Protein 5JFQ (pdb70)

CATH classification: 1.10.600.10

Radius of gyration: 26.09 Å; Cα contacts (8 Å, |Δi|>4): 1031; chains: 2; bounding box: 53×78×60 Å

Secondary structure (DSSP, 8-state):
--S-HHHHHHHHHHHHHHHHHHHS---SSHHHHHHHHHHHHT----HHHHHHHHHHHHTTS-GGGGHHHHHHHHHHHHHHHHHHHHHH------HHHHH-HHHHHHHHHHHHHHHHHHHTT-SS-HHHHHHHHHHHHHHHHHHHHHHHHHHHHHH-S---HHHHHHHHIIIIIHHHHHHHHHHHHHTT--HHHHHHHHHHHHHHHHHHHHHHHHHTT----TTHHHHTT---HHHHHHHHTT---S-S---HHHHHHHHHTTHHHHHHHHHHHHHHHHHHHHTTSPP-HHHHHHHHHHHHHHH-/--HHHHHHHHHHHHHHHS---SSHHHHHHHTHHHHH----HHHHHHHHHHHHTTS-GGGGHHHHHHHHHHHHHHHHHHHHHHT-SEETTEE-HHHHH-HHHHHHHHHHHHHHHHHHHTT-SS-HHHHHHHHHHHHHHHHHHHHHHHHHHHHHHSS---HHHHHHHHIIIIIHHHHHHHHHHHHHTT--HHHHHHHHHHHHHHHHHHHHHHHHHHH---HHHHTT---HHHHHHHHTT---TTTTTSS--HHHHHHHHHHHHHTT-HHHHHHHHHHHHHHHHHHHTTSPP-HHHHHHHHHHHH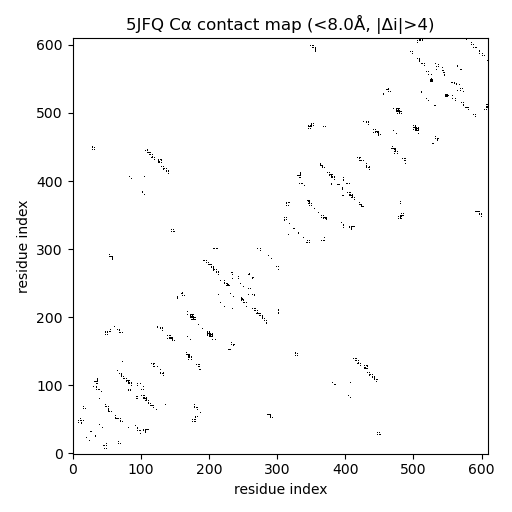TT--

InterPro domains:
  IPR000092 Polyprenyl synthetase-like [PF00348] (28-264)
  IPR000092 Polyprenyl synthetase-like [cd00685] (24-317)
  IPR008949 Isoprenoid synthase domain superfamily [G3DSA:1.10.600.10] (1-319)
  IPR008949 Isoprenoid synthase domain superfamily [SSF48576] (6-318)
  IPR033749 Polyprenyl synthetase, conserved site [PS00723] (78-92)

B-factor: mean 59.23, std 16.81, range [28.72, 108.36]

Solvent-accessible surface area: 23798 Å² total; per-residue (Å²): 208,57,94,77,13,50,84,24,22,126,75,20,12,130,57,0,48,82,63,10,120,94,38,9,86,76,74,138,19,101,26,0,0,105,1,2,5,31,29,9,108,72,33,52,154,7,18,28,0,0,0,0,0,0,0,0,50,8,18,72,52,58,44,165,74,0,6,29,0,0,0,0,0,4,0,0,32,3,4,14,67,1,3,19,36,8,22,107,141,114,130,70,44,22,0,22,93,96,61,29,72,48,16,0,0,6,0,0,0,0,1,0,0,8,0,0,22,3,0,10,84,9,87,19,60,40,90,14,6,16,82,0,1,30,63,0,0,76,3,1,0,17,6,5,1,0,7,35,32,54,44,37,7,76,151,79,144,94,14,32,33,86,63,2,25,68,11,2,61,30,40,11,0,0,5,0,0,1,0,0,3,0,0,0,0,0,29,50,60,92,144,70,24,28,116,3,0,52,32,1,0,9,58,0,0,7,0,35,38,0,24,61,3,7,68,24,19,65,133,110,112,154,0,34,28,3,44,126,9,79,36,3,1,3,0,9,12,0,75,108,122,64,48,80,26,137,22,63,67,107,66,107,64,6,24,49,32,0,78,120,46,28,4,2,80,78,0,105,57,29,3,81,88,30,0,78,95,0,46,66,33,1,126,68,9,118,73,30,95,4,52,76,56,0,39,54,0,0,13,60,2,17,104,88,128,38,42,75,93,16,18,45,48,0,56,116,36,9,133,91,40,6,122,79,82,111,17,97,16,0,0,120,1,2,8,37,12,10,121,54,46,45,160,7,26,16,0,0,0,0,0,8,0,0,66,9,25,64,54,53,65,158,89,0,10,28,0,0,0,0,0,4,0,0,42,3,5,10,27,1,2,15,0,8,21,78,127,55,127,102,72,106,66,42,32,0,0,16,55,96,52,26,67,48,14,0,0,5,0,0,2,0,1,0,0,9,0,0,32,4,0,10,82,10,84,18,56,40,101,12,6,18,90,0,0,31,68,0,0,84,6,1,0,29,7,4,10,0,7,30,28,56,49,44,6,138,140,90,139,81,8,34,47,90,70,6,21,62,11,1,65,25,28,25,0,0,2,0,0,2,0,0,5,0,0,0,1,0,24,49,58,86,77,64,23,26,52,4,0,66,48,0,0,10,46,0,0,7,0,55,41,1,20,77,15,8,72,28,10,104,127,11,70,33,4,38,73,15,40,27,7,1,3,1,12,21,5,72,92,64,64,45,100,30,79,4,31,68,74,38,88,46,51,89,61,83,18,80,134,3,32,46,30,1,85,127,32,40,1,0,79,86,1,121,61,50,0,42,61,27,5,92,80,0,41,75,35,2,132,90,11,117,86,27,99,4,47,60,75,0,32,83,4,0,41,100,6,36,105,99

Foldseek 3Di:
DQPCLLVLLVVVLVVLLVVCCVQLPQDPVNLLSCLLCVVVVVDDSLLLLSLLLLLLVLQVHDSVLSSLLSNLLVLLVVLCQLVLCVVVVDVPDHSCVVRNDVSSNSSSVVSNVSSLVSLVVGPFDVVLSVVLSVLVVVLSVLLVVLSVLQVVVLVDDAQAPVSPLSSQLSNFQQSQLCSNLSSCSRHVNDDLLSVLSSLLRSLLRSLLQLLVVLVCQVVDDRCPCQQCQRDHQLVNVCVVVPNDDPHNNNHVVRSVSSVVVCSSVVSVVSSVVSLVSSLVSLVPTDDDVSSSSSNVVSVVSNPD/DCQVVVLVVLLVVCCVLLPQDPVNLLSCLLCVVVVVRDPLLLLSLQLLLLVLLVHNSVLSSLVSNLLVLLVSLCQLVVCLVVVAQDDPPGGHSCNVRNDVSSNSSSVVSNVSSLVSLCVGPFDNQLSVVLSVLVVVLSVLLVVLSVLQVVCQPDPADAPVSNLSSQLSNFQQSQLCSSLSSCSRHVPDPLSNVLSNLLRRLLRSLLVLLVVLVVLCPQQCQLCLRDGQLNNLLVVVVPDAQRRDHNDDDPVSSVVNSVCSVVSCRSVCSLVSSVVSLVSSLVSLPVGDDDPSSVVSNVSSVVSNPD

Structure (mmCIF, N/CA/C/O backbone):
data_5JFQ
#
_entry.id   5JFQ
#
_cell.length_a   85.860
_cell.length_b   85.860
_cell.length_c   188.160
_cell.angle_alpha   90.00
_cell.angle_beta   90.00
_cell.angle_gamma   90.00
#
_symmetry.space_group_name_H-M   'P 41 21 2'
#
loop_
_entity.id
_entity.type
_entity.pdbx_description
1 polymer 'Geranylgeranyl Pyrophosphate Synthetase'
2 water water
#
loop_
_atom_site.group_PDB
_atom_site.id
_atom_site.type_symbol
_atom_site.label_atom_id
_atom_site.label_alt_id
_atom_site.label_comp_id
_atom_site.label_asym_id
_atom_site.label_entity_id
_atom_site.label_seq_id
_atom_site.pdbx_PDB_ins_code
_atom_site.Cartn_x
_atom_site.Cartn_y
_atom_site.Cartn_z
_atom_site.occupancy
_atom_site.B_iso_or_equiv
_atom_site.auth_seq_id
_atom_site.auth_comp_id
_atom_site.auth_asym_id
_atom_site.auth_atom_id
_atom_site.pdbx_PDB_model_num
ATOM 1 N N . HIS A 1 1 ? 21.189 26.636 -9.486 1.00 63.04 -2 HIS A N 1
ATOM 2 C CA . HIS A 1 1 ? 21.178 27.633 -10.550 1.00 64.14 -2 HIS A CA 1
ATOM 3 C C . HIS A 1 1 ? 19.825 28.332 -10.636 1.00 69.71 -2 HIS A C 1
ATOM 4 O O . HIS A 1 1 ? 19.537 29.246 -9.863 1.00 85.07 -2 HIS A O 1
ATOM 11 N N . GLY A 1 2 ? 18.999 27.896 -11.582 1.00 63.66 -1 GLY A N 1
ATOM 12 C CA . GLY A 1 2 ? 17.682 28.476 -11.771 1.00 62.71 -1 GLY A CA 1
ATOM 13 C C . GLY A 1 2 ? 17.434 28.905 -13.203 1.00 67.93 -1 GLY A C 1
ATOM 14 O O . GLY A 1 2 ? 16.549 29.717 -13.473 1.00 64.72 -1 GLY A O 1
ATOM 15 N N . SER A 1 3 ? 18.219 28.357 -14.125 1.00 58.85 0 SER A N 1
ATOM 16 C CA . SER A 1 3 ? 18.085 28.685 -15.540 1.00 54.50 0 SER A CA 1
ATOM 17 C C . SER A 1 3 ? 18.386 27.473 -16.415 1.00 56.03 0 SER A C 1
ATOM 18 O O . SER A 1 3 ? 18.544 27.596 -17.629 1.00 49.62 0 SER A O 1
ATOM 21 N N . MET A 1 4 ? 18.464 26.303 -15.789 1.00 54.61 1 MET A N 1
ATOM 22 C CA . MET A 1 4 ? 18.745 25.073 -16.503 1.00 46.29 1 MET A CA 1
ATOM 23 C C . MET A 1 4 ? 17.483 24.293 -16.867 1.00 47.11 1 MET A C 1
ATOM 24 O O . MET A 1 4 ? 17.578 23.110 -17.212 1.00 51.20 1 MET A O 1
ATOM 29 N N . ILE A 1 5 ? 16.303 24.908 -16.797 1.00 45.52 2 ILE A N 1
ATOM 30 C CA . ILE A 1 5 ? 15.083 24.109 -16.928 1.00 47.16 2 ILE A CA 1
ATOM 31 C C . ILE A 1 5 ? 14.999 23.469 -18.314 1.00 46.07 2 ILE A C 1
ATOM 32 O O . ILE A 1 5 ? 14.676 22.281 -18.437 1.00 47.18 2 ILE A O 1
ATOM 37 N N . SER A 1 6 ? 15.351 24.204 -19.367 1.00 44.70 3 SER A N 1
ATOM 38 C CA . SER A 1 6 ? 15.338 23.573 -20.683 1.00 47.60 3 SER A CA 1
ATOM 39 C C . SER A 1 6 ? 16.294 22.384 -20.744 1.00 47.74 3 SER A C 1
ATOM 40 O O . SER A 1 6 ? 16.032 21.410 -21.469 1.00 46.64 3 SER A O 1
ATOM 43 N N . GLU A 1 7 ? 17.387 22.422 -19.967 1.00 46.16 4 GLU A N 1
ATOM 44 C CA . GLU A 1 7 ? 18.324 21.302 -19.971 1.00 45.22 4 GLU A CA 1
ATOM 45 C C . GLU A 1 7 ? 17.812 20.118 -19.147 1.00 45.09 4 GLU A C 1
ATOM 46 O O . GLU A 1 7 ? 18.066 18.959 -19.507 1.00 44.85 4 GLU A O 1
ATOM 52 N N . ILE A 1 8 ? 17.069 20.372 -18.069 1.00 41.50 5 ILE A N 1
ATOM 53 C CA . ILE A 1 8 ? 16.510 19.261 -17.298 1.00 48.41 5 ILE A CA 1
ATOM 54 C C . ILE A 1 8 ? 15.426 18.547 -18.102 1.00 43.70 5 ILE A C 1
ATOM 55 O O . ILE A 1 8 ? 15.386 17.311 -18.141 1.00 41.40 5 ILE A O 1
ATOM 60 N N . ILE A 1 9 ? 14.511 19.316 -18.718 1.00 43.04 6 ILE A N 1
ATOM 61 C CA . ILE A 1 9 ? 13.511 18.743 -19.626 1.00 40.88 6 ILE A CA 1
ATOM 62 C C . ILE A 1 9 ? 14.189 17.833 -20.630 1.00 43.19 6 ILE A C 1
ATOM 63 O O . ILE A 1 9 ? 13.803 16.674 -20.826 1.00 39.89 6 ILE A O 1
ATOM 68 N N . LYS A 1 10 ? 15.216 18.369 -21.288 1.00 47.61 7 LYS A N 1
ATOM 69 C CA . LYS A 1 10 ? 16.005 17.607 -22.243 1.00 44.68 7 LYS A CA 1
ATOM 70 C C . LYS A 1 10 ? 16.523 16.321 -21.608 1.00 44.42 7 LYS A C 1
ATOM 71 O O . LYS A 1 10 ? 16.303 15.226 -22.134 1.00 48.03 7 LYS A O 1
ATOM 77 N N . ASP A 1 11 ? 17.188 16.438 -20.452 1.00 43.63 8 ASP A N 1
ATOM 78 C CA . ASP A 1 11 ? 17.815 15.275 -19.823 1.00 43.57 8 ASP A CA 1
ATOM 79 C C . ASP A 1 11 ? 16.793 14.181 -19.539 1.00 44.54 8 ASP A C 1
ATOM 80 O O . ASP A 1 11 ? 17.021 13.007 -19.856 1.00 40.05 8 ASP A O 1
ATOM 85 N N . ARG A 1 12 ? 15.656 14.555 -18.938 1.00 43.56 9 ARG A N 1
ATOM 86 C CA . ARG A 1 12 ? 14.634 13.572 -18.592 1.00 42.72 9 ARG A CA 1
ATOM 87 C C . ARG A 1 12 ? 13.900 13.065 -19.831 1.00 45.09 9 ARG A C 1
ATOM 88 O O . ARG A 1 12 ? 13.552 11.879 -19.908 1.00 45.17 9 ARG A O 1
ATOM 96 N N . ALA A 1 13 ? 13.639 13.949 -20.806 1.00 43.05 10 ALA A N 1
ATOM 97 C CA . ALA A 1 13 ? 13.067 13.495 -22.070 1.00 41.50 10 ALA A CA 1
ATOM 98 C C . ALA A 1 13 ? 13.950 12.444 -22.715 1.00 42.19 10 ALA A C 1
ATOM 99 O O . ALA A 1 13 ? 13.447 11.454 -23.265 1.00 43.23 10 ALA A O 1
ATOM 101 N N . LYS A 1 14 ? 15.270 12.645 -22.660 1.00 38.40 11 LYS A N 1
ATOM 102 C CA . LYS A 1 14 ? 16.178 11.670 -23.241 1.00 35.82 11 LYS A CA 1
ATOM 103 C C . LYS A 1 14 ? 15.995 10.320 -22.578 1.00 43.80 11 LYS A C 1
ATOM 104 O O . LYS A 1 14 ? 15.948 9.288 -23.255 1.00 46.01 11 LYS A O 1
ATOM 110 N N . LEU A 1 15 ? 15.817 10.319 -21.256 1.00 45.81 12 LEU A N 1
ATOM 111 C CA . LEU A 1 15 ? 15.474 9.093 -20.546 1.00 44.43 12 LEU A CA 1
ATOM 112 C C . LEU A 1 15 ? 14.152 8.532 -21.039 1.00 43.06 12 LEU A C 1
ATOM 113 O O . LEU A 1 15 ? 14.036 7.331 -21.320 1.00 45.73 12 LEU A O 1
ATOM 118 N N . VAL A 1 16 ? 13.135 9.385 -21.124 1.00 38.10 13 VAL A N 1
ATOM 119 C CA . VAL A 1 16 ? 11.824 8.923 -21.558 1.00 41.06 13 VAL A CA 1
ATOM 120 C C . VAL A 1 16 ? 11.933 8.211 -22.897 1.00 44.07 13 VAL A C 1
ATOM 121 O O . VAL A 1 16 ? 11.464 7.078 -23.060 1.00 43.30 13 VAL A O 1
ATOM 125 N N . ASN A 1 17 ? 12.594 8.857 -23.861 1.00 45.81 14 ASN A N 1
ATOM 126 C CA . ASN A 1 17 ? 12.715 8.284 -25.189 1.00 38.91 14 ASN A CA 1
ATOM 127 C C . ASN A 1 17 ? 13.468 6.963 -25.168 1.00 46.78 14 ASN A C 1
ATOM 128 O O . ASN A 1 17 ? 13.085 6.014 -25.865 1.00 50.64 14 ASN A O 1
ATOM 133 N N . GLU A 1 18 ? 14.556 6.883 -24.397 1.00 43.18 15 GLU A N 1
ATOM 134 C CA . GLU A 1 18 ? 15.296 5.627 -24.330 1.00 43.01 15 GLU A CA 1
ATOM 135 C C . GLU A 1 18 ? 14.402 4.493 -23.854 1.00 45.90 15 GLU A C 1
ATOM 136 O O . GLU A 1 18 ? 14.497 3.366 -24.348 1.00 49.53 15 GLU A O 1
ATOM 142 N N . LYS A 1 19 ? 13.512 4.770 -22.905 1.00 45.83 16 LYS A N 1
ATOM 143 C CA . LYS A 1 19 ? 12.648 3.694 -22.447 1.00 49.90 16 LYS A CA 1
ATOM 144 C C . LYS A 1 19 ? 11.453 3.481 -23.370 1.00 49.00 16 LYS A C 1
ATOM 145 O O . LYS A 1 19 ? 10.991 2.344 -23.511 1.00 48.17 16 LYS A O 1
ATOM 151 N N . ILE A 1 20 ? 10.936 4.545 -23.993 1.00 47.40 17 ILE A N 1
ATOM 152 C CA . ILE A 1 20 ? 9.983 4.378 -25.091 1.00 46.74 17 ILE A CA 1
ATOM 153 C C . ILE A 1 20 ? 10.501 3.340 -26.083 1.00 50.62 17 ILE A C 1
ATOM 154 O O . ILE A 1 20 ? 9.816 2.362 -26.408 1.00 53.40 17 ILE A O 1
ATOM 159 N N . GLU A 1 21 ? 11.733 3.525 -26.560 1.00 49.09 18 GLU A N 1
ATOM 160 C CA . GLU A 1 21 ? 12.290 2.576 -27.515 1.00 56.19 18 GLU A CA 1
ATOM 161 C C . GLU A 1 21 ? 12.365 1.170 -26.936 1.00 52.11 18 GLU A C 1
ATOM 162 O O . GLU A 1 21 ? 12.201 0.183 -27.660 1.00 55.22 18 GLU A O 1
ATOM 168 N N . GLU A 1 22 ? 12.579 1.051 -25.638 1.00 50.32 19 GLU A N 1
ATOM 169 C CA . GLU A 1 22 ? 12.641 -0.275 -25.048 1.00 48.95 19 GLU A CA 1
ATOM 170 C C . GLU A 1 22 ? 11.255 -0.917 -24.951 1.00 49.55 19 GLU A C 1
ATOM 171 O O . GLU A 1 22 ? 11.107 -2.121 -25.179 1.00 50.10 19 GLU A O 1
ATOM 177 N N . LEU A 1 23 ? 10.226 -0.129 -24.638 1.00 52.26 20 LEU A N 1
ATOM 178 C CA . LEU A 1 23 ? 8.923 -0.657 -24.242 1.00 48.91 20 LEU A CA 1
ATOM 179 C C . LEU A 1 23 ? 7.865 -0.581 -25.328 1.00 51.25 20 LEU A C 1
ATOM 180 O O . LEU A 1 23 ? 6.843 -1.272 -25.232 1.00 52.03 20 LEU A O 1
ATOM 185 N N . LEU A 1 24 ? 8.051 0.275 -26.315 1.00 46.15 21 LEU A N 1
ATOM 186 C CA . LEU A 1 24 ? 7.131 0.379 -27.429 1.00 50.27 21 LEU A CA 1
ATOM 187 C C . LEU A 1 24 ? 7.910 0.053 -28.699 1.00 50.03 21 LEU A C 1
ATOM 188 O O . LEU A 1 24 ? 8.184 0.920 -29.526 1.00 48.23 21 LEU A O 1
ATOM 193 N N . LYS A 1 25 ? 8.295 -1.216 -28.819 1.00 52.36 22 LYS A N 1
ATOM 194 C CA . LYS A 1 25 ? 9.031 -1.696 -29.977 1.00 51.91 22 LYS A CA 1
ATOM 195 C C . LYS A 1 25 ? 8.072 -1.955 -31.130 1.00 53.73 22 LYS A C 1
ATOM 196 O O . LYS A 1 25 ? 6.919 -2.348 -30.927 1.00 53.55 22 LYS A O 1
ATOM 200 N N . GLU A 1 26 ? 8.546 -1.714 -32.347 1.00 59.66 23 GLU A N 1
ATOM 201 C CA . GLU A 1 26 ? 7.769 -2.078 -33.527 1.00 58.78 23 GLU A CA 1
ATOM 202 C C . GLU A 1 26 ? 7.621 -3.591 -33.607 1.00 54.97 23 GLU A C 1
ATOM 203 O O . GLU A 1 26 ? 8.589 -4.323 -33.407 1.00 58.89 23 GLU A O 1
ATOM 209 N N . GLN A 1 27 ? 6.408 -4.067 -33.885 1.00 56.50 24 GLN A N 1
ATOM 210 C CA . GLN A 1 27 ? 6.131 -5.499 -33.875 1.00 56.68 24 GLN A CA 1
ATOM 211 C C . GLN A 1 27 ? 5.279 -5.864 -35.082 1.00 55.31 24 GLN A C 1
ATOM 212 O O . GLN A 1 27 ? 4.872 -5.006 -35.869 1.00 51.99 24 GLN A O 1
ATOM 218 N N . GLU A 1 28 ? 4.996 -7.165 -35.217 1.00 58.39 25 GLU A N 1
ATOM 219 C CA . GLU A 1 28 ? 3.965 -7.623 -36.135 1.00 54.45 25 GLU A CA 1
ATOM 220 C C . GLU A 1 28 ? 2.603 -7.529 -35.450 1.00 52.59 25 GLU A C 1
ATOM 221 O O . GLU A 1 28 ? 2.506 -7.702 -34.236 1.00 56.40 25 GLU A O 1
ATOM 227 N N . PRO A 1 29 ? 1.535 -7.218 -36.190 1.00 51.88 26 PRO A N 1
ATOM 228 C CA . PRO A 1 29 ? 1.479 -6.840 -37.602 1.00 53.23 26 PRO A CA 1
ATOM 229 C C . PRO A 1 29 ? 2.181 -5.515 -37.828 1.00 53.99 26 PRO A C 1
ATOM 230 O O . PRO A 1 29 ? 1.905 -4.551 -37.117 1.00 54.31 26 PRO A O 1
ATOM 234 N N . GLU A 1 30 ? 3.084 -5.498 -38.813 1.00 54.80 27 GLU A N 1
ATOM 235 C CA . GLU A 1 30 ? 3.980 -4.363 -39.018 1.00 55.35 27 GLU A CA 1
ATOM 236 C C . GLU A 1 30 ? 3.231 -3.099 -39.418 1.00 53.78 27 GLU A C 1
ATOM 237 O O . GLU A 1 30 ? 3.679 -1.987 -39.117 1.00 55.32 27 GLU A O 1
ATOM 243 N N . GLY A 1 31 ? 2.103 -3.241 -40.108 1.00 51.90 28 GLY A N 1
ATOM 244 C CA . GLY A 1 31 ? 1.384 -2.066 -40.551 1.00 47.87 28 GLY A CA 1
ATOM 245 C C . GLY A 1 31 ? 0.701 -1.368 -39.409 1.00 50.77 28 GLY A C 1
ATOM 246 O O . GLY A 1 31 ? 0.646 -0.140 -39.372 1.00 53.57 28 GLY A O 1
ATOM 247 N N . LEU A 1 32 ? 0.192 -2.139 -38.452 1.00 53.06 29 LEU A N 1
ATOM 248 C CA . LEU A 1 32 ? -0.376 -1.555 -37.248 1.00 49.02 29 LEU A CA 1
ATOM 249 C C . LEU A 1 32 ? 0.693 -0.838 -36.438 1.00 49.52 29 LEU A C 1
ATOM 250 O O . LEU A 1 32 ? 0.514 0.319 -36.041 1.00 46.30 29 LEU A O 1
ATOM 255 N N . TYR A 1 33 ? 1.841 -1.486 -36.238 1.00 45.76 30 TYR A N 1
ATOM 256 C CA . TYR A 1 33 ? 2.835 -0.916 -35.342 1.00 49.64 30 TYR A CA 1
ATOM 257 C C . TYR A 1 33 ? 3.583 0.255 -35.960 1.00 50.56 30 TYR A C 1
ATOM 258 O O . TYR A 1 33 ? 3.980 1.177 -35.237 1.00 51.50 30 TYR A O 1
ATOM 267 N N . ARG A 1 34 ? 3.755 0.278 -37.280 1.00 55.58 31 ARG A N 1
ATOM 268 C CA . ARG A 1 34 ? 4.362 1.459 -37.884 1.00 55.35 31 ARG A CA 1
ATOM 269 C C . ARG A 1 34 ? 3.458 2.675 -37.718 1.00 51.18 31 ARG A C 1
ATOM 270 O O . ARG A 1 34 ? 3.941 3.779 -37.427 1.00 50.96 31 ARG A O 1
ATOM 278 N N . ALA A 1 35 ? 2.144 2.486 -37.877 1.00 45.65 32 ALA A N 1
ATOM 279 C CA . ALA A 1 35 ? 1.198 3.531 -37.506 1.00 47.91 32 ALA A CA 1
ATOM 280 C C . ALA A 1 35 ? 1.243 3.795 -36.008 1.00 47.27 32 ALA A C 1
ATOM 281 O O . ALA A 1 35 ? 1.130 4.938 -35.555 1.00 46.59 32 ALA A O 1
ATOM 283 N N . ALA A 1 36 ? 1.389 2.740 -35.223 1.00 48.57 33 ALA A N 1
ATOM 284 C CA . ALA A 1 36 ? 1.344 2.899 -33.785 1.00 44.36 33 ALA A CA 1
ATOM 285 C C . ALA A 1 36 ? 2.566 3.636 -33.277 1.00 44.85 33 ALA A C 1
ATOM 286 O O . ALA A 1 36 ? 2.488 4.328 -32.259 1.00 43.80 33 ALA A O 1
ATOM 288 N N . ARG A 1 37 ? 3.693 3.529 -33.969 1.00 43.15 34 ARG A N 1
ATOM 289 C CA . ARG A 1 37 ? 4.911 4.163 -33.490 1.00 41.04 34 ARG A CA 1
ATOM 290 C C . ARG A 1 37 ? 5.230 5.463 -34.216 1.00 43.44 34 ARG A C 1
ATOM 291 O O . ARG A 1 37 ? 6.208 6.134 -33.860 1.00 43.83 34 ARG A O 1
ATOM 299 N N . HIS A 1 38 ? 4.412 5.849 -35.198 1.00 42.38 35 HIS A N 1
ATOM 300 C CA . HIS A 1 38 ? 4.708 6.986 -36.060 1.00 43.82 35 HIS A CA 1
ATOM 301 C C . HIS A 1 38 ? 4.953 8.253 -35.245 1.00 44.45 35 HIS A C 1
ATOM 302 O O . HIS A 1 38 ? 6.076 8.769 -35.207 1.00 45.46 35 HIS A O 1
ATOM 309 N N . TYR A 1 39 ? 3.916 8.750 -34.571 1.00 44.48 36 TYR A N 1
ATOM 310 C CA . TYR A 1 39 ? 4.067 9.956 -33.760 1.00 41.52 36 TYR A CA 1
ATOM 311 C C . TYR A 1 39 ? 5.194 9.817 -32.744 1.00 42.37 36 TYR A C 1
ATOM 312 O O . TYR A 1 39 ? 6.008 10.730 -32.578 1.00 44.88 36 TYR A O 1
ATOM 321 N N . LEU A 1 40 ? 5.262 8.675 -32.064 1.00 39.60 37 LEU A N 1
ATOM 322 C CA . LEU A 1 40 ? 6.312 8.463 -31.074 1.00 45.63 37 LEU A CA 1
ATOM 323 C C . LEU A 1 40 ? 7.703 8.638 -31.673 1.00 52.53 37 LEU A C 1
ATOM 324 O O . LEU A 1 40 ? 8.603 9.178 -31.012 1.00 50.59 37 LEU A O 1
ATOM 329 N N . LYS A 1 41 ? 7.904 8.176 -32.921 1.00 48.54 38 LYS A N 1
ATOM 330 C CA . LYS A 1 41 ? 9.222 8.265 -33.543 1.00 46.12 38 LYS A CA 1
ATOM 331 C C . LYS A 1 41 ? 9.508 9.656 -34.086 1.00 45.55 38 LYS A C 1
ATOM 332 O O . LYS A 1 41 ? 10.668 10.077 -34.097 1.00 48.34 38 LYS A O 1
ATOM 338 N N . ALA A 1 42 ? 8.485 10.382 -34.539 1.00 46.75 39 ALA A N 1
ATOM 339 C CA . ALA A 1 42 ? 8.680 11.781 -34.916 1.00 48.44 39 ALA A CA 1
ATOM 340 C C . ALA A 1 42 ? 9.003 12.674 -33.734 1.00 55.50 39 ALA A C 1
ATOM 341 O O . ALA A 1 42 ? 9.157 13.887 -33.924 1.00 57.04 39 ALA A O 1
ATOM 343 N N . GLY A 1 43 ? 9.072 12.129 -32.523 1.00 57.00 40 GLY A N 1
ATOM 344 C CA . GLY A 1 43 ? 9.456 12.918 -31.376 1.00 51.50 40 GLY A CA 1
ATOM 345 C C . GLY A 1 43 ? 8.278 13.418 -30.569 1.00 57.94 40 GLY A C 1
ATOM 346 O O . GLY A 1 43 ? 7.215 12.780 -30.520 1.00 57.83 40 GLY A O 1
ATOM 347 N N . GLY A 1 44 ? 8.463 14.586 -29.951 1.00 53.77 41 GLY A N 1
ATOM 348 C CA . GLY A 1 44 ? 7.579 15.074 -28.911 1.00 46.61 41 GLY A CA 1
ATOM 349 C C . GLY A 1 44 ? 8.396 15.708 -27.808 1.00 43.45 41 GLY A C 1
ATOM 350 O O . GLY A 1 44 ? 9.489 15.234 -27.486 1.00 43.10 41 GLY A O 1
ATOM 351 N N . LYS A 1 45 ? 7.912 16.813 -27.257 1.00 39.06 42 LYS A N 1
ATOM 352 C CA . LYS A 1 45 ? 8.646 17.436 -26.169 1.00 39.94 42 LYS A CA 1
ATOM 353 C C . LYS A 1 45 ? 8.751 16.507 -24.967 1.00 42.36 42 LYS A C 1
ATOM 354 O O . LYS A 1 45 ? 9.709 16.620 -24.198 1.00 41.90 42 LYS A O 1
ATOM 360 N N . ARG A 1 46 ? 7.808 15.561 -24.810 1.00 38.22 43 ARG A N 1
ATOM 361 C CA . ARG A 1 46 ? 7.822 14.586 -23.715 1.00 39.57 43 ARG A CA 1
ATOM 362 C C . ARG A 1 46 ? 7.516 15.246 -22.378 1.00 43.38 43 ARG A C 1
ATOM 363 O O . ARG A 1 46 ? 7.911 14.764 -21.315 1.00 43.87 43 ARG A O 1
ATOM 371 N N . LEU A 1 47 ? 6.794 16.351 -22.450 1.00 42.13 44 LEU A N 1
ATOM 372 C CA . LEU A 1 47 ? 6.599 17.211 -21.304 1.00 37.93 44 LEU A CA 1
ATOM 373 C C . LEU A 1 47 ? 5.860 16.487 -20.180 1.00 46.12 44 LEU A C 1
ATOM 374 O O . LEU A 1 47 ? 6.162 16.682 -18.993 1.00 40.05 44 LEU A O 1
ATOM 379 N N . ARG A 1 48 ? 4.902 15.632 -20.533 1.00 44.32 45 ARG A N 1
ATOM 380 C CA . ARG A 1 48 ? 4.128 14.955 -19.496 1.00 42.05 45 ARG A CA 1
ATOM 381 C C . ARG A 1 48 ? 4.953 13.907 -18.769 1.00 44.52 45 ARG A C 1
ATOM 382 O O . ARG A 1 48 ? 4.980 13.933 -17.524 1.00 42.13 45 ARG A O 1
ATOM 390 N N . PRO A 1 49 ? 5.644 12.977 -19.446 1.00 44.68 46 PRO A N 1
ATOM 391 C CA . PRO A 1 49 ? 6.479 12.026 -18.693 1.00 39.86 46 PRO A CA 1
ATOM 392 C C . PRO A 1 49 ? 7.615 12.699 -17.949 1.00 40.74 46 PRO A C 1
ATOM 393 O O . PRO A 1 49 ? 7.975 12.255 -16.853 1.00 43.85 46 PRO A O 1
ATOM 397 N N . VAL A 1 50 ? 8.206 13.747 -18.528 1.00 40.31 47 VAL A N 1
ATOM 398 C CA . VAL A 1 50 ? 9.217 14.530 -17.820 1.00 38.95 47 VAL A CA 1
ATOM 399 C C . VAL A 1 50 ? 8.650 15.062 -16.506 1.00 37.38 47 VAL A C 1
ATOM 400 O O . VAL A 1 50 ? 9.285 14.977 -15.451 1.00 39.71 47 VAL A O 1
ATOM 404 N N . ILE A 1 51 ? 7.449 15.625 -16.556 1.00 36.78 48 ILE A N 1
ATOM 405 C CA . ILE A 1 51 ? 6.787 16.060 -15.337 1.00 38.34 48 ILE A CA 1
ATOM 406 C C . ILE A 1 51 ? 6.662 14.895 -14.355 1.00 42.60 48 ILE A C 1
ATOM 407 O O . ILE A 1 51 ? 7.021 15.008 -13.173 1.00 37.35 48 ILE A O 1
ATOM 412 N N . THR A 1 52 ? 6.209 13.742 -14.844 1.00 40.27 49 THR A N 1
ATOM 413 C CA . THR A 1 52 ? 6.122 12.571 -13.984 1.00 40.80 49 THR A CA 1
ATOM 414 C C . THR A 1 52 ? 7.446 12.290 -13.287 1.00 41.25 49 THR A C 1
ATOM 415 O O . THR A 1 52 ? 7.467 11.991 -12.090 1.00 40.94 49 THR A O 1
ATOM 419 N N . LEU A 1 53 ? 8.560 12.390 -14.011 1.00 38.82 50 LEU A N 1
ATOM 420 C CA . LEU A 1 53 ? 9.834 12.033 -13.406 1.00 39.59 50 LEU A CA 1
ATOM 421 C C . LEU A 1 53 ? 10.320 13.127 -12.478 1.00 40.64 50 LEU A C 1
ATOM 422 O O . LEU A 1 53 ? 10.978 12.839 -11.466 1.00 40.72 50 LEU A O 1
ATOM 427 N N . LEU A 1 54 ? 9.989 14.374 -12.786 1.00 37.17 51 LEU A N 1
ATOM 428 C CA . LEU A 1 54 ? 10.363 15.433 -11.870 1.00 41.72 51 LEU A CA 1
ATOM 429 C C . LEU A 1 54 ? 9.521 15.362 -10.602 1.00 42.93 51 LEU A C 1
ATOM 430 O O . LEU A 1 54 ? 10.055 15.441 -9.490 1.00 40.40 51 LEU A O 1
ATOM 435 N N . SER A 1 55 ? 8.210 15.161 -10.757 1.00 44.32 52 SER A N 1
ATOM 436 C CA . SER A 1 55 ? 7.329 14.965 -9.612 1.00 42.49 52 SER A CA 1
ATOM 437 C C . SER A 1 55 ? 7.819 13.828 -8.730 1.00 46.11 52 SER A C 1
ATOM 438 O O . SER A 1 55 ? 7.931 13.975 -7.504 1.00 38.37 52 SER A O 1
ATOM 441 N N . ALA A 1 56 ? 8.103 12.677 -9.346 1.00 42.69 53 ALA A N 1
ATOM 442 C CA . ALA A 1 56 ? 8.608 11.530 -8.604 1.00 43.26 53 ALA A CA 1
ATOM 443 C C . ALA A 1 56 ? 9.847 11.908 -7.795 1.00 47.22 53 ALA A C 1
ATOM 444 O O . ALA A 1 56 ? 9.943 11.618 -6.597 1.00 46.53 53 ALA A O 1
ATOM 446 N N . GLU A 1 57 ? 10.793 12.588 -8.434 1.00 44.51 54 GLU A N 1
ATOM 447 C CA . GLU A 1 57 ? 11.995 12.994 -7.733 1.00 42.34 54 GLU A CA 1
ATOM 448 C C . GLU A 1 57 ? 11.675 13.973 -6.608 1.00 45.18 54 GLU A C 1
ATOM 449 O O . GLU A 1 57 ? 12.243 13.879 -5.514 1.00 47.64 54 GLU A O 1
ATOM 455 N N . ALA A 1 58 ? 10.783 14.929 -6.865 1.00 42.76 55 ALA A N 1
ATOM 456 C CA . ALA A 1 58 ? 10.435 15.917 -5.860 1.00 40.28 55 ALA A CA 1
ATOM 457 C C . ALA A 1 58 ? 9.753 15.278 -4.651 1.00 45.28 55 ALA A C 1
ATOM 458 O O . ALA A 1 58 ? 9.713 15.894 -3.581 1.00 42.52 55 ALA A O 1
ATOM 460 N N . LEU A 1 59 ? 9.236 14.058 -4.802 1.00 43.17 56 LEU A N 1
ATOM 461 C CA . LEU A 1 59 ? 8.633 13.299 -3.723 1.00 42.14 56 LEU A CA 1
ATOM 462 C C . LEU A 1 59 ? 9.643 12.417 -3.006 1.00 47.05 56 LEU A C 1
ATOM 463 O O . LEU A 1 59 ? 9.249 11.580 -2.181 1.00 45.13 56 LEU A O 1
ATOM 468 N N . GLY A 1 60 ? 10.930 12.593 -3.301 1.00 41.41 57 GLY A N 1
ATOM 469 C CA . GLY A 1 60 ? 11.973 11.852 -2.627 1.00 39.46 57 GLY A CA 1
ATOM 470 C C . GLY A 1 60 ? 12.096 10.406 -3.035 1.00 47.87 57 GLY A C 1
ATOM 471 O O . GLY A 1 60 ? 12.622 9.602 -2.257 1.00 45.57 57 GLY A O 1
ATOM 472 N N . GLU A 1 61 ? 11.621 10.047 -4.230 1.00 45.90 58 GLU A N 1
ATOM 473 C CA . GLU A 1 61 ? 11.608 8.670 -4.699 1.00 41.96 58 GLU A CA 1
ATOM 474 C C . GLU A 1 61 ? 12.602 8.498 -5.832 1.00 44.53 58 GLU A C 1
ATOM 475 O O . GLU A 1 61 ? 13.076 9.463 -6.435 1.00 47.09 58 GLU A O 1
ATOM 481 N N . ASP A 1 62 ? 12.916 7.240 -6.114 1.00 46.12 59 ASP A N 1
ATOM 482 C CA . ASP A 1 62 ? 13.761 6.902 -7.250 1.00 45.36 59 ASP A CA 1
ATOM 483 C C . ASP A 1 62 ? 12.938 7.092 -8.516 1.00 47.36 59 ASP A C 1
ATOM 484 O O . ASP A 1 62 ? 12.045 6.289 -8.805 1.00 45.86 59 ASP A O 1
ATOM 489 N N . TYR A 1 63 ? 13.222 8.146 -9.281 1.00 45.11 60 TYR A N 1
ATOM 490 C CA . TYR A 1 63 ? 12.279 8.432 -10.353 1.00 46.23 60 TYR A CA 1
ATOM 491 C C . TYR A 1 63 ? 12.357 7.423 -11.486 1.00 43.07 60 TYR A C 1
ATOM 492 O O . TYR A 1 63 ? 11.422 7.350 -12.287 1.00 40.43 60 TYR A O 1
ATOM 501 N N . ARG A 1 64 ? 13.398 6.600 -11.524 1.00 43.93 61 ARG A N 1
ATOM 502 C CA . ARG A 1 64 ? 13.391 5.480 -12.449 1.00 41.98 61 ARG A CA 1
ATOM 503 C C . ARG A 1 64 ? 12.215 4.552 -12.177 1.00 41.74 61 ARG A C 1
ATOM 504 O O . ARG A 1 64 ? 11.657 3.972 -13.111 1.00 48.37 61 ARG A O 1
ATOM 512 N N . LYS A 1 65 ? 11.784 4.440 -10.923 1.00 43.71 62 LYS A N 1
ATOM 513 C CA . LYS A 1 65 ? 10.581 3.665 -10.615 1.00 43.37 62 LYS A CA 1
ATOM 514 C C . LYS A 1 65 ? 9.337 4.247 -11.283 1.00 42.93 62 LYS A C 1
ATOM 515 O O . LYS A 1 65 ? 8.379 3.516 -11.547 1.00 45.11 62 LYS A O 1
ATOM 521 N N . ALA A 1 66 ? 9.313 5.554 -11.543 1.00 38.51 63 ALA A N 1
ATOM 522 C CA . ALA A 1 66 ? 8.158 6.190 -12.162 1.00 41.11 63 ALA A CA 1
ATOM 523 C C . ALA A 1 66 ? 8.156 6.110 -13.693 1.00 42.87 63 ALA A C 1
ATOM 524 O O . ALA A 1 66 ? 7.229 6.634 -14.322 1.00 39.68 63 ALA A O 1
ATOM 526 N N . ILE A 1 67 ? 9.169 5.485 -14.296 1.00 37.52 64 ILE A N 1
ATOM 527 C CA . ILE A 1 67 ? 9.304 5.511 -15.743 1.00 41.51 64 ILE A CA 1
ATOM 528 C C . ILE A 1 67 ? 8.059 4.928 -16.401 1.00 42.10 64 ILE A C 1
ATOM 529 O O . ILE A 1 67 ? 7.477 5.531 -17.308 1.00 41.29 64 ILE A O 1
ATOM 534 N N . HIS A 1 68 ? 7.587 3.787 -15.901 1.00 40.45 65 HIS A N 1
ATOM 535 C CA . HIS A 1 68 ? 6.461 3.110 -16.536 1.00 41.39 65 HIS A CA 1
ATOM 536 C C . HIS A 1 68 ? 5.228 3.993 -16.539 1.00 39.47 65 HIS A C 1
ATOM 537 O O . HIS A 1 68 ? 4.642 4.249 -17.595 1.00 43.92 65 HIS A O 1
ATOM 544 N N . ALA A 1 69 ? 4.820 4.467 -15.365 1.00 41.06 66 ALA A N 1
ATOM 545 C CA . ALA A 1 69 ? 3.769 5.468 -15.313 1.00 40.63 66 ALA A CA 1
ATOM 546 C C . ALA A 1 69 ? 4.065 6.604 -16.286 1.00 36.59 66 ALA A C 1
ATOM 547 O O . ALA A 1 69 ? 3.179 7.037 -17.032 1.00 38.43 66 ALA A O 1
ATOM 549 N N . ALA A 1 70 ? 5.312 7.080 -16.309 1.00 36.15 67 ALA A N 1
ATOM 550 C CA . ALA A 1 70 ? 5.671 8.185 -17.197 1.00 36.35 67 ALA A CA 1
ATOM 551 C C . ALA A 1 70 ? 5.383 7.828 -18.648 1.00 37.07 67 ALA A C 1
ATOM 552 O O . ALA A 1 70 ? 4.778 8.603 -19.394 1.00 39.25 67 ALA A O 1
ATOM 554 N N . ILE A 1 71 ? 5.779 6.637 -19.052 1.00 35.52 68 ILE A N 1
ATOM 555 C CA . ILE A 1 71 ? 5.609 6.269 -20.435 1.00 38.52 68 ILE A CA 1
ATOM 556 C C . ILE A 1 71 ? 4.172 5.893 -20.732 1.00 38.61 68 ILE A C 1
ATOM 557 O O . ILE A 1 71 ? 3.685 6.139 -21.837 1.00 42.76 68 ILE A O 1
ATOM 562 N N . ALA A 1 72 ? 3.453 5.330 -19.768 1.00 37.40 69 ALA A N 1
ATOM 563 C CA . ALA A 1 72 ? 2.034 5.096 -19.996 1.00 38.06 69 ALA A CA 1
ATOM 564 C C . ALA A 1 72 ? 1.317 6.398 -20.304 1.00 36.47 69 ALA A C 1
ATOM 565 O O . ALA A 1 72 ? 0.512 6.472 -21.235 1.00 40.75 69 ALA A O 1
ATOM 567 N N . ILE A 1 73 ? 1.616 7.448 -19.552 1.00 35.42 70 ILE A N 1
ATOM 568 C CA . ILE A 1 73 ? 0.953 8.723 -19.788 1.00 34.89 70 ILE A CA 1
ATOM 569 C C . ILE A 1 73 ? 1.361 9.291 -21.140 1.00 37.43 70 ILE A C 1
ATOM 570 O O . ILE A 1 73 ? 0.533 9.840 -21.877 1.00 33.94 70 ILE A O 1
ATOM 575 N N . GLU A 1 74 ? 2.642 9.181 -21.487 1.00 35.70 71 GLU A N 1
ATOM 576 C CA . GLU A 1 74 ? 3.031 9.607 -22.816 1.00 36.06 71 GLU A CA 1
ATOM 577 C C . GLU A 1 74 ? 2.382 8.721 -23.867 1.00 43.17 71 GLU A C 1
ATOM 578 O O . GLU A 1 74 ? 2.052 9.193 -24.969 1.00 40.83 71 GLU A O 1
ATOM 584 N N . THR A 1 75 ? 2.131 7.453 -23.522 1.00 37.24 72 THR A N 1
ATOM 585 C CA . THR A 1 75 ? 1.421 6.590 -24.447 1.00 36.70 72 THR A CA 1
ATOM 586 C C . THR A 1 75 ? -0.027 7.032 -24.598 1.00 38.76 72 THR A C 1
ATOM 587 O O . THR A 1 75 ? -0.534 7.109 -25.728 1.00 43.19 72 THR A O 1
ATOM 591 N N . VAL A 1 76 ? -0.700 7.354 -23.486 1.00 35.22 73 VAL A N 1
ATOM 592 C CA . VAL A 1 76 ? -2.055 7.896 -23.588 1.00 35.95 73 VAL A CA 1
ATOM 593 C C . VAL A 1 76 ? -2.062 9.134 -24.470 1.00 35.49 73 VAL A C 1
ATOM 594 O O . VAL A 1 76 ? -2.937 9.306 -25.321 1.00 38.07 73 VAL A O 1
ATOM 598 N N . HIS A 1 77 ? -1.088 10.014 -24.275 1.00 36.11 74 HIS A N 1
ATOM 599 C CA . HIS A 1 77 ? -1.017 11.257 -25.033 1.00 34.57 74 HIS A CA 1
ATOM 600 C C . HIS A 1 77 ? -0.919 10.995 -26.526 1.00 39.26 74 HIS A C 1
ATOM 601 O O . HIS A 1 77 ? -1.627 11.617 -27.335 1.00 37.23 74 HIS A O 1
ATOM 608 N N . ASN A 1 78 ? -0.050 10.100 -26.899 1.00 38.04 75 ASN A N 1
ATOM 609 C CA . ASN A 1 78 ? 0.128 9.769 -28.271 1.00 43.94 75 ASN A CA 1
ATOM 610 C C . ASN A 1 78 ? -1.117 9.168 -28.859 1.00 43.55 75 ASN A C 1
ATOM 611 O O . ASN A 1 78 ? -1.476 9.457 -29.957 1.00 38.94 75 ASN A O 1
ATOM 616 N N . PHE A 1 79 ? -1.823 8.396 -28.073 1.00 39.96 76 PHE A N 1
ATOM 617 C CA . PHE A 1 79 ? -3.052 7.820 -28.510 1.00 40.14 76 PHE A CA 1
ATOM 618 C C . PHE A 1 79 ? -4.076 8.893 -28.790 1.00 42.07 76 PHE A C 1
ATOM 619 O O . PHE A 1 79 ? -4.791 8.785 -29.740 1.00 44.19 76 PHE A O 1
ATOM 627 N N . THR A 1 80 ? -4.130 9.937 -27.983 1.00 37.00 77 THR A N 1
ATOM 628 C CA . THR A 1 80 ? -5.099 10.957 -28.186 1.00 40.50 77 THR A CA 1
ATOM 629 C C . THR A 1 80 ? -4.742 11.709 -29.410 1.00 41.27 77 THR A C 1
ATOM 630 O O . THR A 1 80 ? -5.583 12.163 -30.089 1.00 41.66 77 THR A O 1
ATOM 634 N N . LEU A 1 81 ? -3.469 11.795 -29.697 1.00 39.16 78 LEU A N 1
ATOM 635 C CA . LEU A 1 81 ? -3.039 12.533 -30.871 1.00 38.80 78 LEU A CA 1
ATOM 636 C C . LEU A 1 81 ? -3.509 11.847 -32.150 1.00 41.19 78 LEU A C 1
ATOM 637 O O . LEU A 1 81 ? -4.034 12.506 -33.051 1.00 37.33 78 LEU A O 1
ATOM 642 N N . VAL A 1 82 ? -3.352 10.525 -32.227 1.00 36.00 79 VAL A N 1
ATOM 643 C CA . VAL A 1 82 ? -3.776 9.779 -33.406 1.00 43.11 79 VAL A CA 1
ATOM 644 C C . VAL A 1 82 ? -5.274 9.948 -33.641 1.00 44.27 79 VAL A C 1
ATOM 645 O O . VAL A 1 82 ? -5.716 10.342 -34.733 1.00 46.01 79 VAL A O 1
ATOM 649 N N . HIS A 1 83 ? -6.074 9.666 -32.615 1.00 41.70 80 HIS A N 1
ATOM 650 C CA . HIS A 1 83 ? -7.520 9.775 -32.749 1.00 41.45 80 HIS A CA 1
ATOM 651 C C . HIS A 1 83 ? -7.971 11.215 -32.979 1.00 44.74 80 HIS A C 1
ATOM 652 O O . HIS A 1 83 ? -8.909 11.457 -33.751 1.00 48.70 80 HIS A O 1
ATOM 659 N N . ASP A 1 84 ? -7.341 12.184 -32.309 1.00 40.61 81 ASP A N 1
ATOM 660 C CA . ASP A 1 84 ? -7.720 13.571 -32.537 1.00 39.53 81 ASP A CA 1
ATOM 661 C C . ASP A 1 84 ? -7.511 13.949 -33.985 1.00 44.35 81 ASP A C 1
ATOM 662 O O . ASP A 1 84 ? -8.323 14.668 -34.571 1.00 46.22 81 ASP A O 1
ATOM 667 N N . ASP A 1 85 ? -6.403 13.495 -34.565 1.00 46.55 82 ASP A N 1
ATOM 668 C CA . ASP A 1 85 ? -6.076 13.841 -35.933 1.00 43.22 82 ASP A CA 1
ATOM 669 C C . ASP A 1 85 ? -7.117 13.290 -36.899 1.00 52.67 82 ASP A C 1
ATOM 670 O O . ASP A 1 85 ? -7.403 13.915 -37.929 1.00 54.12 82 ASP A O 1
ATOM 675 N N . ILE A 1 86 ? -7.722 12.150 -36.561 1.00 46.00 83 ILE A N 1
ATOM 676 C CA . ILE A 1 86 ? -8.799 11.628 -37.381 1.00 46.43 83 ILE A CA 1
ATOM 677 C C . ILE A 1 86 ? -9.954 12.612 -37.432 1.00 52.16 83 ILE A C 1
ATOM 678 O O . ILE A 1 86 ? -10.691 12.653 -38.419 1.00 64.14 83 ILE A O 1
ATOM 683 N N . MET A 1 87 ? -10.129 13.435 -36.398 1.00 53.64 84 MET A N 1
ATOM 684 C CA . MET A 1 87 ? -11.319 14.274 -36.319 1.00 53.54 84 MET A CA 1
ATOM 685 C C . MET A 1 87 ? -11.097 15.736 -36.661 1.00 54.28 84 MET A C 1
ATOM 686 O O . MET A 1 87 ? -12.078 16.432 -36.932 1.00 63.93 84 MET A O 1
ATOM 691 N N . ASP A 1 88 ? -9.861 16.237 -36.613 1.00 57.17 85 ASP A N 1
ATOM 692 C CA . ASP A 1 88 ? -9.569 17.525 -37.237 1.00 67.80 85 ASP A CA 1
ATOM 693 C C . ASP A 1 88 ? -9.390 17.383 -38.747 1.00 76.61 85 ASP A C 1
ATOM 694 O O . ASP A 1 88 ? -9.502 18.382 -39.472 1.00 88.19 85 ASP A O 1
ATOM 699 N N . GLU A 1 89 ? -9.098 16.161 -39.218 1.00 70.49 86 GLU A N 1
ATOM 700 C CA . GLU A 1 89 ? -8.989 15.779 -40.623 1.00 72.65 86 GLU A CA 1
ATOM 701 C C . GLU A 1 89 ? -7.843 16.497 -41.349 1.00 85.86 86 GLU A C 1
ATOM 702 O O . GLU A 1 89 ? -7.369 16.020 -42.390 1.00 85.12 86 GLU A O 1
ATOM 708 N N . ASP A 1 90 ? -7.377 17.624 -40.803 1.00 84.89 87 ASP A N 1
ATOM 709 C CA . ASP A 1 90 ? -6.239 18.361 -41.352 1.00 84.36 87 ASP A CA 1
ATOM 710 C C . ASP A 1 90 ? -4.967 17.508 -41.308 1.00 79.43 87 ASP A C 1
ATOM 711 O O . ASP A 1 90 ? -3.857 18.007 -41.504 1.00 84.45 87 ASP A O 1
ATOM 713 N N . GLY A 1 95 ? 4.749 18.598 -41.068 1.00 87.40 92 GLY A N 1
ATOM 714 C CA . GLY A 1 95 ? 3.669 18.117 -40.225 1.00 82.48 92 GLY A CA 1
ATOM 715 C C . GLY A 1 95 ? 4.106 17.461 -38.924 1.00 83.20 92 GLY A C 1
ATOM 716 O O . GLY A 1 95 ? 4.026 18.094 -37.871 1.00 88.28 92 GLY A O 1
ATOM 717 N N . VAL A 1 96 ? 4.546 16.199 -38.967 1.00 81.42 93 VAL A N 1
ATOM 718 C CA . VAL A 1 96 ? 4.602 15.380 -40.176 1.00 68.82 93 VAL A CA 1
ATOM 719 C C . VAL A 1 96 ? 3.201 14.938 -40.579 1.00 68.15 93 VAL A C 1
ATOM 720 O O . VAL A 1 96 ? 2.212 15.359 -39.975 1.00 63.50 93 VAL A O 1
ATOM 722 N N . LYS A 1 97 ? 3.113 14.113 -41.619 1.00 66.15 94 LYS A N 1
ATOM 723 C CA . LYS A 1 97 ? 1.811 13.637 -42.054 1.00 61.16 94 LYS A CA 1
ATOM 724 C C . LYS A 1 97 ? 1.124 12.906 -40.903 1.00 51.12 94 LYS A C 1
ATOM 725 O O . LYS A 1 97 ? 1.768 12.191 -40.127 1.00 49.54 94 LYS A O 1
ATOM 727 N N . THR A 1 98 ? -0.187 13.115 -40.777 1.00 47.06 95 THR A N 1
ATOM 728 C CA . THR A 1 98 ? -0.945 12.436 -39.742 1.00 47.18 95 THR A CA 1
ATOM 729 C C . THR A 1 98 ? -0.997 10.941 -40.016 1.00 50.28 95 THR A C 1
ATOM 730 O O . THR A 1 98 ? -0.743 10.481 -41.128 1.00 49.58 95 THR A O 1
ATOM 734 N N . VAL A 1 99 ? -1.347 10.177 -38.977 1.00 46.88 96 VAL A N 1
ATOM 735 C CA . VAL A 1 99 ? -1.366 8.727 -39.117 1.00 44.48 96 VAL A CA 1
ATOM 736 C C . VAL A 1 99 ? -2.474 8.301 -40.063 1.00 47.12 96 VAL A C 1
ATOM 737 O O . VAL A 1 99 ? -2.280 7.414 -40.905 1.00 52.84 96 VAL A O 1
ATOM 741 N N . HIS A 1 100 ? -3.648 8.925 -39.956 1.00 46.93 97 HIS A N 1
ATOM 742 C CA . HIS A 1 100 ? -4.748 8.528 -40.824 1.00 49.06 97 HIS A CA 1
ATOM 743 C C . HIS A 1 100 ? -4.443 8.882 -42.269 1.00 51.85 97 HIS A C 1
ATOM 744 O O . HIS A 1 100 ? -4.907 8.206 -43.187 1.00 53.44 97 HIS A O 1
ATOM 751 N N . THR A 1 101 ? -3.627 9.906 -42.483 1.00 50.31 98 THR A N 1
ATOM 752 C CA . THR A 1 101 ? -3.201 10.235 -43.830 1.00 52.49 98 THR A CA 1
ATOM 753 C C . THR A 1 101 ? -2.232 9.193 -44.371 1.00 59.32 98 THR A C 1
ATOM 754 O O . THR A 1 101 ? -2.297 8.829 -45.555 1.00 51.52 98 THR A O 1
ATOM 758 N N . LEU A 1 102 ? -1.318 8.701 -43.528 1.00 54.16 99 LEU A N 1
ATOM 759 C CA . LEU A 1 102 ? -0.315 7.787 -44.054 1.00 50.82 99 LEU A CA 1
ATOM 760 C C . LEU A 1 102 ? -0.823 6.359 -44.131 1.00 51.49 99 LEU A C 1
ATOM 761 O O . LEU A 1 102 ? -0.379 5.604 -44.998 1.00 57.44 99 LEU A O 1
ATOM 766 N N . PHE A 1 103 ? -1.742 5.963 -43.257 1.00 47.84 100 PHE A N 1
ATOM 767 C CA . PHE A 1 103 ? -2.103 4.560 -43.151 1.00 42.44 100 PHE A CA 1
ATOM 768 C C . PHE A 1 103 ? -3.584 4.319 -43.338 1.00 44.41 100 PHE A C 1
ATOM 769 O O . PHE A 1 103 ? -4.016 3.161 -43.342 1.00 48.75 100 PHE A O 1
ATOM 777 N N . GLY A 1 104 ? -4.376 5.363 -43.477 1.00 43.25 101 GLY A N 1
ATOM 778 C CA . GLY A 1 104 ? -5.806 5.180 -43.536 1.00 44.43 101 GLY A CA 1
ATOM 779 C C . GLY A 1 104 ? -6.449 5.282 -42.164 1.00 49.13 101 GLY A C 1
ATOM 780 O O . GLY A 1 104 ? -5.812 5.115 -41.123 1.00 50.64 101 GLY A O 1
ATOM 781 N N . ILE A 1 105 ? -7.742 5.571 -42.177 1.00 40.70 102 ILE A N 1
ATOM 782 C CA . ILE A 1 105 ? -8.470 5.828 -40.949 1.00 46.41 102 ILE A CA 1
ATOM 783 C C . ILE A 1 105 ? -8.594 4.560 -40.108 1.00 51.29 102 ILE A C 1
ATOM 784 O O . ILE A 1 105 ? -8.410 4.639 -38.884 1.00 48.24 102 ILE A O 1
ATOM 789 N N . PRO A 1 106 ? -8.867 3.377 -40.685 1.00 55.13 103 PRO A N 1
ATOM 790 C CA . PRO A 1 106 ? -8.984 2.183 -39.817 1.00 48.49 103 PRO A CA 1
ATOM 791 C C . PRO A 1 106 ? -7.684 1.855 -39.100 1.00 50.44 103 PRO A C 1
ATOM 792 O O . PRO A 1 106 ? -7.673 1.654 -37.873 1.00 51.85 103 PRO A O 1
ATOM 796 N N . THR A 1 107 ? -6.577 1.814 -39.842 1.00 45.77 104 THR A N 1
ATOM 797 C CA . THR A 1 107 ? -5.278 1.636 -39.220 1.00 44.95 104 THR A CA 1
ATOM 798 C C . THR A 1 107 ? -5.034 2.706 -38.170 1.00 45.42 104 THR A C 1
ATOM 799 O O . THR A 1 107 ? -4.500 2.420 -37.096 1.00 42.14 104 THR A O 1
ATOM 803 N N . ALA A 1 108 ? -5.435 3.943 -38.457 1.00 44.63 105 ALA A N 1
ATOM 804 C CA . ALA A 1 108 ? -5.283 5.001 -37.469 1.00 46.98 105 ALA A CA 1
ATOM 805 C C . ALA A 1 108 ? -6.112 4.717 -36.215 1.00 46.44 105 ALA A C 1
ATOM 806 O O . ALA A 1 108 ? -5.617 4.868 -35.096 1.00 48.19 105 ALA A O 1
ATOM 808 N N . ILE A 1 109 ? -7.366 4.299 -36.372 1.00 41.28 106 ILE A N 1
ATOM 809 C CA . ILE A 1 109 ? -8.173 4.016 -35.197 1.00 46.57 106 ILE A CA 1
ATOM 810 C C . ILE A 1 109 ? -7.549 2.881 -34.398 1.00 46.44 106 ILE A C 1
ATOM 811 O O . ILE A 1 109 ? -7.331 2.995 -33.188 1.00 46.18 106 ILE A O 1
ATOM 816 N N . LEU A 1 110 ? -7.228 1.776 -35.070 1.00 49.48 107 LEU A N 1
ATOM 817 C CA . LEU A 1 110 ? -6.591 0.662 -34.377 1.00 47.48 107 LEU A CA 1
ATOM 818 C C . LEU A 1 110 ? -5.225 1.026 -33.828 1.00 46.38 107 LEU A C 1
ATOM 819 O O . LEU A 1 110 ? -4.778 0.407 -32.858 1.00 45.48 107 LEU A O 1
ATOM 824 N N . ALA A 1 111 ? -4.535 1.990 -34.447 1.00 43.90 108 ALA A N 1
ATOM 825 C CA . ALA A 1 111 ? -3.238 2.399 -33.922 1.00 42.80 108 ALA A CA 1
ATOM 826 C C . ALA A 1 111 ? -3.401 3.105 -32.586 1.00 46.72 108 ALA A C 1
ATOM 827 O O . ALA A 1 111 ? -2.624 2.874 -31.652 1.00 49.97 108 ALA A O 1
ATOM 829 N N . GLY A 1 112 ? -4.403 3.977 -32.482 1.00 44.53 109 GLY A N 1
ATOM 830 C CA . GLY A 1 112 ? -4.681 4.611 -31.209 1.00 43.52 109 GLY A CA 1
ATOM 831 C C . GLY A 1 112 ? -5.111 3.598 -30.173 1.00 45.08 109 GLY A C 1
ATOM 832 O O . GLY A 1 112 ? -4.582 3.579 -29.059 1.00 46.89 109 GLY A O 1
ATOM 833 N N . ASP A 1 113 ? -6.046 2.714 -30.552 1.00 43.18 110 ASP A N 1
ATOM 834 C CA . ASP A 1 113 ? -6.538 1.671 -29.660 1.00 42.04 110 ASP A CA 1
ATOM 835 C C . ASP A 1 113 ? -5.420 0.754 -29.193 1.00 43.81 110 ASP A C 1
ATOM 836 O O . ASP A 1 113 ? -5.496 0.209 -28.091 1.00 44.61 110 ASP A O 1
ATOM 841 N N . THR A 1 114 ? -4.398 0.540 -30.022 1.00 43.57 111 THR A N 1
ATOM 842 C CA . THR A 1 114 ? -3.272 -0.274 -29.591 1.00 41.98 111 THR A CA 1
ATOM 843 C C . THR A 1 114 ? -2.473 0.458 -28.523 1.00 46.24 111 THR A C 1
ATOM 844 O O . THR A 1 114 ? -2.234 -0.073 -27.426 1.00 47.09 111 THR A O 1
ATOM 848 N N . LEU A 1 115 ? -2.050 1.688 -28.835 1.00 42.56 112 LEU A N 1
ATOM 849 C CA . LEU A 1 115 ? -1.334 2.486 -27.857 1.00 42.54 112 LEU A CA 1
ATOM 850 C C . LEU A 1 115 ? -2.127 2.574 -26.553 1.00 44.72 112 LEU A C 1
ATOM 851 O O . LEU A 1 115 ? -1.552 2.529 -25.463 1.00 39.45 112 LEU A O 1
ATOM 856 N N . TYR A 1 116 ? -3.458 2.643 -26.662 1.00 42.41 113 TYR A N 1
ATOM 857 C CA . TYR A 1 116 ? -4.326 2.802 -25.506 1.00 40.08 113 TYR A CA 1
ATOM 858 C C . TYR A 1 116 ? -4.159 1.643 -24.540 1.00 46.24 113 TYR A C 1
ATOM 859 O O . TYR A 1 116 ? -3.957 1.846 -23.336 1.00 46.24 113 TYR A O 1
ATOM 868 N N . ALA A 1 117 ? -4.235 0.416 -25.050 1.00 40.90 114 ALA A N 1
ATOM 869 C CA . ALA A 1 117 ? -4.105 -0.735 -24.170 1.00 43.41 114 ALA A CA 1
ATOM 870 C C . ALA A 1 117 ? -2.690 -0.844 -23.631 1.00 42.48 114 ALA A C 1
ATOM 871 O O . ALA A 1 117 ? -2.497 -1.158 -22.451 1.00 45.17 114 ALA A O 1
ATOM 873 N N . GLU A 1 118 ? -1.692 -0.558 -24.476 1.00 43.53 115 GLU A N 1
ATOM 874 C CA . GLU A 1 118 ? -0.302 -0.659 -24.048 1.00 40.82 115 GLU A CA 1
ATOM 875 C C . GLU A 1 118 ? -0.031 0.274 -22.882 1.00 44.66 115 GLU A C 1
ATOM 876 O O . GLU A 1 118 ? 0.632 -0.115 -21.912 1.00 47.15 115 GLU A O 1
ATOM 882 N N . ALA A 1 119 ? -0.543 1.505 -22.956 1.00 43.77 116 ALA A N 1
ATOM 883 C CA . ALA A 1 119 ? -0.443 2.432 -21.841 1.00 41.33 116 ALA A CA 1
ATOM 884 C C . ALA A 1 119 ? -0.744 1.709 -20.540 1.00 43.48 116 ALA A C 1
ATOM 885 O O . ALA A 1 119 ? 0.084 1.677 -19.629 1.00 42.36 116 ALA A O 1
ATOM 887 N N . PHE A 1 120 ? -1.901 1.055 -20.474 1.00 39.69 117 PHE A N 1
ATOM 888 C CA . PHE A 1 120 ? -2.265 0.385 -19.241 1.00 43.76 117 PHE A CA 1
ATOM 889 C C . PHE A 1 120 ? -1.356 -0.798 -18.974 1.00 44.81 117 PHE A C 1
ATOM 890 O O . PHE A 1 120 ? -0.966 -1.035 -17.825 1.00 44.74 117 PHE A O 1
ATOM 898 N N . GLU A 1 121 ? -0.965 -1.522 -20.018 1.00 44.40 118 GLU A N 1
ATOM 899 C CA . GLU A 1 121 ? -0.038 -2.622 -19.791 1.00 43.65 118 GLU A CA 1
ATOM 900 C C . GLU A 1 121 ? 1.266 -2.116 -19.192 1.00 42.82 118 GLU A C 1
ATOM 901 O O . GLU A 1 121 ? 1.815 -2.725 -18.263 1.00 42.60 118 GLU A O 1
ATOM 907 N N . ILE A 1 122 ? 1.763 -0.989 -19.699 1.00 42.85 119 ILE A N 1
ATOM 908 C CA . ILE A 1 122 ? 3.021 -0.444 -19.209 1.00 40.58 119 ILE A CA 1
ATOM 909 C C . ILE A 1 122 ? 2.859 0.042 -17.775 1.00 41.22 119 ILE A C 1
ATOM 910 O O . ILE A 1 122 ? 3.666 -0.282 -16.897 1.00 40.19 119 ILE A O 1
ATOM 915 N N . LEU A 1 123 ? 1.804 0.812 -17.514 1.00 39.41 120 LEU A N 1
ATOM 916 C CA . LEU A 1 123 ? 1.598 1.343 -16.179 1.00 40.05 120 LEU A CA 1
ATOM 917 C C . LEU A 1 123 ? 1.584 0.217 -15.149 1.00 46.64 120 LEU A C 1
ATOM 918 O O . LEU A 1 123 ? 2.185 0.332 -14.073 1.00 36.70 120 LEU A O 1
ATOM 923 N N . SER A 1 124 ? 0.960 -0.906 -15.507 1.00 41.93 121 SER A N 1
ATOM 924 C CA . SER A 1 124 ? 0.883 -2.085 -14.670 1.00 38.29 121 SER A CA 1
ATOM 925 C C . SER A 1 124 ? 2.236 -2.768 -14.445 1.00 41.45 121 SER A C 1
ATOM 926 O O . SER A 1 124 ? 2.336 -3.630 -13.562 1.00 42.42 121 SER A O 1
ATOM 929 N N . MET A 1 125 ? 3.275 -2.421 -15.192 1.00 39.91 122 MET A N 1
ATOM 930 C CA . MET A 1 125 ? 4.587 -2.970 -14.869 1.00 39.12 122 MET A CA 1
ATOM 931 C C . MET A 1 125 ? 5.307 -2.163 -13.795 1.00 39.05 122 MET A C 1
ATOM 932 O O . MET A 1 125 ? 6.483 -2.429 -13.529 1.00 34.83 122 MET A O 1
ATOM 937 N N . SER A 1 126 ? 4.652 -1.161 -13.214 1.00 39.25 123 SER A N 1
ATOM 938 C CA . SER A 1 126 ? 5.333 -0.251 -12.306 1.00 39.75 123 SER A CA 1
ATOM 939 C C . SER A 1 126 ? 5.901 -0.966 -11.087 1.00 44.65 123 SER A C 1
ATOM 940 O O . SER A 1 126 ? 5.320 -1.920 -10.551 1.00 39.95 123 SER A O 1
ATOM 943 N N . ASP A 1 127 ? 7.063 -0.483 -10.668 1.00 43.90 124 ASP A N 1
ATOM 944 C CA . ASP A 1 127 ? 7.765 -0.991 -9.505 1.00 43.51 124 ASP A CA 1
ATOM 945 C C . ASP A 1 127 ? 7.245 -0.224 -8.298 1.00 42.11 124 ASP A C 1
ATOM 946 O O . ASP A 1 127 ? 7.843 0.736 -7.815 1.00 45.52 124 ASP A O 1
ATOM 951 N N . ALA A 1 128 ? 6.095 -0.663 -7.817 1.00 36.75 125 ALA A N 1
ATOM 952 C CA . ALA A 1 128 ? 5.331 0.059 -6.818 1.00 36.95 125 ALA A CA 1
ATOM 953 C C . ALA A 1 128 ? 4.302 -0.910 -6.240 1.00 41.52 125 ALA A C 1
ATOM 954 O O . ALA A 1 128 ? 3.987 -1.923 -6.876 1.00 44.73 125 ALA A O 1
ATOM 956 N N . PRO A 1 129 ? 3.811 -0.649 -5.031 1.00 40.66 126 PRO A N 1
ATOM 957 C CA . PRO A 1 129 ? 2.847 -1.564 -4.398 1.00 41.63 126 PRO A CA 1
ATOM 958 C C . PRO A 1 129 ? 1.586 -1.720 -5.230 1.00 41.79 126 PRO A C 1
ATOM 959 O O . PRO A 1 129 ? 1.011 -0.721 -5.688 1.00 42.68 126 PRO A O 1
ATOM 963 N N . PRO A 1 130 ? 1.078 -2.954 -5.363 1.00 44.91 127 PRO A N 1
ATOM 964 C CA . PRO A 1 130 ? -0.110 -3.195 -6.203 1.00 41.93 127 PRO A CA 1
ATOM 965 C C . PRO A 1 130 ? -1.300 -2.313 -5.881 1.00 45.80 127 PRO A C 1
ATOM 966 O O . PRO A 1 130 ? -2.033 -1.903 -6.794 1.00 48.45 127 PRO A O 1
ATOM 970 N N . GLU A 1 131 ? -1.533 -2.028 -4.601 1.00 44.97 128 GLU A N 1
ATOM 971 C CA . GLU A 1 131 ? -2.677 -1.202 -4.240 1.00 45.32 128 GLU A CA 1
ATOM 972 C C . GLU A 1 131 ? -2.556 0.177 -4.861 1.00 40.00 128 GLU A C 1
ATOM 973 O O . GLU A 1 131 ? -3.565 0.835 -5.135 1.00 38.78 128 GLU A O 1
ATOM 979 N N . ASN A 1 132 ? -1.329 0.629 -5.076 1.00 38.48 129 ASN A N 1
ATOM 980 C CA . ASN A 1 132 ? -1.124 1.929 -5.680 1.00 42.38 129 ASN A CA 1
ATOM 981 C C . ASN A 1 132 ? -1.210 1.839 -7.191 1.00 44.67 129 ASN A C 1
ATOM 982 O O . ASN A 1 132 ? -1.736 2.747 -7.844 1.00 41.69 129 ASN A O 1
ATOM 987 N N . ILE A 1 133 ? -0.692 0.750 -7.751 1.00 44.92 130 ILE A N 1
ATOM 988 C CA . ILE A 1 133 ? -0.863 0.497 -9.172 1.00 45.19 130 ILE A CA 1
ATOM 989 C C . ILE A 1 133 ? -2.343 0.477 -9.512 1.00 44.11 130 ILE A C 1
ATOM 990 O O . ILE A 1 133 ? -2.786 1.142 -10.459 1.00 41.89 130 ILE A O 1
ATOM 995 N N . VAL A 1 134 ? -3.138 -0.232 -8.699 1.00 39.70 131 VAL A N 1
ATOM 996 C CA . VAL A 1 134 ? -4.574 -0.318 -8.965 1.00 42.59 131 VAL A CA 1
ATOM 997 C C . VAL A 1 134 ? -5.198 1.068 -8.933 1.00 43.38 131 VAL A C 1
ATOM 998 O O . VAL A 1 134 ? -6.054 1.400 -9.768 1.00 44.01 131 VAL A O 1
ATOM 1002 N N . ARG A 1 135 ? -4.764 1.905 -7.983 1.00 38.83 132 ARG A N 1
ATOM 1003 C CA . ARG A 1 135 ? -5.261 3.275 -7.920 1.00 39.58 132 ARG A CA 1
ATOM 1004 C C . ARG A 1 135 ? -4.745 4.114 -9.089 1.00 37.41 132 ARG A C 1
ATOM 1005 O O . ARG A 1 135 ? -5.462 4.972 -9.612 1.00 39.40 132 ARG A O 1
ATOM 1013 N N . ALA A 1 136 ? -3.498 3.911 -9.496 1.00 35.17 133 ALA A N 1
ATOM 1014 C CA . ALA A 1 136 ? -3.012 4.656 -10.645 1.00 39.71 133 ALA A CA 1
ATOM 1015 C C . ALA A 1 136 ? -3.766 4.244 -11.906 1.00 40.18 133 ALA A C 1
ATOM 1016 O O . ALA A 1 136 ? -4.124 5.090 -12.733 1.00 35.36 133 ALA A O 1
ATOM 1018 N N . VAL A 1 137 ? -4.068 2.953 -12.038 1.00 42.64 134 VAL A N 1
ATOM 1019 C CA . VAL A 1 137 ? -4.870 2.505 -13.172 1.00 40.04 134 VAL A CA 1
ATOM 1020 C C . VAL A 1 137 ? -6.233 3.169 -13.128 1.00 41.47 134 VAL A C 1
ATOM 1021 O O . VAL A 1 137 ? -6.657 3.816 -14.091 1.00 43.36 134 VAL A O 1
ATOM 1025 N N . SER A 1 138 ? -6.915 3.074 -11.989 1.00 40.98 135 SER A N 1
ATOM 1026 C CA . SER A 1 138 ? -8.215 3.728 -11.870 1.00 40.99 135 SER A CA 1
ATOM 1027 C C . SER A 1 138 ? -8.119 5.215 -12.187 1.00 39.82 135 SER A C 1
ATOM 1028 O O . SER A 1 138 ? -8.977 5.770 -12.880 1.00 39.27 135 SER A O 1
ATOM 1031 N N . LYS A 1 139 ? -7.081 5.878 -11.692 1.00 38.03 136 LYS A N 1
ATOM 1032 C CA . LYS A 1 139 ? -7.015 7.314 -11.873 1.00 35.25 136 LYS A CA 1
ATOM 1033 C C . LYS A 1 139 ? -6.687 7.673 -13.315 1.00 41.09 136 LYS A C 1
ATOM 1034 O O . LYS A 1 139 ? -7.276 8.604 -13.868 1.00 42.85 136 LYS A O 1
ATOM 1040 N N . LEU A 1 140 ? -5.769 6.946 -13.951 1.00 37.05 137 LEU A N 1
ATOM 1041 C CA . LEU A 1 140 ? -5.430 7.265 -15.338 1.00 41.90 137 LEU A CA 1
ATOM 1042 C C . LEU A 1 140 ? -6.624 7.035 -16.253 1.00 41.36 137 LEU A C 1
ATOM 1043 O O . LEU A 1 140 ? -6.916 7.854 -17.133 1.00 39.74 137 LEU A O 1
ATOM 1048 N N . ALA A 1 141 ? -7.343 5.940 -16.014 1.00 40.60 138 ALA A N 1
ATOM 1049 C CA . ALA A 1 141 ? -8.562 5.650 -16.748 1.00 41.55 138 ALA A CA 1
ATOM 1050 C C . ALA A 1 141 ? -9.591 6.760 -16.584 1.00 44.19 138 ALA A C 1
ATOM 1051 O O . ALA A 1 141 ? -10.185 7.209 -17.572 1.00 48.19 138 ALA A O 1
ATOM 1053 N N . ARG A 1 142 ? -9.826 7.221 -15.351 1.00 43.60 139 ARG A N 1
ATOM 1054 C CA . ARG A 1 142 ? -10.779 8.316 -15.195 1.00 45.72 139 ARG A CA 1
ATOM 1055 C C . ARG A 1 142 ? -10.325 9.544 -15.979 1.00 40.58 139 ARG A C 1
ATOM 1056 O O . ARG A 1 142 ? -11.152 10.246 -16.572 1.00 41.36 139 ARG A O 1
ATOM 1064 N N . VAL A 1 143 ? -9.018 9.781 -16.039 1.00 35.49 140 VAL A N 1
ATOM 1065 C CA . VAL A 1 143 ? -8.496 10.898 -16.810 1.00 38.92 140 VAL A CA 1
ATOM 1066 C C . VAL A 1 143 ? -8.744 10.680 -18.298 1.00 42.17 140 VAL A C 1
ATOM 1067 O O . VAL A 1 143 ? -9.198 11.580 -19.014 1.00 33.46 140 VAL A O 1
ATOM 1071 N N . CYS A 1 144 ? -8.476 9.467 -18.774 1.00 41.53 141 CYS A N 1
ATOM 1072 C CA . CYS A 1 144 ? -8.768 9.149 -20.161 1.00 39.19 141 CYS A CA 1
ATOM 1073 C C . CYS A 1 144 ? -10.221 9.461 -20.494 1.00 40.50 141 CYS A C 1
ATOM 1074 O O . CYS A 1 144 ? -10.504 10.130 -21.494 1.00 41.73 141 CYS A O 1
ATOM 1077 N N . VAL A 1 145 ? -11.154 9.027 -19.638 1.00 42.11 142 VAL A N 1
ATOM 1078 C CA . VAL A 1 145 ? -12.563 9.344 -19.864 1.00 40.41 142 VAL A CA 1
ATOM 1079 C C . VAL A 1 145 ? -12.747 10.837 -19.943 1.00 42.75 142 VAL A C 1
ATOM 1080 O O . VAL A 1 145 ? -13.494 11.342 -20.785 1.00 48.05 142 VAL A O 1
ATOM 1084 N N . GLU A 1 146 ? -12.043 11.575 -19.099 1.00 39.78 143 GLU A N 1
ATOM 1085 C CA . GLU A 1 146 ? -12.236 13.012 -19.119 1.00 41.15 143 GLU A CA 1
ATOM 1086 C C . GLU A 1 146 ? -11.679 13.637 -20.380 1.00 39.47 143 GLU A C 1
ATOM 1087 O O . GLU A 1 146 ? -12.232 14.624 -20.868 1.00 38.58 143 GLU A O 1
ATOM 1093 N N . ILE A 1 147 ? -10.573 13.107 -20.895 1.00 33.59 144 ILE A N 1
ATOM 1094 C CA . ILE A 1 147 ? -10.002 13.677 -22.098 1.00 39.09 144 ILE A CA 1
ATOM 1095 C C . ILE A 1 147 ? -10.986 13.539 -23.252 1.00 44.79 144 ILE A C 1
ATOM 1096 O O . ILE A 1 147 ? -11.179 14.475 -24.038 1.00 43.29 144 ILE A O 1
ATOM 1101 N N . CYS A 1 148 ? -11.628 12.369 -23.357 1.00 39.65 145 CYS A N 1
ATOM 1102 C CA . CYS A 1 148 ? -12.662 12.162 -24.357 1.00 38.11 145 CYS A CA 1
ATOM 1103 C C . CYS A 1 148 ? -13.805 13.146 -24.172 1.00 43.24 145 CYS A C 1
ATOM 1104 O O . CYS A 1 148 ? -14.327 13.699 -25.148 1.00 43.44 145 CYS A O 1
ATOM 1107 N N . GLU A 1 149 ? -14.205 13.389 -22.927 1.00 43.31 146 GLU A N 1
ATOM 1108 C CA . GLU A 1 149 ? -15.187 14.439 -22.690 1.00 42.82 146 GLU A CA 1
ATOM 1109 C C . GLU A 1 149 ? -14.641 15.795 -23.116 1.00 42.08 146 GLU A C 1
ATOM 1110 O O . GLU A 1 149 ? -15.369 16.620 -23.676 1.00 43.71 146 GLU A O 1
ATOM 1116 N N . GLY A 1 150 ? -13.361 16.049 -22.853 1.00 39.17 147 GLY A N 1
ATOM 1117 C CA . GLY A 1 150 ? -12.789 17.309 -23.276 1.00 40.93 147 GLY A CA 1
ATOM 1118 C C . GLY A 1 150 ? -12.739 17.412 -24.787 1.00 42.43 147 GLY A C 1
ATOM 1119 O O . GLY A 1 150 ? -13.145 18.424 -25.372 1.00 41.37 147 GLY A O 1
ATOM 1120 N N . GLN A 1 151 ? -12.244 16.360 -25.442 1.00 43.41 148 GLN A N 1
ATOM 1121 C CA . GLN A 1 151 ? -12.203 16.365 -26.895 1.00 42.95 148 GLN A CA 1
ATOM 1122 C C . GLN A 1 151 ? -13.603 16.579 -27.461 1.00 44.59 148 GLN A C 1
ATOM 1123 O O . GLN A 1 151 ? -13.799 17.419 -28.349 1.00 41.86 148 GLN A O 1
ATOM 1129 N N . PHE A 1 152 ? -14.602 15.884 -26.901 1.00 43.32 149 PHE A N 1
ATOM 1130 C CA . PHE A 1 152 ? -15.980 16.071 -27.346 1.00 42.15 149 PHE A CA 1
ATOM 1131 C C . PHE A 1 152 ? -16.413 17.530 -27.211 1.00 44.23 149 PHE A C 1
ATOM 1132 O O . PHE A 1 152 ? -16.967 18.115 -28.150 1.00 46.77 149 PHE A O 1
ATOM 1140 N N . MET A 1 153 ? -16.180 18.127 -26.043 1.00 40.75 150 MET A N 1
ATOM 1141 C CA . MET A 1 153 ? -16.550 19.522 -25.833 1.00 42.31 150 MET A CA 1
ATOM 1142 C C . MET A 1 153 ? -15.884 20.407 -26.872 1.00 40.85 150 MET A C 1
ATOM 1143 O O . MET A 1 153 ? -16.532 21.253 -27.500 1.00 43.29 150 MET A O 1
ATOM 1148 N N . ASP A 1 154 ? -14.577 20.227 -27.052 1.00 38.94 151 ASP A N 1
ATOM 1149 C CA . ASP A 1 154 ? -13.833 21.048 -27.994 1.00 42.46 151 ASP A CA 1
ATOM 1150 C C . ASP A 1 154 ? -14.464 21.010 -29.386 1.00 43.43 151 ASP A C 1
ATOM 1151 O O . ASP A 1 154 ? -14.601 22.047 -30.044 1.00 41.81 151 ASP A O 1
ATOM 1156 N N . MET A 1 155 ? -14.863 19.821 -29.842 1.00 41.10 152 MET A N 1
ATOM 1157 C CA . MET A 1 155 ? -15.527 19.713 -31.134 1.00 43.90 152 MET A CA 1
ATOM 1158 C C . MET A 1 155 ? -16.876 20.405 -31.118 1.00 45.29 152 MET A C 1
ATOM 1159 O O . MET A 1 155 ? -17.231 21.088 -32.082 1.00 43.82 152 MET A O 1
ATOM 1164 N N . SER A 1 156 ? -17.635 20.249 -30.030 1.00 43.29 153 SER A N 1
ATOM 1165 C CA . SER A 1 156 ? -18.892 20.973 -29.908 1.00 42.05 153 SER A CA 1
ATOM 1166 C C . SER A 1 156 ? -18.659 22.455 -30.109 1.00 43.09 153 SER A C 1
ATOM 1167 O O . SER A 1 156 ? -19.430 23.128 -30.802 1.00 44.67 153 SER A O 1
ATOM 1170 N N . PHE A 1 157 ? -17.569 22.969 -29.544 1.00 42.03 154 PHE A N 1
ATOM 1171 C CA . PHE A 1 157 ? -17.280 24.389 -29.671 1.00 44.53 154 PHE A CA 1
ATOM 1172 C C . PHE A 1 157 ? -17.131 24.805 -31.131 1.00 45.77 154 PHE A C 1
ATOM 1173 O O . PHE A 1 157 ? -17.447 25.949 -31.480 1.00 47.59 154 PHE A O 1
ATOM 1181 N N . GLU A 1 158 ? -16.655 23.901 -32.000 1.00 52.23 155 GLU A N 1
ATOM 1182 C CA . GLU A 1 158 ? -16.565 24.231 -33.425 1.00 47.98 155 GLU A CA 1
ATOM 1183 C C . GLU A 1 158 ? -17.930 24.571 -34.003 1.00 45.15 155 GLU A C 1
ATOM 1184 O O . GLU A 1 158 ? -18.030 25.452 -34.856 1.00 56.84 155 GLU A O 1
ATOM 1186 N N . GLU A 1 159 ? -18.992 23.924 -33.525 1.00 49.22 156 GLU A N 1
ATOM 1187 C CA . GLU A 1 159 ? -20.356 24.135 -34.010 1.00 50.95 156 GLU A CA 1
ATOM 1188 C C . GLU A 1 159 ? -21.103 25.251 -33.285 1.00 52.32 156 GLU A C 1
ATOM 1189 O O . GLU A 1 159 ? -22.238 25.556 -33.662 1.00 54.9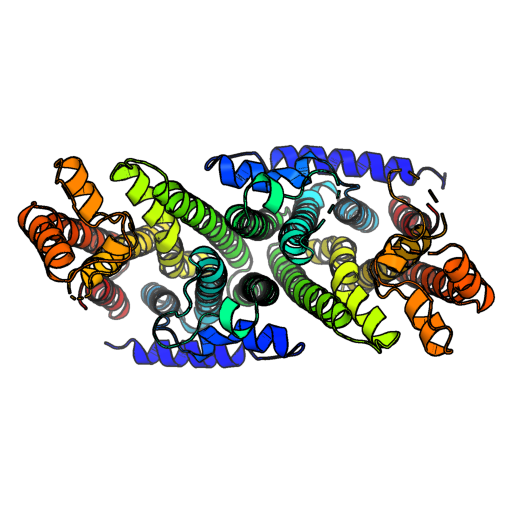7 156 GLU A O 1
ATOM 1195 N N . ARG A 1 160 ? -20.520 25.844 -32.251 1.00 49.75 157 ARG A N 1
ATOM 1196 C CA . ARG A 1 160 ? -21.187 26.837 -31.426 1.00 50.15 157 ARG A CA 1
ATOM 1197 C C . ARG A 1 160 ? -20.706 28.231 -31.783 1.00 48.12 157 ARG A C 1
ATOM 1198 O O . ARG A 1 160 ? -19.548 28.425 -32.140 1.00 50.16 157 ARG A O 1
ATOM 1206 N N . ASP A 1 161 ? -21.595 29.204 -31.648 1.00 44.91 158 ASP A N 1
ATOM 1207 C CA . ASP A 1 161 ? -21.246 30.592 -31.901 1.00 48.52 158 ASP A CA 1
ATOM 1208 C C . ASP A 1 161 ? -21.066 31.409 -30.629 1.00 52.41 158 ASP A C 1
ATOM 1209 O O . ASP A 1 161 ? -20.756 32.598 -30.719 1.00 54.75 158 ASP A O 1
ATOM 1214 N N . SER A 1 162 ? -21.248 30.822 -29.449 1.00 50.66 159 SER A N 1
ATOM 1215 C CA . SER A 1 162 ? -21.256 31.659 -28.255 1.00 56.23 159 SER A CA 1
ATOM 1216 C C . SER A 1 162 ? -20.732 30.866 -27.050 1.00 53.64 159 SER A C 1
ATOM 1217 O O . SER A 1 162 ? -21.456 30.536 -26.117 1.00 51.60 159 SER A O 1
ATOM 1220 N N . VAL A 1 163 ? -19.433 30.579 -27.045 1.00 48.94 160 VAL A N 1
ATOM 1221 C CA . VAL A 1 163 ? -18.831 29.725 -26.022 1.00 50.12 160 VAL A CA 1
ATOM 1222 C C . VAL A 1 163 ? -18.355 30.597 -24.868 1.00 47.40 160 VAL A C 1
ATOM 1223 O O . VAL A 1 163 ? -17.546 31.511 -25.062 1.00 49.45 160 VAL A O 1
ATOM 1227 N N . GLY A 1 164 ? -18.845 30.315 -23.666 1.00 47.93 161 GLY A N 1
ATOM 1228 C CA . GLY A 1 164 ? -18.430 31.087 -22.512 1.00 47.80 161 GLY A CA 1
ATOM 1229 C C . GLY A 1 164 ? -17.005 30.787 -22.076 1.00 44.04 161 GLY A C 1
ATOM 1230 O O . GLY A 1 164 ? -16.467 29.692 -22.276 1.00 40.78 161 GLY A O 1
ATOM 1231 N N . GLU A 1 165 ? -16.393 31.795 -21.450 1.00 45.51 162 GLU A N 1
ATOM 1232 C CA . GLU A 1 165 ? -15.069 31.644 -20.842 1.00 51.23 162 GLU A CA 1
ATOM 1233 C C . GLU A 1 165 ? -14.997 30.447 -19.890 1.00 47.36 162 GLU A C 1
ATOM 1234 O O . GLU A 1 165 ? -14.040 29.664 -19.931 1.00 46.46 162 GLU A O 1
ATOM 1240 N N . SER A 1 166 ? -15.992 30.281 -19.020 1.00 43.31 163 SER A N 1
ATOM 1241 C CA . SER A 1 166 ? -15.883 29.181 -18.061 1.00 44.46 163 SER A CA 1
ATOM 1242 C C . SER A 1 166 ? -16.047 27.828 -18.747 1.00 43.98 163 SER A C 1
ATOM 1243 O O . SER A 1 166 ? -15.310 26.882 -18.440 1.00 43.32 163 SER A O 1
ATOM 1246 N N . GLU A 1 167 ? -17.013 27.716 -19.669 1.00 45.28 164 GLU A N 1
ATOM 1247 C CA . GLU A 1 167 ? -17.137 26.521 -20.506 1.00 43.70 164 GLU A CA 1
ATOM 1248 C C . GLU A 1 167 ? -15.821 26.183 -21.177 1.00 42.16 164 GLU A C 1
ATOM 1249 O O . GLU A 1 167 ? -15.404 25.018 -21.222 1.00 44.50 164 GLU A O 1
ATOM 1255 N N . TYR A 1 168 ? -15.192 27.194 -21.771 1.00 39.78 165 TYR A N 1
ATOM 1256 C CA . TYR A 1 168 ? -13.937 26.978 -22.467 1.00 41.34 165 TYR A CA 1
ATOM 1257 C C . TYR A 1 168 ? -12.872 26.491 -21.508 1.00 38.99 165 TYR A C 1
ATOM 1258 O O . TYR A 1 168 ? -12.110 25.571 -21.827 1.00 36.80 165 TYR A O 1
ATOM 1267 N N . LEU A 1 169 ? -12.775 27.131 -20.336 1.00 41.70 166 LEU A N 1
ATOM 1268 C CA . LEU A 1 169 ? -11.755 26.719 -19.375 1.00 42.12 166 LEU A CA 1
ATOM 1269 C C . LEU A 1 169 ? -12.018 25.307 -18.896 1.00 38.41 166 LEU A C 1
ATOM 1270 O O . LEU A 1 169 ? -11.089 24.497 -18.798 1.00 40.87 166 LEU A O 1
ATOM 1275 N N . GLU A 1 170 ? -13.287 24.981 -18.641 1.00 36.89 167 GLU A N 1
ATOM 1276 C CA . GLU A 1 170 ? -13.647 23.608 -18.308 1.00 37.41 167 GLU A CA 1
ATOM 1277 C C . GLU A 1 170 ? -13.208 22.633 -19.392 1.00 43.11 167 GLU A C 1
ATOM 1278 O O . GLU A 1 170 ? -12.701 21.542 -19.089 1.00 41.79 167 GLU A O 1
ATOM 1284 N N . MET A 1 171 ? -13.418 23.003 -20.665 1.00 40.43 168 MET A N 1
ATOM 1285 C CA . MET A 1 171 ? -12.958 22.171 -21.766 1.00 41.06 168 MET A CA 1
ATOM 1286 C C . MET A 1 171 ? -11.454 21.932 -21.675 1.00 41.88 168 MET A C 1
ATOM 1287 O O . MET A 1 171 ? -10.996 20.783 -21.694 1.00 42.96 168 MET A O 1
ATOM 1292 N N . VAL A 1 172 ? -10.669 23.013 -21.587 1.00 41.05 169 VAL A N 1
ATOM 1293 C CA . VAL A 1 172 ? -9.211 22.891 -21.540 1.00 37.97 169 VAL A CA 1
ATOM 1294 C C . VAL A 1 172 ? -8.783 22.008 -20.382 1.00 41.46 169 VAL A C 1
ATOM 1295 O O . VAL A 1 172 ? -7.803 21.256 -20.476 1.00 39.93 169 VAL A O 1
ATOM 1299 N N . ARG A 1 173 ? -9.506 22.100 -19.268 1.00 40.57 170 ARG A N 1
ATOM 1300 C CA . ARG A 1 173 ? -9.161 21.321 -18.099 1.00 38.94 170 ARG A CA 1
ATOM 1301 C C . ARG A 1 173 ? -9.179 19.836 -18.416 1.00 37.97 170 ARG A C 1
ATOM 1302 O O . ARG A 1 173 ? -8.243 19.101 -18.072 1.00 39.34 170 ARG A O 1
ATOM 1310 N N . LYS A 1 174 ? -10.240 19.378 -19.079 1.00 36.02 171 LYS A N 1
ATOM 1311 C CA . LYS A 1 174 ? -10.329 17.969 -19.432 1.00 38.23 171 LYS A CA 1
ATOM 1312 C C . LYS A 1 174 ? -9.416 17.638 -20.601 1.00 40.84 171 LYS A C 1
ATOM 1313 O O . LYS A 1 174 ? -8.749 16.593 -20.608 1.00 41.11 171 LYS A O 1
ATOM 1319 N N . LYS A 1 175 ? -9.386 18.517 -21.606 1.00 40.83 172 LYS A N 1
ATOM 1320 C CA . LYS A 1 175 ? -8.681 18.218 -22.842 1.00 40.82 172 LYS A CA 1
ATOM 1321 C C . LYS A 1 175 ? -7.173 18.184 -22.618 1.00 41.54 172 LYS A C 1
ATOM 1322 O O . LYS A 1 175 ? -6.480 17.308 -23.148 1.00 44.04 172 LYS A O 1
ATOM 1328 N N . THR A 1 176 ? -6.655 19.111 -21.816 1.00 38.61 173 THR A N 1
ATOM 1329 C CA . THR A 1 176 ? -5.223 19.291 -21.603 1.00 39.87 173 THR A CA 1
ATOM 1330 C C . THR A 1 176 ? -4.818 19.200 -20.137 1.00 36.24 173 THR A C 1
ATOM 1331 O O . THR A 1 176 ? -3.766 18.644 -19.832 1.00 36.75 173 THR A O 1
ATOM 1335 N N . GLY A 1 177 ? -5.642 19.707 -19.220 1.00 37.21 174 GLY A N 1
ATOM 1336 C CA . GLY A 1 177 ? -5.225 19.799 -17.828 1.00 38.47 174 GLY A CA 1
ATOM 1337 C C . GLY A 1 177 ? -5.066 18.452 -17.148 1.00 37.07 174 GLY A C 1
ATOM 1338 O O . GLY A 1 177 ? -4.026 18.173 -16.555 1.00 38.83 174 GLY A O 1
ATOM 1339 N N . VAL A 1 178 ? -6.077 17.587 -17.251 1.00 36.20 175 VAL A N 1
ATOM 1340 C CA . VAL A 1 178 ? -6.124 16.415 -16.376 1.00 37.42 175 VAL A CA 1
ATOM 1341 C C . VAL A 1 178 ? -4.997 15.447 -16.688 1.00 39.31 175 VAL A C 1
ATOM 1342 O O . VAL A 1 178 ? -4.461 14.792 -15.782 1.00 37.72 175 VAL A O 1
ATOM 1346 N N . LEU A 1 179 ? -4.639 15.309 -17.969 1.00 37.88 176 LEU A N 1
ATOM 1347 C CA . LEU A 1 179 ? -3.537 14.424 -18.315 1.00 33.96 176 LEU A CA 1
ATOM 1348 C C . LEU A 1 179 ? -2.245 14.933 -17.711 1.00 36.58 176 LEU A C 1
ATOM 1349 O O . LEU A 1 179 ? -1.442 14.151 -17.190 1.00 38.81 176 LEU A O 1
ATOM 1354 N N . ILE A 1 180 ? -2.023 16.245 -17.790 1.00 34.29 177 ILE A N 1
ATOM 1355 C CA . ILE A 1 180 ? -0.866 16.839 -17.144 1.00 35.67 177 ILE A CA 1
ATOM 1356 C C . ILE A 1 180 ? -1.033 16.749 -15.634 1.00 39.72 177 ILE A C 1
ATOM 1357 O O . ILE A 1 180 ? -0.057 16.557 -14.891 1.00 35.03 177 ILE A O 1
ATOM 1362 N N . GLY A 1 181 ? -2.269 16.867 -15.162 1.00 36.18 178 GLY A N 1
ATOM 1363 C CA . GLY A 1 181 ? -2.508 16.722 -13.751 1.00 37.53 178 GLY A CA 1
ATOM 1364 C C . GLY A 1 181 ? -2.060 15.373 -13.247 1.00 37.42 178 GLY A C 1
ATOM 1365 O O . GLY A 1 181 ? -1.385 15.274 -12.222 1.00 37.76 178 GLY A O 1
ATOM 1366 N N . ILE A 1 182 ? -2.406 14.310 -13.971 1.00 37.16 179 ILE A N 1
ATOM 1367 C CA . ILE A 1 182 ? -2.028 13.002 -13.460 1.00 34.70 179 ILE A CA 1
ATOM 1368 C C . ILE A 1 182 ? -0.579 12.672 -13.753 1.00 35.67 179 ILE A C 1
ATOM 1369 O O . ILE A 1 182 ? -0.021 11.778 -13.114 1.00 37.65 179 ILE A O 1
ATOM 1374 N N . SER A 1 183 ? 0.082 13.389 -14.658 1.00 35.46 180 SER A N 1
ATOM 1375 C CA . SER A 1 183 ? 1.499 13.087 -14.791 1.00 37.84 180 SER A CA 1
ATOM 1376 C C . SER A 1 183 ? 2.293 13.649 -13.618 1.00 35.41 180 SER A C 1
ATOM 1377 O O . SER A 1 183 ? 3.343 13.102 -13.272 1.00 35.83 180 SER A O 1
ATOM 1380 N N . ALA A 1 184 ? 1.777 14.685 -12.963 1.00 35.31 181 ALA A N 1
ATOM 1381 C CA . ALA A 1 184 ? 2.374 15.180 -11.738 1.00 35.06 181 ALA A CA 1
ATOM 1382 C C . ALA A 1 184 ? 1.922 14.354 -10.525 1.00 40.65 181 ALA A C 1
ATOM 1383 O O . ALA A 1 184 ? 2.725 14.063 -9.632 1.00 35.53 181 ALA A O 1
ATOM 1385 N N . SER A 1 185 ? 0.661 13.915 -10.507 1.00 36.02 182 SER A N 1
ATOM 1386 C CA . SER A 1 185 ? 0.102 13.274 -9.324 1.00 37.20 182 SER A CA 1
ATOM 1387 C C . SER A 1 185 ? 0.329 11.767 -9.279 1.00 42.08 182 SER A C 1
ATOM 1388 O O . SER A 1 185 ? 0.179 11.158 -8.208 1.00 42.80 182 SER A O 1
ATOM 1391 N N . ILE A 1 186 ? 0.650 11.141 -10.402 1.00 36.69 183 ILE A N 1
ATOM 1392 C CA . ILE A 1 186 ? 0.687 9.685 -10.421 1.00 38.00 183 ILE A CA 1
ATOM 1393 C C . ILE A 1 186 ? 1.852 9.154 -9.582 1.00 37.36 183 ILE A C 1
ATOM 1394 O O . ILE A 1 186 ? 1.701 8.090 -8.970 1.00 39.68 183 ILE A O 1
ATOM 1399 N N . PRO A 1 187 ? 3.006 9.827 -9.467 1.00 38.85 184 PRO A N 1
ATOM 1400 C CA . PRO A 1 187 ? 4.006 9.303 -8.525 1.00 40.03 184 PRO A CA 1
ATOM 1401 C C . PRO A 1 187 ? 3.552 9.416 -7.076 1.00 41.60 184 PRO A C 1
ATOM 1402 O O . PRO A 1 187 ? 3.835 8.524 -6.267 1.00 42.51 184 PRO A O 1
ATOM 1406 N N . ALA A 1 188 ? 2.805 10.459 -6.730 1.00 38.71 185 ALA A N 1
ATOM 1407 C CA . ALA A 1 188 ? 2.133 10.470 -5.439 1.00 37.67 185 ALA A CA 1
ATOM 1408 C C . ALA A 1 188 ? 1.268 9.224 -5.258 1.00 41.28 185 ALA A C 1
ATOM 1409 O O . ALA A 1 188 ? 1.354 8.538 -4.234 1.00 50.17 185 ALA A O 1
ATOM 1411 N N . VAL A 1 189 ? 0.422 8.911 -6.235 1.00 40.95 186 VAL A N 1
ATOM 1412 C CA . VAL A 1 189 ? -0.409 7.718 -6.114 1.00 38.51 186 VAL A CA 1
ATOM 1413 C C . VAL A 1 189 ? 0.463 6.485 -5.939 1.00 42.16 186 VAL A C 1
ATOM 1414 O O . VAL A 1 189 ? 0.307 5.718 -4.977 1.00 43.78 186 VAL A O 1
ATOM 1418 N N . LEU A 1 190 ? 1.408 6.285 -6.865 1.00 40.88 187 LEU A N 1
ATOM 1419 C CA . LEU A 1 190 ? 2.185 5.050 -6.873 1.00 40.91 187 LEU A CA 1
ATOM 1420 C C . LEU A 1 190 ? 2.944 4.837 -5.571 1.00 43.41 187 LEU A C 1
ATOM 1421 O O . LEU A 1 190 ? 3.124 3.693 -5.143 1.00 39.05 187 LEU A O 1
ATOM 1426 N N . PHE A 1 191 ? 3.411 5.909 -4.934 1.00 40.69 188 PHE A N 1
ATOM 1427 C CA . PHE A 1 191 ? 4.365 5.755 -3.850 1.00 41.21 188 PHE A CA 1
ATOM 1428 C C . PHE A 1 191 ? 3.737 6.049 -2.494 1.00 41.96 188 PHE A C 1
ATOM 1429 O O . PHE A 1 191 ? 4.449 6.258 -1.513 1.00 45.01 188 PHE A O 1
ATOM 1437 N N . GLY A 1 192 ? 2.409 5.988 -2.421 1.00 42.57 189 GLY A N 1
ATOM 1438 C CA . GLY A 1 192 ? 1.701 6.016 -1.161 1.00 39.84 189 GLY A CA 1
ATOM 1439 C C . GLY A 1 192 ? 1.660 7.361 -0.491 1.00 44.56 189 GLY A C 1
ATOM 1440 O O . GLY A 1 192 ? 1.362 7.436 0.712 1.00 51.34 189 GLY A O 1
ATOM 1441 N N . LYS A 1 193 ? 1.958 8.432 -1.223 1.00 41.04 190 LYS A N 1
ATOM 1442 C CA . LYS A 1 193 ? 1.874 9.755 -0.635 1.00 41.11 190 LYS A CA 1
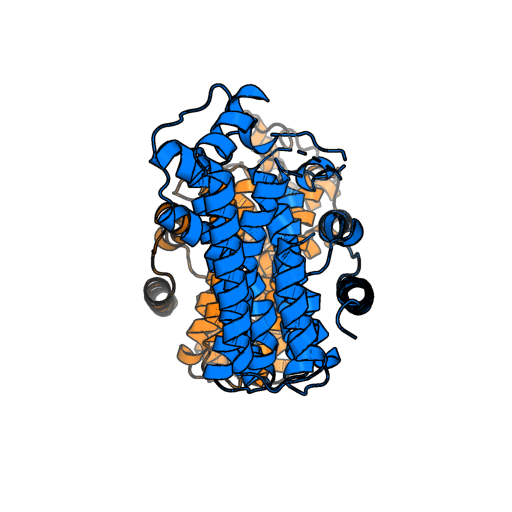ATOM 1443 C C . LYS A 1 193 ? 0.417 10.083 -0.363 1.00 44.21 190 LYS A C 1
ATOM 1444 O O . LYS A 1 193 ? -0.485 9.519 -0.977 1.00 55.55 190 LYS A O 1
ATOM 1450 N N . ASP A 1 194 ? 0.177 10.981 0.583 1.00 47.19 191 ASP A N 1
ATOM 1451 C CA . ASP A 1 194 ? -1.196 11.152 1.026 1.00 46.87 191 ASP A CA 1
ATOM 1452 C C . ASP A 1 194 ? -1.969 12.124 0.122 1.00 47.56 191 ASP A C 1
ATOM 1453 O O . ASP A 1 194 ? -1.445 12.702 -0.838 1.00 45.72 191 ASP A O 1
ATOM 1458 N N . GLU A 1 195 ? -3.241 12.321 0.478 1.00 48.18 192 GLU A N 1
ATOM 1459 C CA . GLU A 1 195 ? -4.196 12.955 -0.418 1.00 49.60 192 GLU A CA 1
ATOM 1460 C C . GLU A 1 195 ? -3.865 14.417 -0.651 1.00 49.54 192 GLU A C 1
ATOM 1461 O O . GLU A 1 195 ? -3.942 14.902 -1.782 1.00 47.48 192 GLU A O 1
ATOM 1467 N N . SER A 1 196 ? -3.488 15.137 0.394 1.00 46.65 193 SER A N 1
ATOM 1468 C CA . SER A 1 196 ? -3.122 16.527 0.182 1.00 46.67 193 SER A CA 1
ATOM 1469 C C . SER A 1 196 ? -1.922 16.669 -0.746 1.00 39.46 193 SER A C 1
ATOM 1470 O O . SER A 1 196 ? -1.757 17.727 -1.356 1.00 46.11 193 SER A O 1
ATOM 1473 N N . VAL A 1 197 ? -1.069 15.651 -0.851 1.00 38.35 194 VAL A N 1
ATOM 1474 C CA . VAL A 1 197 ? 0.125 15.770 -1.689 1.00 44.90 194 VAL A CA 1
ATOM 1475 C C . VAL A 1 197 ? -0.207 15.475 -3.149 1.00 44.96 194 VAL A C 1
ATOM 1476 O O . VAL A 1 197 ? 0.162 16.236 -4.050 1.00 40.45 194 VAL A O 1
ATOM 1480 N N . GLU A 1 198 ? -0.904 14.358 -3.389 1.00 43.40 195 GLU A N 1
ATOM 1481 C CA . GLU A 1 198 ? -1.502 14.092 -4.691 1.00 45.80 195 GLU A CA 1
ATOM 1482 C C . GLU A 1 198 ? -2.306 15.291 -5.179 1.00 44.29 195 GLU A C 1
ATOM 1483 O O . GLU A 1 198 ? -2.195 15.689 -6.338 1.00 40.59 195 GLU A O 1
ATOM 1489 N N . LYS A 1 199 ? -3.124 15.880 -4.293 1.00 46.82 196 LYS A N 1
ATOM 1490 C CA . LYS A 1 199 ? -3.928 17.033 -4.674 1.00 44.02 196 LYS A CA 1
ATOM 1491 C C . LYS A 1 199 ? -3.041 18.177 -5.105 1.00 42.63 196 LYS A C 1
ATOM 1492 O O . LYS A 1 199 ? -3.363 18.890 -6.059 1.00 43.41 196 LYS A O 1
ATOM 1498 N N . ALA A 1 200 ? -1.919 18.371 -4.410 1.00 34.98 197 ALA A N 1
ATOM 1499 C CA . ALA A 1 200 ? -1.066 19.502 -4.745 1.00 40.65 197 ALA A CA 1
ATOM 1500 C C . ALA A 1 200 ? -0.442 19.324 -6.126 1.00 42.41 197 ALA A C 1
ATOM 1501 O O . ALA A 1 200 ? -0.351 20.282 -6.903 1.00 39.55 197 ALA A O 1
ATOM 1503 N N . LEU A 1 201 ? -0.007 18.100 -6.438 1.00 41.94 198 LEU A N 1
ATOM 1504 C CA . LEU A 1 201 ? 0.618 17.811 -7.724 1.00 41.26 198 LEU A CA 1
ATOM 1505 C C . LEU A 1 201 ? -0.409 17.803 -8.851 1.00 40.00 198 LEU A C 1
ATOM 1506 O O . LEU A 1 201 ? -0.146 18.314 -9.945 1.00 38.71 198 LEU A O 1
ATOM 1511 N N . TRP A 1 202 ? -1.585 17.233 -8.585 1.00 40.38 199 TRP A N 1
ATOM 1512 C CA . TRP A 1 202 ? -2.711 17.277 -9.511 1.00 41.53 199 TRP A CA 1
ATOM 1513 C C . TRP A 1 202 ? -3.052 18.711 -9.907 1.00 42.17 199 TRP A C 1
ATOM 1514 O O . TRP A 1 202 ? -3.074 19.041 -11.101 1.00 40.57 199 TRP A O 1
ATOM 1525 N N . ASN A 1 203 ? -3.315 19.580 -8.911 1.00 37.83 200 ASN A N 1
ATOM 1526 C CA . ASN A 1 203 ? -3.598 20.989 -9.179 1.00 36.36 200 ASN A CA 1
ATOM 1527 C C . ASN A 1 203 ? -2.458 21.642 -9.939 1.00 38.26 200 ASN A C 1
ATOM 1528 O O . ASN A 1 203 ? -2.687 22.401 -10.886 1.00 44.64 200 ASN A O 1
ATOM 1533 N N . TYR A 1 204 ? -1.220 21.361 -9.540 1.00 37.07 201 TYR A N 1
ATOM 1534 C CA . TYR A 1 204 ? -0.068 21.837 -10.300 1.00 41.41 201 TYR A CA 1
ATOM 1535 C C . TYR A 1 204 ? -0.153 21.440 -11.778 1.00 40.20 201 TYR A C 1
ATOM 1536 O O . TYR A 1 204 ? 0.091 22.259 -12.666 1.00 37.37 201 TYR A O 1
ATOM 1545 N N . GLY A 1 205 ? -0.470 20.177 -12.055 1.00 38.20 202 GLY A N 1
ATOM 1546 C CA . GLY A 1 205 ? -0.601 19.761 -13.434 1.00 39.22 202 GLY A CA 1
ATOM 1547 C C . GLY A 1 205 ? -1.730 20.483 -14.140 1.00 40.73 202 GLY A C 1
ATOM 1548 O O . GLY A 1 205 ? -1.522 21.114 -15.178 1.00 37.60 202 GLY A O 1
ATOM 1549 N N . ILE A 1 206 ? -2.934 20.430 -13.562 1.00 42.21 203 ILE A N 1
ATOM 1550 C CA . ILE A 1 206 ? -4.097 21.044 -14.199 1.00 42.27 203 ILE A CA 1
ATOM 1551 C C . ILE A 1 206 ? -3.842 22.518 -14.468 1.00 41.32 203 ILE A C 1
ATOM 1552 O O . ILE A 1 206 ? -4.119 23.025 -15.557 1.00 40.88 203 ILE A O 1
ATOM 1557 N N . TYR A 1 207 ? -3.332 23.233 -13.470 1.00 42.54 204 TYR A N 1
ATOM 1558 C CA . TYR A 1 207 ? -3.205 24.672 -13.626 1.00 41.39 204 TYR A CA 1
ATOM 1559 C C . TYR A 1 207 ? -2.090 25.006 -14.583 1.00 41.03 204 TYR A C 1
ATOM 1560 O O . TYR A 1 207 ? -2.196 25.982 -15.330 1.00 41.75 204 TYR A O 1
ATOM 1569 N N . SER A 1 208 ? -1.027 24.203 -14.581 1.00 37.97 205 SER A N 1
ATOM 1570 C CA . SER A 1 208 ? 0.003 24.343 -15.599 1.00 38.77 205 SER A CA 1
ATOM 1571 C C . SER A 1 208 ? -0.568 24.089 -16.991 1.00 41.06 205 SER A C 1
ATOM 1572 O O . SER A 1 208 ? -0.304 24.846 -17.931 1.00 41.53 205 SER A O 1
ATOM 1575 N N . GLY A 1 209 ? -1.354 23.017 -17.132 1.00 40.08 206 GLY A N 1
ATOM 1576 C CA . GLY A 1 209 ? -1.887 22.659 -18.429 1.00 34.23 206 GLY A CA 1
ATOM 1577 C C . GLY A 1 209 ? -2.803 23.727 -18.985 1.00 41.53 206 GLY A C 1
ATOM 1578 O O . GLY A 1 209 ? -2.712 24.079 -20.166 1.00 43.85 206 GLY A O 1
ATOM 1579 N N . ILE A 1 210 ? -3.681 24.279 -18.138 1.00 42.95 207 ILE A N 1
ATOM 1580 C CA . ILE A 1 210 ? -4.631 25.290 -18.605 1.00 42.49 207 ILE A CA 1
ATOM 1581 C C . ILE A 1 210 ? -3.894 26.543 -19.050 1.00 44.78 207 ILE A C 1
ATOM 1582 O O . ILE A 1 210 ? -4.156 27.090 -20.131 1.00 45.35 207 ILE A O 1
ATOM 1587 N N . GLY A 1 211 ? -2.953 27.010 -18.222 1.00 44.89 208 GLY A N 1
ATOM 1588 C CA . GLY A 1 211 ? -2.140 28.148 -18.602 1.00 42.17 208 GLY A CA 1
ATOM 1589 C C . GLY A 1 211 ? -1.298 27.859 -19.826 1.00 45.74 208 GLY A C 1
ATOM 1590 O O . GLY A 1 211 ? -1.240 28.664 -20.760 1.00 43.12 208 GLY A O 1
ATOM 1591 N N . PHE A 1 212 ? -0.652 26.692 -19.846 1.00 45.63 209 PHE A N 1
ATOM 1592 C CA . PHE A 1 212 ? 0.095 26.259 -21.025 1.00 42.27 209 PHE A CA 1
ATOM 1593 C C . PHE A 1 212 ? -0.750 26.333 -22.286 1.00 46.98 209 PHE A C 1
ATOM 1594 O O . PHE A 1 212 ? -0.240 26.654 -23.363 1.00 50.37 209 PHE A O 1
ATOM 1602 N N . GLN A 1 213 ? -2.046 26.059 -22.175 1.00 46.80 210 GLN A N 1
ATOM 1603 C CA . GLN A 1 213 ? -2.894 26.118 -23.355 1.00 46.06 210 GLN A CA 1
ATOM 1604 C C . GLN A 1 213 ? -3.157 27.558 -23.757 1.00 49.74 210 GLN A C 1
ATOM 1605 O O . GLN A 1 213 ? -3.114 27.891 -24.947 1.00 47.15 210 GLN A O 1
ATOM 1611 N N . ILE A 1 214 ? -3.423 28.427 -22.775 1.00 49.87 211 ILE A N 1
ATOM 1612 C CA . ILE A 1 214 ? -3.711 29.825 -23.078 1.00 46.12 211 ILE A CA 1
ATOM 1613 C C . ILE A 1 214 ? -2.518 30.477 -23.764 1.00 52.07 211 ILE A C 1
ATOM 1614 O O . ILE A 1 214 ? -2.667 31.175 -24.774 1.00 56.78 211 ILE A O 1
ATOM 1619 N N . HIS A 1 215 ? -1.312 30.235 -23.239 1.00 52.22 212 HIS A N 1
ATOM 1620 C CA . HIS A 1 215 ? -0.095 30.800 -23.814 1.00 46.94 212 HIS A CA 1
ATOM 1621 C C . HIS A 1 215 ? 0.179 30.228 -25.196 1.00 51.08 212 HIS A C 1
ATOM 1622 O O . HIS A 1 215 ? 0.611 30.950 -26.104 1.00 51.19 212 HIS A O 1
ATOM 1629 N N . ASP A 1 216 ? -0.053 28.927 -25.365 1.00 51.90 213 ASP A N 1
ATOM 1630 C CA . ASP A 1 216 ? 0.076 28.299 -26.676 1.00 53.47 213 ASP A CA 1
ATOM 1631 C C . ASP A 1 216 ? -0.753 29.039 -27.705 1.00 53.84 213 ASP A C 1
ATOM 1632 O O . ASP A 1 216 ? -0.269 29.382 -28.788 1.00 55.89 213 ASP A O 1
ATOM 1637 N N . ASP A 1 217 ? -2.014 29.307 -27.359 1.00 53.87 214 ASP A N 1
ATOM 1638 C CA . ASP A 1 217 ? -2.914 30.086 -28.192 1.00 51.28 214 ASP A CA 1
ATOM 1639 C C . ASP A 1 217 ? -2.470 31.537 -28.343 1.00 55.70 214 ASP A C 1
ATOM 1640 O O . ASP A 1 217 ? -2.802 32.165 -29.350 1.00 62.84 214 ASP A O 1
ATOM 1645 N N . LEU A 1 218 ? -1.727 32.090 -27.386 1.00 55.47 215 LEU A N 1
ATOM 1646 C CA . LEU A 1 218 ? -1.169 33.425 -27.596 1.00 55.44 215 LEU A CA 1
ATOM 1647 C C . LEU A 1 218 ? -0.020 33.396 -28.599 1.00 62.46 215 LEU A C 1
ATOM 1648 O O . LEU A 1 218 ? 0.166 34.354 -29.353 1.00 62.41 215 LEU A O 1
ATOM 1653 N N . LEU A 1 219 ? 0.758 32.308 -28.625 1.00 66.27 216 LEU A N 1
ATOM 1654 C CA . LEU A 1 219 ? 1.856 32.199 -29.576 1.00 56.84 216 LEU A CA 1
ATOM 1655 C C . LEU A 1 219 ? 1.363 32.195 -31.015 1.00 67.57 216 LEU A C 1
ATOM 1656 O O . LEU A 1 219 ? 2.141 32.481 -31.934 1.00 73.24 216 LEU A O 1
ATOM 1661 N N . ASP A 1 220 ? 0.087 31.884 -31.235 1.00 64.69 217 ASP A N 1
ATOM 1662 C CA . ASP A 1 220 ? -0.479 31.961 -32.574 1.00 67.18 217 ASP A CA 1
ATOM 1663 C C . ASP A 1 220 ? -0.508 33.393 -33.100 1.00 71.74 217 ASP A C 1
ATOM 1664 O O . ASP A 1 220 ? -0.846 33.604 -34.271 1.00 77.82 217 ASP A O 1
ATOM 1669 N N . ILE A 1 221 ? -0.133 34.376 -32.278 1.00 69.74 218 ILE A N 1
ATOM 1670 C CA . ILE A 1 221 ? -0.298 35.792 -32.600 1.00 70.45 218 ILE A CA 1
ATOM 1671 C C . ILE A 1 221 ? 0.911 36.571 -32.076 1.00 69.78 218 ILE A C 1
ATOM 1672 O O . ILE A 1 221 ? 1.021 37.784 -32.275 1.00 74.39 218 ILE A O 1
ATOM 1677 N N . SER A 1 222 ? 1.846 35.878 -31.432 1.00 69.98 219 SER A N 1
ATOM 1678 C CA . SER A 1 222 ? 2.945 36.543 -30.734 1.00 64.88 219 SER A CA 1
ATOM 1679 C C . SER A 1 222 ? 4.235 35.721 -30.784 1.00 71.00 219 SER A C 1
ATOM 1680 O O . SER A 1 222 ? 5.345 36.262 -30.766 1.00 72.09 219 SER A O 1
ATOM 1682 N N . GLY A 1 228 ? 8.077 28.454 -40.165 1.00 83.58 225 GLY A N 1
ATOM 1683 C CA . GLY A 1 228 ? 7.078 27.408 -40.295 1.00 89.39 225 GLY A CA 1
ATOM 1684 C C . GLY A 1 228 ? 5.642 27.889 -40.463 1.00 93.98 225 GLY A C 1
ATOM 1685 O O . GLY A 1 228 ? 5.272 28.390 -41.528 1.00 90.21 225 GLY A O 1
ATOM 1686 N N . LYS A 1 229 ? 4.832 27.734 -39.411 1.00 94.00 226 LYS A N 1
ATOM 1687 C CA . LYS A 1 229 ? 3.428 28.125 -39.457 1.00 93.10 226 LYS A CA 1
ATOM 1688 C C . LYS A 1 229 ? 3.297 29.651 -39.505 1.00 92.55 226 LYS A C 1
ATOM 1689 O O . LYS A 1 229 ? 4.272 30.396 -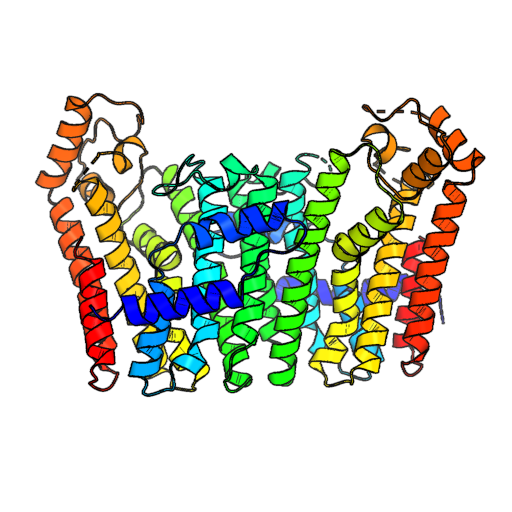39.353 1.00 92.73 226 LYS A O 1
ATOM 1691 N N . ASP A 1 230 ? 2.065 30.117 -39.703 1.00 90.49 227 ASP A N 1
ATOM 1692 C CA . ASP A 1 230 ? 1.809 31.497 -40.086 1.00 87.12 227 ASP A CA 1
ATOM 1693 C C . ASP A 1 230 ? 1.042 32.258 -39.011 1.00 82.48 227 ASP A C 1
ATOM 1694 O O . ASP A 1 230 ? 0.239 31.686 -38.268 1.00 82.17 227 ASP A O 1
ATOM 1699 N N . TRP A 1 231 ? 1.287 33.568 -38.967 1.00 83.33 228 TRP A N 1
ATOM 1700 C CA . TRP A 1 231 ? 0.616 34.444 -38.017 1.00 81.19 228 TRP A CA 1
ATOM 1701 C C . TRP A 1 231 ? -0.897 34.338 -38.171 1.00 79.10 228 TRP A C 1
ATOM 1702 O O . TRP A 1 231 ? -1.423 34.299 -39.284 1.00 79.73 228 TRP A O 1
ATOM 1713 N N . GLY A 1 232 ? -1.597 34.253 -37.044 1.00 75.58 229 GLY A N 1
ATOM 1714 C CA . GLY A 1 232 ? -3.045 34.306 -37.063 1.00 71.66 229 GLY A CA 1
ATOM 1715 C C . GLY A 1 232 ? -3.724 33.063 -37.576 1.00 69.15 229 GLY A C 1
ATOM 1716 O O . GLY A 1 232 ? -4.909 33.113 -37.919 1.00 65.00 229 GLY A O 1
ATOM 1717 N N . SER A 1 233 ? -3.005 31.943 -37.640 1.00 68.55 230 SER A N 1
ATOM 1718 C CA . SER A 1 233 ? -3.597 30.711 -38.145 1.00 68.82 230 SER A CA 1
ATOM 1719 C C . SER A 1 233 ? -4.928 30.407 -37.459 1.00 73.80 230 SER A C 1
ATOM 1720 O O . SER A 1 233 ? -5.973 30.319 -38.112 1.00 73.11 230 SER A O 1
ATOM 1723 N N . ASP A 1 234 ? -4.908 30.286 -36.125 1.00 70.62 231 ASP A N 1
ATOM 1724 C CA . ASP A 1 234 ? -6.114 29.980 -35.362 1.00 65.90 231 ASP A CA 1
ATOM 1725 C C . ASP A 1 234 ? -7.279 30.907 -35.700 1.00 64.92 231 ASP A C 1
ATOM 1726 O O . ASP A 1 234 ? -8.436 30.475 -35.658 1.00 65.60 231 ASP A O 1
ATOM 1731 N N . ILE A 1 235 ? -7.004 32.180 -36.016 1.00 66.52 23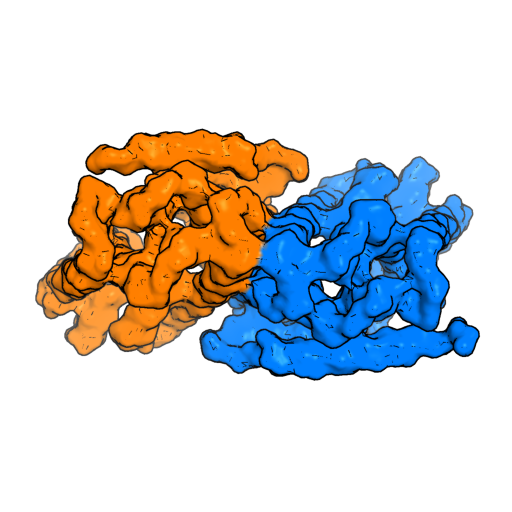2 ILE A N 1
ATOM 1732 C CA . ILE A 1 235 ? -8.070 33.137 -36.334 1.00 68.04 232 ILE A CA 1
ATOM 1733 C C . ILE A 1 235 ? -8.828 32.704 -37.579 1.00 72.41 232 ILE A C 1
ATOM 1734 O O . ILE A 1 235 ? -10.064 32.612 -37.582 1.00 74.37 232 ILE A O 1
ATOM 1739 N N . LEU A 1 236 ? -8.097 32.467 -38.671 1.00 74.13 233 LEU A N 1
ATOM 1740 C CA . LEU A 1 236 ? -8.746 32.101 -39.922 1.00 78.61 233 LEU A CA 1
ATOM 1741 C C . LEU A 1 236 ? -9.422 30.749 -39.827 1.00 77.77 233 LEU A C 1
ATOM 1742 O O . LEU A 1 236 ? -10.387 30.500 -40.550 1.00 83.38 233 LEU A O 1
ATOM 1747 N N . GLU A 1 237 ? -8.923 29.865 -38.973 1.00 71.72 234 GLU A N 1
ATOM 1748 C CA . GLU A 1 237 ? -9.567 28.580 -38.757 1.00 71.04 234 GLU A CA 1
ATOM 1749 C C . GLU A 1 237 ? -10.681 28.661 -37.741 1.00 71.79 234 GLU A C 1
ATOM 1750 O O . GLU A 1 237 ? -11.258 27.632 -37.381 1.00 73.10 234 GLU A O 1
ATOM 1756 N N . GLY A 1 238 ? -10.976 29.860 -37.258 1.00 71.89 235 GLY A N 1
ATOM 1757 C CA . GLY A 1 238 ? -12.107 30.091 -36.397 1.00 71.84 235 GLY A CA 1
ATOM 1758 C C . GLY A 1 238 ? -11.997 29.525 -35.001 1.00 70.33 235 GLY A C 1
ATOM 1759 O O . GLY A 1 238 ? -12.961 29.648 -34.237 1.00 69.11 235 GLY A O 1
ATOM 1760 N N . LYS A 1 239 ? -10.858 28.927 -34.642 1.00 65.45 236 LYS A N 1
ATOM 1761 C CA . LYS A 1 239 ? -10.668 28.323 -33.330 1.00 62.38 236 LYS A CA 1
ATOM 1762 C C . LYS A 1 239 ? -11.033 29.270 -32.194 1.00 61.19 236 LYS A C 1
ATOM 1763 O O . LYS A 1 239 ? -10.616 30.435 -32.154 1.00 57.62 236 LYS A O 1
ATOM 1769 N N . LYS A 1 240 ? -11.808 28.743 -31.256 1.00 56.44 237 LYS A N 1
ATOM 1770 C CA . LYS A 1 240 ? -12.154 29.474 -30.047 1.00 61.87 237 LYS A CA 1
ATOM 1771 C C . LYS A 1 240 ? -11.046 29.292 -29.013 1.00 55.32 237 LYS A C 1
ATOM 1772 O O . LYS A 1 240 ? -10.836 28.197 -28.473 1.00 53.89 237 LYS A O 1
ATOM 1778 N N . THR A 1 241 ? -10.324 30.364 -28.776 1.00 55.21 238 THR A N 1
ATOM 1779 C CA . THR A 1 241 ? -9.321 30.472 -27.744 1.00 55.23 238 THR A CA 1
ATOM 1780 C C . THR A 1 241 ? -9.830 31.458 -26.710 1.00 55.42 238 THR A C 1
ATOM 1781 O O . THR A 1 241 ? -10.819 32.151 -26.933 1.00 59.35 238 THR A O 1
ATOM 1785 N N . LEU A 1 242 ? -9.133 31.556 -25.580 1.00 53.98 239 LEU A N 1
ATOM 1786 C CA . LEU A 1 242 ? -9.546 32.556 -24.604 1.00 53.77 239 LEU A CA 1
ATOM 1787 C C . LEU A 1 242 ? -9.517 33.958 -25.207 1.00 55.33 239 LEU A C 1
ATOM 1788 O O . LEU A 1 242 ? -10.430 34.753 -24.976 1.00 59.42 239 LEU A O 1
ATOM 1793 N N . ILE A 1 243 ? -8.492 34.271 -26.000 1.00 53.84 240 ILE A N 1
ATOM 1794 C CA . ILE A 1 243 ? -8.406 35.587 -26.633 1.00 60.90 240 ILE A CA 1
ATOM 1795 C C . ILE A 1 243 ? -9.676 35.886 -27.421 1.00 60.99 240 ILE A C 1
ATOM 1796 O O . ILE A 1 243 ? -10.388 36.858 -27.148 1.00 58.77 240 ILE A O 1
ATOM 1801 N N . VAL A 1 244 ? -9.967 35.053 -28.421 1.00 60.39 241 VAL A N 1
ATOM 1802 C CA . VAL A 1 244 ? -11.182 35.220 -29.217 1.00 59.74 241 VAL A CA 1
ATOM 1803 C C . VAL A 1 244 ? -12.403 35.406 -28.320 1.00 62.93 241 VAL A C 1
ATOM 1804 O O . VAL A 1 244 ? -13.229 36.301 -28.538 1.00 67.28 241 VAL A O 1
ATOM 1808 N N . ILE A 1 245 ? -12.513 34.587 -27.273 1.00 60.23 242 ILE A N 1
ATOM 1809 C CA . ILE A 1 245 ? -13.723 34.555 -26.457 1.00 58.95 242 ILE A CA 1
ATOM 1810 C C . ILE A 1 245 ? -13.891 35.844 -25.664 1.00 62.01 242 ILE A C 1
ATOM 1811 O O . ILE A 1 245 ? -15.015 36.316 -25.455 1.00 66.05 242 ILE A O 1
ATOM 1816 N N . LYS A 1 246 ? -12.794 36.431 -25.199 1.00 61.21 243 LYS A N 1
ATOM 1817 C CA . LYS A 1 246 ? -12.931 37.686 -24.472 1.00 68.93 243 LYS A CA 1
ATOM 1818 C C . LYS A 1 246 ? -13.204 38.854 -25.415 1.00 68.17 243 LYS A C 1
ATOM 1819 O O . LYS A 1 246 ? -13.912 39.799 -25.040 1.00 72.65 243 LYS A O 1
ATOM 1822 N N . ALA A 1 247 ? -12.662 38.804 -26.634 1.00 69.20 244 ALA A N 1
ATOM 1823 C CA . ALA A 1 247 ? -12.984 39.817 -27.633 1.00 71.31 244 ALA A CA 1
ATOM 1824 C C . ALA A 1 247 ? -14.466 39.785 -27.973 1.00 72.94 244 ALA A C 1
ATOM 1825 O O . ALA A 1 247 ? -15.138 40.821 -27.983 1.00 74.37 244 ALA A O 1
ATOM 1827 N N . PHE A 1 248 ? -14.997 38.591 -28.238 1.00 72.88 245 PHE A N 1
ATOM 1828 C CA . PHE A 1 248 ? -16.431 38.459 -28.463 1.00 76.05 245 PHE A CA 1
ATOM 1829 C C . PHE A 1 248 ? -17.224 38.897 -27.237 1.00 77.10 245 PHE A C 1
ATOM 1830 O O . PHE A 1 248 ? -18.246 39.580 -27.361 1.00 82.36 245 PHE A O 1
ATOM 1838 N N . GLU A 1 249 ? -16.755 38.526 -26.045 1.00 72.96 246 GLU A N 1
ATOM 1839 C CA . GLU A 1 249 ? -17.444 38.860 -24.805 1.00 76.84 246 GLU A CA 1
ATOM 1840 C C . GLU A 1 249 ? -17.735 40.350 -24.703 1.00 82.10 246 GLU A C 1
ATOM 1841 O O . GLU A 1 249 ? -18.707 40.758 -24.055 1.00 84.62 246 GLU A O 1
ATOM 1847 N N . GLU A 1 250 ? -16.909 41.178 -25.331 1.00 82.69 247 GLU A N 1
ATOM 1848 C CA . GLU A 1 250 ? -17.146 42.611 -25.353 1.00 82.84 247 GLU A CA 1
ATOM 1849 C C . GLU A 1 250 ? -17.374 43.111 -26.775 1.00 89.74 247 GLU A C 1
ATOM 1850 O O . GLU A 1 250 ? -17.110 44.277 -27.083 1.00 93.57 247 GLU A O 1
ATOM 1856 N N . GLY A 1 251 ? -17.883 42.229 -27.640 1.00 85.15 248 GLY A N 1
ATOM 1857 C CA . GLY A 1 251 ? -18.405 42.593 -28.945 1.00 81.40 248 GLY A CA 1
ATOM 1858 C C . GLY A 1 251 ? -17.393 43.185 -29.897 1.00 84.49 248 GLY A C 1
ATOM 1859 O O . GLY A 1 251 ? -17.542 44.333 -30.317 1.00 90.80 248 GLY A O 1
ATOM 1860 N N . ILE A 1 252 ? -16.368 42.419 -30.262 1.00 86.04 249 ILE A N 1
ATOM 1861 C CA . ILE A 1 252 ? -15.351 42.931 -31.171 1.00 84.22 249 ILE A CA 1
ATOM 1862 C C . ILE A 1 252 ? -15.585 42.349 -32.561 1.00 85.88 249 ILE A C 1
ATOM 1863 O O . ILE A 1 252 ? -15.393 43.048 -33.561 1.00 89.54 249 ILE A O 1
ATOM 1868 N N . GLU A 1 253 ? -16.034 41.087 -32.628 1.00 83.75 250 GLU A N 1
ATOM 1869 C CA . GLU A 1 253 ? -16.447 40.413 -33.866 1.00 83.75 250 GLU A CA 1
ATOM 1870 C C . GLU A 1 253 ? -15.529 40.682 -35.064 1.00 83.54 250 GLU A C 1
ATOM 1871 O O . GLU A 1 253 ? -15.581 41.758 -35.668 1.00 83.93 250 GLU A O 1
ATOM 1873 N N . LEU A 1 254 ? -14.726 39.696 -35.454 1.00 85.23 251 LEU A N 1
ATOM 1874 C CA . LEU A 1 254 ? -13.603 39.909 -36.359 1.00 87.74 251 LEU A CA 1
ATOM 1875 C C . LEU A 1 254 ? -13.948 39.561 -37.804 1.00 87.61 251 LEU A C 1
ATOM 1876 O O . LEU A 1 254 ? -14.836 38.752 -38.085 1.00 89.30 251 LEU A O 1
ATOM 1881 N N . GLU A 1 255 ? -13.209 40.183 -38.723 1.00 88.90 252 GLU A N 1
ATOM 1882 C CA . GLU A 1 255 ? -13.472 40.089 -40.154 1.00 88.65 252 GLU A CA 1
ATOM 1883 C C . GLU A 1 255 ? -12.764 38.921 -40.826 1.00 86.75 252 GLU A C 1
ATOM 1884 O O . GLU A 1 255 ? -12.752 38.846 -42.056 1.00 98.44 252 GLU A O 1
ATOM 1890 N N . THR A 1 256 ? -12.153 38.023 -40.065 1.00 86.51 253 THR A N 1
ATOM 1891 C CA . THR A 1 256 ? -11.792 36.705 -40.574 1.00 85.38 253 THR A CA 1
ATOM 1892 C C . THR A 1 256 ? -12.306 35.672 -39.574 1.00 87.31 253 THR A C 1
ATOM 1893 O O . THR A 1 256 ? -12.782 36.032 -38.492 1.00 88.99 253 THR A O 1
ATOM 1897 N N . PHE A 1 257 ? -12.203 34.393 -39.961 1.00 85.64 254 PHE A N 1
ATOM 1898 C CA . PHE A 1 257 ? -12.743 33.202 -39.300 1.00 80.43 254 PHE A CA 1
ATOM 1899 C C . PHE A 1 257 ? -13.033 32.178 -40.397 1.00 85.64 254 PHE A C 1
ATOM 1900 O O . PHE A 1 257 ? -13.335 31.013 -40.123 1.00 79.37 254 PHE A O 1
ATOM 1908 N N . GLY A 1 258 ? -12.961 32.629 -41.650 1.00 89.82 255 GLY A N 1
ATOM 1909 C CA . GLY A 1 258 ? -12.956 31.770 -42.823 1.00 85.38 255 GLY A CA 1
ATOM 1910 C C . GLY A 1 258 ? -11.662 31.962 -43.587 1.00 85.11 255 GLY A C 1
ATOM 1911 O O . GLY A 1 258 ? -11.390 33.064 -44.068 1.00 88.52 255 GLY A O 1
ATOM 1912 N N . LYS A 1 259 ? -10.864 30.903 -43.723 1.00 87.21 256 LYS A N 1
ATOM 1913 C CA . LYS A 1 259 ? -9.423 31.040 -43.994 1.00 85.64 256 LYS A CA 1
ATOM 1914 C C . LYS A 1 259 ? -9.040 31.424 -45.410 1.00 93.30 256 LYS A C 1
ATOM 1915 O O . LYS A 1 259 ? -7.862 31.334 -45.764 1.00 103.47 256 LYS A O 1
ATOM 1917 N N . LEU A 1 267 ? -6.408 40.149 -42.118 1.00 92.74 264 LEU A N 1
ATOM 1918 C CA . LEU A 1 267 ? -6.101 39.370 -40.922 1.00 84.25 264 LEU A CA 1
ATOM 1919 C C . LEU A 1 267 ? -5.341 40.219 -39.942 1.00 85.74 264 LEU A C 1
ATOM 1920 O O . LEU A 1 267 ? -5.726 40.332 -38.780 1.00 87.81 264 LEU A O 1
ATOM 1925 N N . GLU A 1 268 ? -4.236 40.802 -40.413 1.00 86.83 265 GLU A N 1
ATOM 1926 C CA . GLU A 1 268 ? -3.452 41.679 -39.554 1.00 84.11 265 GLU A CA 1
ATOM 1927 C C . GLU A 1 268 ? -4.317 42.783 -38.973 1.00 81.68 265 GLU A C 1
ATOM 1928 O O . GLU A 1 268 ? -3.990 43.325 -37.914 1.00 87.95 265 GLU A O 1
ATOM 1931 N N . ARG A 1 269 ? -5.431 43.106 -39.632 1.00 87.19 266 ARG A N 1
ATOM 1932 C CA . ARG A 1 269 ? -6.380 44.063 -39.072 1.00 90.75 266 ARG A CA 1
ATOM 1933 C C . ARG A 1 269 ? -7.043 43.498 -37.819 1.00 86.64 266 ARG A C 1
ATOM 1934 O O . ARG A 1 269 ? -7.137 44.178 -36.786 1.00 83.53 266 ARG A O 1
ATOM 1936 N N . ASP A 1 270 ? -7.503 42.245 -37.900 1.00 87.60 267 ASP A N 1
ATOM 1937 C CA . ASP A 1 270 ? -8.148 41.587 -36.765 1.00 84.20 267 ASP A CA 1
ATOM 1938 C C . ASP A 1 270 ? -7.233 41.566 -35.548 1.00 85.87 267 ASP A C 1
ATOM 1939 O O . ASP A 1 270 ? -7.654 41.878 -34.426 1.00 81.21 267 ASP A O 1
ATOM 1944 N N . ILE A 1 271 ? -5.969 41.196 -35.762 1.00 83.37 268 ILE A N 1
ATOM 1945 C CA . ILE A 1 271 ? -5.032 41.010 -34.662 1.00 80.52 268 ILE A CA 1
ATOM 1946 C C . ILE A 1 271 ? -4.913 42.283 -33.833 1.00 81.33 268 ILE A C 1
ATOM 1947 O O . ILE A 1 271 ? -4.808 42.229 -32.600 1.00 76.92 268 ILE A O 1
ATOM 1952 N N . LYS A 1 272 ? -4.947 43.448 -34.486 1.00 81.75 269 LYS A N 1
ATOM 1953 C CA . LYS A 1 272 ? -4.881 44.696 -33.732 1.00 79.37 269 LYS A CA 1
ATOM 1954 C C . LYS A 1 272 ? -6.077 44.829 -32.802 1.00 81.10 269 LYS A C 1
ATOM 1955 O O . LYS A 1 272 ? -5.930 45.227 -31.643 1.00 77.43 269 LYS A O 1
ATOM 1957 N N . LYS A 1 273 ? -7.270 44.476 -33.284 1.00 84.97 270 LYS A N 1
ATOM 1958 C CA . LYS A 1 273 ? -8.461 44.602 -32.450 1.00 83.48 270 LYS A CA 1
ATOM 1959 C C . LYS A 1 273 ? -8.345 43.759 -31.185 1.00 82.51 270 LYS A C 1
ATOM 1960 O O . LYS A 1 273 ? -8.859 44.150 -30.128 1.00 81.40 270 LYS A O 1
ATOM 1962 N N . LEU A 1 274 ? -7.647 42.620 -31.268 1.00 80.23 271 LEU A N 1
ATOM 1963 C CA . LEU A 1 274 ? -7.519 41.720 -30.125 1.00 76.11 271 LEU A CA 1
ATOM 1964 C C . LEU A 1 274 ? -6.616 42.311 -29.049 1.00 76.96 271 LEU A C 1
ATOM 1965 O O . LEU A 1 274 ? -6.912 42.211 -27.850 1.00 75.37 271 LEU A O 1
ATOM 1970 N N . PHE A 1 275 ? -5.497 42.908 -29.455 1.00 76.66 272 PHE A N 1
ATOM 1971 C CA . PHE A 1 275 ? -4.699 43.670 -28.505 1.00 74.07 272 PHE A CA 1
ATOM 1972 C C . PHE A 1 275 ? -5.483 44.876 -27.996 1.00 76.71 272 PHE A C 1
ATOM 1973 O O . PHE A 1 275 ? -5.615 45.076 -26.783 1.00 76.85 272 PHE A O 1
ATOM 1981 N N . ASP A 1 276 ? -6.051 45.663 -28.921 1.00 79.07 273 ASP A N 1
ATOM 1982 C CA . ASP A 1 276 ? -6.638 46.956 -28.579 1.00 75.76 273 ASP A CA 1
ATOM 1983 C C . ASP A 1 276 ? -7.681 46.831 -27.482 1.00 81.37 273 ASP A C 1
ATOM 1984 O O . ASP A 1 276 ? -7.772 47.699 -26.609 1.00 84.00 273 ASP A O 1
ATOM 1989 N N . CYS A 1 277 ? -8.473 45.758 -27.495 1.00 80.87 274 CYS A N 1
ATOM 1990 C CA . CYS A 1 277 ? -9.470 45.582 -26.440 1.00 79.64 274 CYS A CA 1
ATOM 1991 C C . CYS A 1 277 ? -8.888 45.006 -25.158 1.00 78.14 274 CYS A C 1
ATOM 1992 O O . CYS A 1 277 ? -9.636 44.804 -24.193 1.00 79.23 274 CYS A O 1
ATOM 1995 N N . GLY A 1 278 ? -7.582 44.752 -25.115 1.00 75.31 275 GLY A N 1
ATOM 1996 C CA . GLY A 1 278 ? -6.980 44.099 -23.975 1.00 72.18 275 GLY A CA 1
ATOM 1997 C C . GLY A 1 278 ? -7.265 42.619 -23.874 1.00 71.69 275 GLY A C 1
ATOM 1998 O O . GLY A 1 278 ? -6.851 41.991 -22.890 1.00 67.19 275 GLY A O 1
ATOM 1999 N N . ALA A 1 279 ? -7.962 42.040 -24.857 1.00 70.41 276 ALA A N 1
ATOM 2000 C CA . ALA A 1 279 ? -8.245 40.613 -24.808 1.00 68.12 276 ALA A CA 1
ATOM 2001 C C . ALA A 1 279 ? -6.964 39.798 -24.857 1.00 66.83 276 ALA A C 1
ATOM 2002 O O . ALA A 1 279 ? -6.881 38.729 -24.239 1.00 65.87 276 ALA A O 1
ATOM 2004 N N . VAL A 1 280 ? -5.955 40.275 -25.582 1.00 64.88 277 VAL A N 1
ATOM 2005 C CA . VAL A 1 280 ? -4.671 39.589 -25.548 1.00 63.69 277 VAL A CA 1
ATOM 2006 C C . VAL A 1 280 ? -4.087 39.623 -24.140 1.00 67.01 277 VAL A C 1
ATOM 2007 O O . VAL A 1 280 ? -3.541 38.624 -23.653 1.00 66.44 277 VAL A O 1
ATOM 2011 N N . ASP A 1 281 ? -4.203 40.762 -23.452 1.00 61.70 278 ASP A N 1
ATOM 2012 C CA . ASP A 1 281 ? -3.572 40.841 -22.144 1.00 61.05 278 ASP A CA 1
ATOM 2013 C C . ASP A 1 281 ? -4.426 40.179 -21.076 1.00 62.55 278 ASP A C 1
ATOM 2014 O O . ASP A 1 281 ? -3.890 39.726 -20.056 1.00 60.93 278 ASP A O 1
ATOM 2019 N N . TYR A 1 282 ? -5.742 40.105 -21.292 1.00 60.21 279 TYR A N 1
ATOM 2020 C CA . TYR A 1 282 ? -6.581 39.312 -20.406 1.00 52.57 279 TYR A CA 1
ATOM 2021 C C . TYR A 1 282 ? -6.102 37.869 -20.385 1.00 56.74 279 TYR A C 1
ATOM 2022 O O . TYR A 1 282 ? -5.918 37.271 -19.316 1.00 58.48 279 TYR A O 1
ATOM 2031 N N . ALA A 1 283 ? -5.843 37.313 -21.566 1.00 53.55 280 ALA A N 1
ATOM 2032 C CA . ALA A 1 283 ? -5.416 35.927 -21.656 1.00 55.50 280 ALA A CA 1
ATOM 2033 C C . ALA A 1 283 ? -4.056 35.727 -20.998 1.00 54.28 280 ALA A C 1
ATOM 2034 O O . ALA A 1 283 ? -3.846 34.739 -20.285 1.00 54.40 280 ALA A O 1
ATOM 2036 N N . ARG A 1 284 ? -3.115 36.644 -21.236 1.00 56.17 281 ARG A N 1
ATOM 2037 C CA . ARG A 1 284 ? -1.820 36.562 -20.569 1.00 54.10 281 ARG A CA 1
ATOM 2038 C C . ARG A 1 284 ? -1.993 36.582 -19.060 1.00 54.56 281 ARG A C 1
ATOM 2039 O O . ARG A 1 284 ? -1.460 35.722 -18.344 1.00 56.71 281 ARG A O 1
ATOM 2047 N N . GLU A 1 285 ? -2.769 37.545 -18.561 1.00 54.15 282 GLU A N 1
ATOM 2048 C CA . GLU A 1 285 ? -3.010 37.626 -17.130 1.00 54.06 282 GLU A CA 1
ATOM 2049 C C . GLU A 1 285 ? -3.697 36.369 -16.630 1.00 56.71 282 GLU A C 1
ATOM 2050 O O . GLU A 1 285 ? -3.430 35.916 -15.510 1.00 56.57 282 GLU A O 1
ATOM 2052 N N . ARG A 1 286 ? -4.571 35.775 -17.444 1.00 55.72 283 ARG A N 1
ATOM 2053 C CA . ARG A 1 286 ? -5.185 34.522 -17.028 1.00 54.47 283 ARG A CA 1
ATOM 2054 C C . ARG A 1 286 ? -4.164 33.403 -16.972 1.00 52.84 283 ARG A C 1
ATOM 2055 O O . ARG A 1 286 ? -4.141 32.623 -16.012 1.00 52.87 283 ARG A O 1
ATOM 2060 N N . ALA A 1 287 ? -3.304 33.310 -17.984 1.00 49.01 284 ALA A N 1
ATOM 2061 C CA . ALA A 1 287 ? -2.344 32.216 -18.000 1.00 49.95 284 ALA A CA 1
ATOM 2062 C C . ALA A 1 287 ? -1.361 32.333 -16.838 1.00 49.86 284 ALA A C 1
ATOM 2063 O O . ALA A 1 287 ? -1.086 31.341 -16.151 1.00 47.21 284 ALA A O 1
ATOM 2065 N N . ARG A 1 288 ? -0.862 33.545 -16.567 1.00 52.43 285 ARG A N 1
ATOM 2066 C CA . ARG A 1 288 ? 0.016 33.742 -15.410 1.00 53.80 285 ARG A CA 1
ATOM 2067 C C . ARG A 1 288 ? -0.693 33.419 -14.093 1.00 48.14 285 ARG A C 1
ATOM 2068 O O . ARG A 1 288 ? -0.119 32.766 -13.216 1.00 48.08 285 ARG A O 1
ATOM 2076 N N . GLU A 1 289 ? -1.927 33.892 -13.923 1.00 46.22 286 GLU A N 1
ATOM 2077 C CA . GLU A 1 289 ? -2.716 33.473 -12.768 1.00 49.54 286 GLU A CA 1
ATOM 2078 C C . GLU A 1 289 ? -2.657 31.959 -12.587 1.00 49.70 286 GLU A C 1
ATOM 2079 O O . GLU A 1 289 ? -2.344 31.460 -11.500 1.00 52.68 286 GLU A O 1
ATOM 2085 N N . TYR A 1 290 ? -2.932 31.211 -13.659 1.00 47.59 287 TYR A N 1
ATOM 2086 C CA . TYR A 1 290 ? -2.937 29.758 -13.557 1.00 45.65 287 TYR A CA 1
ATOM 2087 C C . TYR A 1 290 ? -1.582 29.218 -13.123 1.00 46.77 287 TYR A C 1
ATOM 2088 O O . TYR A 1 290 ? -1.513 28.271 -12.330 1.00 47.57 287 TYR A O 1
ATOM 2097 N N . ILE A 1 291 ? -0.491 29.790 -13.632 1.00 43.27 288 ILE A N 1
ATOM 2098 C CA . ILE A 1 291 ? 0.807 29.226 -13.290 1.00 43.23 288 ILE A CA 1
ATOM 2099 C C . ILE A 1 291 ? 1.210 29.607 -11.864 1.00 49.30 288 ILE A C 1
ATOM 2100 O O . ILE A 1 291 ? 1.768 28.788 -11.126 1.00 45.61 288 ILE A O 1
ATOM 2105 N N . GLU A 1 292 ? 0.882 30.819 -11.420 1.00 47.57 289 GLU A N 1
ATOM 2106 C CA . GLU A 1 292 ? 1.073 31.127 -10.013 1.00 43.03 289 GLU A CA 1
ATOM 2107 C C . GLU A 1 292 ? 0.282 30.173 -9.139 1.00 46.33 289 GLU A C 1
ATOM 2108 O O . GLU A 1 292 ? 0.818 29.632 -8.163 1.00 49.78 289 GLU A O 1
ATOM 2114 N N . MET A 1 293 ? -0.982 29.927 -9.488 1.00 47.24 290 MET A N 1
ATOM 2115 C CA . MET A 1 293 ? -1.784 28.966 -8.736 1.00 45.60 290 MET A CA 1
ATOM 2116 C C . MET A 1 293 ? -1.126 27.596 -8.731 1.00 49.84 290 MET A C 1
ATOM 2117 O O . MET A 1 293 ? -1.111 26.906 -7.701 1.00 51.46 290 MET A O 1
ATOM 2122 N N . ALA A 1 294 ? -0.578 27.186 -9.878 1.00 46.66 291 ALA A N 1
ATOM 2123 C CA . ALA A 1 294 ? 0.108 25.903 -9.947 1.00 44.95 291 ALA A CA 1
ATOM 2124 C C . ALA A 1 294 ? 1.310 25.898 -9.020 1.00 47.14 291 ALA A C 1
ATOM 2125 O O . ALA A 1 294 ? 1.579 24.903 -8.335 1.00 47.97 291 ALA A O 1
ATOM 2127 N N . LYS A 1 295 ? 2.034 27.017 -8.970 1.00 45.43 292 LYS A N 1
ATOM 2128 C CA . LYS A 1 295 ? 3.220 27.085 -8.133 1.00 46.25 292 LYS A CA 1
ATOM 2129 C C . LYS A 1 295 ? 2.855 27.114 -6.653 1.00 46.15 292 LYS A C 1
ATOM 2130 O O . LYS A 1 295 ? 3.541 26.494 -5.834 1.00 48.15 292 LYS A O 1
ATOM 2136 N N . LYS A 1 296 ? 1.769 27.802 -6.283 1.00 47.29 293 LYS A N 1
ATOM 2137 C CA . LYS A 1 296 ? 1.411 27.830 -4.868 1.00 51.45 293 LYS A CA 1
ATOM 2138 C C . LYS A 1 296 ? 1.006 26.445 -4.378 1.00 49.96 293 LYS A C 1
ATOM 2139 O O . LYS A 1 296 ? 1.222 26.118 -3.208 1.00 54.90 293 LYS A O 1
ATOM 2141 N N . ASN A 1 297 ? 0.462 25.605 -5.261 1.00 50.84 294 ASN A N 1
ATOM 2142 C CA . ASN A 1 297 ? 0.137 24.242 -4.853 1.00 49.28 294 ASN A CA 1
ATOM 2143 C C . ASN A 1 297 ? 1.387 23.419 -4.566 1.00 49.47 294 ASN A C 1
ATOM 2144 O O . ASN A 1 297 ? 1.327 22.455 -3.792 1.00 44.45 294 ASN A O 1
ATOM 2149 N N . LEU A 1 298 ? 2.519 23.770 -5.184 1.00 51.02 295 LEU A N 1
ATOM 2150 C CA . LEU A 1 298 ? 3.762 23.056 -4.915 1.00 49.30 295 LEU A CA 1
ATOM 2151 C C . LEU A 1 298 ? 4.312 23.355 -3.536 1.00 56.04 295 LEU A C 1
ATOM 2152 O O . LEU A 1 298 ? 5.156 22.592 -3.046 1.00 52.43 295 LEU A O 1
ATOM 2157 N N . GLU A 1 299 ? 3.869 24.458 -2.921 1.00 54.55 296 GLU A N 1
ATOM 2158 C CA . GLU A 1 299 ? 4.338 24.826 -1.593 1.00 62.36 296 GLU A CA 1
ATOM 2159 C C . GLU A 1 299 ? 4.163 23.685 -0.597 1.00 58.37 296 GLU A C 1
ATOM 2160 O O . GLU A 1 299 ? 4.955 23.546 0.343 1.00 61.78 296 GLU A O 1
ATOM 2166 N N . VAL A 1 300 ? 3.166 22.831 -0.822 1.00 52.77 297 VAL A N 1
ATOM 2167 C CA . VAL A 1 300 ? 2.947 21.644 -0.008 1.00 51.11 297 VAL A CA 1
ATOM 2168 C C . VAL A 1 300 ? 4.130 20.680 -0.034 1.00 53.39 297 VAL A C 1
ATOM 2169 O O . VAL A 1 300 ? 4.282 19.852 0.869 1.00 58.22 297 VAL A O 1
ATOM 2173 N N . ILE A 1 301 ? 4.974 20.762 -1.041 1.00 53.22 298 ILE A N 1
ATOM 2174 C CA . ILE A 1 301 ? 6.046 19.799 -1.260 1.00 49.19 298 ILE A CA 1
ATOM 2175 C C . ILE A 1 301 ? 7.327 20.348 -0.652 1.00 48.23 298 ILE A C 1
ATOM 2176 O O . ILE A 1 301 ? 7.554 21.560 -0.620 1.00 54.72 298 ILE A O 1
ATOM 2181 N N . ASP A 1 302 ? 8.182 19.453 -0.174 1.00 45.77 299 ASP A N 1
ATOM 2182 C CA . ASP A 1 302 ? 9.477 19.871 0.336 1.00 50.18 299 ASP A CA 1
ATOM 2183 C C . ASP A 1 302 ? 10.311 20.523 -0.751 1.00 51.12 299 ASP A C 1
ATOM 2184 O O . ASP A 1 302 ? 10.379 20.030 -1.882 1.00 53.94 299 ASP A O 1
ATOM 2189 N N . GLU A 1 303 ? 10.942 21.639 -0.395 1.00 54.88 300 GLU A N 1
ATOM 2190 C CA . GLU A 1 303 ? 11.855 22.308 -1.303 1.00 53.61 300 GLU A CA 1
ATOM 2191 C C . GLU A 1 303 ? 12.969 21.355 -1.705 1.00 55.57 300 GLU A C 1
ATOM 2192 O O . GLU A 1 303 ? 13.493 20.596 -0.887 1.00 57.20 300 GLU A O 1
ATOM 2194 N N . SER A 1 304 ? 13.309 21.379 -2.966 1.00 51.46 301 SER A N 1
ATOM 2195 C CA . SER A 1 304 ? 14.374 20.516 -3.435 1.00 50.86 301 SER A CA 1
ATOM 2196 C C . SER A 1 304 ? 14.742 21.024 -4.811 1.00 53.91 301 SER A C 1
ATOM 2197 O O . SER A 1 304 ? 14.004 21.839 -5.383 1.00 53.24 301 SER A O 1
ATOM 2200 N N . PRO A 1 305 ? 15.886 20.617 -5.351 1.00 53.41 302 PRO A N 1
ATOM 2201 C CA . PRO A 1 305 ? 16.117 20.840 -6.785 1.00 44.77 302 PRO A CA 1
ATOM 2202 C C . PRO A 1 305 ? 14.925 20.438 -7.630 1.00 47.76 302 PRO A C 1
ATOM 2203 O O . PRO A 1 305 ? 14.488 21.220 -8.490 1.00 49.97 302 PRO A O 1
ATOM 2207 N N . SER A 1 306 ? 14.354 19.253 -7.390 1.00 47.09 303 SER A N 1
ATOM 2208 C CA . SER A 1 306 ? 13.270 18.805 -8.257 1.00 44.83 303 SER A CA 1
ATOM 2209 C C . SER A 1 306 ? 12.025 19.652 -8.060 1.00 47.13 303 SER A C 1
ATOM 2210 O O . SER A 1 306 ? 11.277 19.876 -9.013 1.00 48.35 303 SER A O 1
ATOM 2213 N N . ARG A 1 307 ? 11.765 20.126 -6.846 1.00 43.95 304 ARG A N 1
ATOM 2214 C CA . ARG A 1 307 ? 10.578 20.948 -6.701 1.00 45.08 304 ARG A CA 1
ATOM 2215 C C . ARG A 1 307 ? 10.753 22.259 -7.449 1.00 43.82 304 ARG A C 1
ATOM 2216 O O . ARG A 1 307 ? 9.802 22.772 -8.045 1.00 44.70 304 ARG A O 1
ATOM 2224 N N . ASN A 1 308 ? 11.964 22.816 -7.434 1.00 45.59 305 ASN A N 1
ATOM 2225 C CA . ASN A 1 308 ? 12.181 24.072 -8.145 1.00 48.99 305 ASN A CA 1
ATOM 2226 C C . ASN A 1 308 ? 12.148 23.861 -9.647 1.00 44.86 305 ASN A C 1
ATOM 2227 O O . ASN A 1 308 ? 11.753 24.765 -10.384 1.00 45.56 305 ASN A O 1
ATOM 2232 N N . TYR A 1 309 ? 12.562 22.685 -10.116 1.00 43.73 306 TYR A N 1
ATOM 2233 C CA . TYR A 1 309 ? 12.389 22.371 -11.527 1.00 47.89 306 TYR A CA 1
ATOM 2234 C C . TYR A 1 309 ? 10.913 22.448 -11.910 1.00 47.94 306 TYR A C 1
ATOM 2235 O O . TYR A 1 309 ? 10.549 23.123 -12.883 1.00 44.98 306 TYR A O 1
ATOM 2244 N N . LEU A 1 310 ? 10.041 21.820 -11.115 1.00 43.46 307 LEU A N 1
ATOM 2245 C CA . LEU A 1 310 ? 8.610 21.896 -11.395 1.00 41.37 307 LEU A CA 1
ATOM 2246 C C . LEU A 1 310 ? 8.126 23.338 -11.376 1.00 44.06 307 LEU A C 1
ATOM 2247 O O . LEU A 1 310 ? 7.250 23.724 -12.160 1.00 43.50 307 LEU A O 1
ATOM 2252 N N . VAL A 1 311 ? 8.689 24.150 -10.487 1.00 44.14 308 VAL A N 1
ATOM 2253 C CA . VAL A 1 311 ? 8.309 25.554 -10.413 1.00 43.83 308 VAL A CA 1
ATOM 2254 C C . VAL A 1 311 ? 8.739 26.276 -11.675 1.00 46.15 308 VAL A C 1
ATOM 2255 O O . VAL A 1 311 ? 7.919 26.882 -12.371 1.00 46.34 308 VAL A O 1
ATOM 2259 N N . GLU A 1 312 ? 10.040 26.216 -11.986 1.00 48.38 309 GLU A N 1
ATOM 2260 C CA . GLU A 1 312 ? 10.543 26.834 -13.210 1.00 52.69 309 GLU A CA 1
ATOM 2261 C C . GLU A 1 312 ? 9.849 26.277 -14.448 1.00 50.45 309 GLU A C 1
ATOM 2262 O O . GLU A 1 312 ? 9.641 27.012 -15.424 1.00 48.69 309 GLU A O 1
ATOM 2268 N N . LEU A 1 313 ? 9.482 24.991 -14.419 1.00 46.68 310 LEU A N 1
ATOM 2269 C CA . LEU A 1 313 ? 8.806 24.383 -15.557 1.00 44.86 310 LEU A CA 1
ATOM 2270 C C . LEU A 1 313 ? 7.475 25.062 -15.817 1.00 46.18 310 LEU A C 1
ATOM 2271 O O . LEU A 1 313 ? 7.170 25.430 -16.954 1.00 49.87 310 LEU A O 1
ATOM 2276 N N . ALA A 1 314 ? 6.668 25.243 -14.776 1.00 45.57 311 ALA A N 1
ATOM 2277 C CA . ALA A 1 314 ? 5.450 26.017 -14.956 1.00 46.40 311 ALA A CA 1
ATOM 2278 C C . ALA A 1 314 ? 5.765 27.379 -15.567 1.00 48.07 311 ALA A C 1
ATOM 2279 O O . ALA A 1 314 ? 5.080 27.822 -16.495 1.00 51.79 311 ALA A O 1
ATOM 2281 N N . ASP A 1 315 ? 6.818 28.044 -15.090 1.00 46.93 312 ASP A N 1
ATOM 2282 C CA . ASP A 1 315 ? 7.214 29.300 -15.718 1.00 50.15 312 ASP A CA 1
ATOM 2283 C C . ASP A 1 315 ? 7.543 29.096 -17.193 1.00 49.67 312 ASP A C 1
ATOM 2284 O O . ASP A 1 315 ? 7.008 29.800 -18.054 1.00 50.76 312 ASP A O 1
ATOM 2289 N N . TYR A 1 316 ? 8.401 28.115 -17.503 1.00 49.50 313 TYR A N 1
ATOM 2290 C CA . TYR A 1 316 ? 8.771 27.835 -18.888 1.00 52.29 313 TYR A CA 1
ATOM 2291 C C . TYR A 1 316 ? 7.530 27.688 -19.771 1.00 51.95 313 TYR A C 1
ATOM 2292 O O . TYR A 1 316 ? 7.418 28.333 -20.819 1.00 50.36 313 TYR A O 1
ATOM 2300 N N . LEU A 1 317 ? 6.564 26.885 -19.317 1.00 45.68 314 LEU A N 1
ATOM 2301 C CA . LEU A 1 317 ? 5.361 26.599 -20.085 1.00 51.78 314 LEU A CA 1
ATOM 2302 C C . LEU A 1 317 ? 4.692 27.857 -20.635 1.00 54.70 314 LEU A C 1
ATOM 2303 O O . LEU A 1 317 ? 4.003 27.795 -21.668 1.00 51.84 314 LEU A O 1
ATOM 2308 N N . ILE A 1 318 ? 4.873 29.001 -19.972 1.00 49.16 315 ILE A N 1
ATOM 2309 C CA . ILE A 1 318 ? 4.232 30.238 -20.399 1.00 46.52 315 ILE A CA 1
ATOM 2310 C C . ILE A 1 318 ? 5.222 31.339 -20.744 1.00 48.34 315 ILE A C 1
ATOM 2311 O O . ILE A 1 318 ? 4.794 32.445 -21.076 1.00 47.24 315 ILE A O 1
ATOM 2316 N N . GLU A 1 319 ? 6.532 31.083 -20.678 1.00 53.92 316 GLU A N 1
ATOM 2317 C CA . GLU A 1 319 ? 7.528 32.099 -21.005 1.00 51.44 316 GLU A CA 1
ATOM 2318 C C . GLU A 1 319 ? 8.288 31.817 -22.310 1.00 59.56 316 GLU A C 1
ATOM 2319 O O . GLU A 1 319 ? 9.019 32.692 -22.789 1.00 60.91 316 GLU A O 1
ATOM 2325 N N . ARG A 1 320 ? 8.109 30.649 -22.918 1.00 56.45 317 ARG A N 1
ATOM 2326 C CA . ARG A 1 320 ? 8.830 30.282 -24.136 1.00 58.94 317 ARG A CA 1
ATOM 2327 C C . ARG A 1 320 ? 8.375 31.088 -25.343 1.00 61.16 317 ARG A C 1
ATOM 2328 O O . ARG A 1 320 ? 7.175 31.260 -25.560 1.00 62.08 317 ARG A O 1
ATOM 2336 N N . GLU B 1 7 ? -30.111 -21.896 -21.008 1.00 82.95 4 GLU B N 1
ATOM 2337 C CA . GLU B 1 7 ? -30.137 -22.592 -19.724 1.00 92.03 4 GLU B CA 1
ATOM 2338 C C . GLU B 1 7 ? -30.297 -21.584 -18.574 1.00 92.81 4 GLU B C 1
ATOM 2339 O O . GLU B 1 7 ? -31.243 -20.797 -18.565 1.00 94.20 4 GLU B O 1
ATOM 2342 N N . ILE B 1 8 ? -29.371 -21.599 -17.614 1.00 93.70 5 ILE B N 1
ATOM 2343 C CA . ILE B 1 8 ? -29.476 -20.776 -16.409 1.00 92.59 5 ILE B CA 1
ATOM 2344 C C . ILE B 1 8 ? -28.784 -19.432 -16.612 1.00 91.04 5 ILE B C 1
ATOM 2345 O O . ILE B 1 8 ? -28.394 -18.761 -15.647 1.00 87.85 5 ILE B O 1
ATOM 2347 N N . ILE B 1 9 ? -28.643 -19.018 -17.868 1.00 87.38 6 ILE B N 1
ATOM 2348 C CA . ILE B 1 9 ? -27.824 -17.850 -18.161 1.00 81.55 6 ILE B CA 1
ATOM 2349 C C . ILE B 1 9 ? -28.594 -16.559 -17.949 1.00 85.51 6 ILE B C 1
ATOM 2350 O O . ILE B 1 9 ? -28.053 -15.586 -17.408 1.00 85.58 6 ILE B O 1
ATOM 2355 N N . LYS B 1 10 ? -29.859 -16.521 -18.380 1.00 90.31 7 LYS B N 1
ATOM 2356 C CA . LYS B 1 10 ? -30.693 -15.334 -18.189 1.00 85.84 7 LYS B CA 1
ATOM 2357 C C . LYS B 1 10 ? -30.663 -14.835 -16.758 1.00 79.44 7 LYS B C 1
ATOM 2358 O O . LYS B 1 10 ? -30.975 -13.673 -16.511 1.00 83.01 7 LYS B O 1
ATOM 2360 N N . ASP B 1 11 ? -30.301 -15.697 -15.816 1.00 80.64 8 ASP B N 1
ATOM 2361 C CA . ASP B 1 11 ? -30.105 -15.286 -14.433 1.00 86.98 8 ASP B CA 1
ATOM 2362 C C . ASP B 1 11 ? -28.918 -14.341 -14.316 1.00 82.20 8 ASP B C 1
ATOM 2363 O O . ASP B 1 11 ? -29.029 -13.229 -13.778 1.00 73.46 8 ASP B O 1
ATOM 2368 N N . ARG B 1 12 ? -27.767 -14.781 -14.821 1.00 83.06 9 ARG B N 1
ATOM 2369 C CA . ARG B 1 12 ? -26.552 -13.982 -14.738 1.00 80.06 9 ARG B CA 1
ATOM 2370 C C . ARG B 1 12 ? -26.582 -12.850 -15.756 1.00 76.40 9 ARG B C 1
ATOM 2371 O O . ARG B 1 12 ? -26.133 -11.737 -15.470 1.00 72.12 9 ARG B O 1
ATOM 2379 N N . ALA B 1 13 ? -27.102 -13.123 -16.958 1.00 77.40 10 ALA B N 1
ATOM 2380 C CA . ALA B 1 13 ? -27.395 -12.058 -17.910 1.00 70.41 10 ALA B CA 1
ATOM 2381 C C . ALA B 1 13 ? -28.193 -10.940 -17.249 1.00 71.11 10 ALA B C 1
ATOM 2382 O O . ALA B 1 13 ? -27.920 -9.755 -17.472 1.00 68.63 10 ALA B O 1
ATOM 2384 N N . LYS B 1 14 ? -29.175 -11.305 -16.414 1.00 75.68 11 LYS B N 1
ATOM 2385 C CA . LYS B 1 14 ? -29.952 -10.311 -15.673 1.00 78.14 11 LYS B CA 1
ATOM 2386 C C . LYS B 1 14 ? -29.073 -9.531 -14.708 1.00 72.06 11 LYS B C 1
ATOM 2387 O O . LYS B 1 14 ? -29.190 -8.306 -14.599 1.00 72.90 11 LYS B O 1
ATOM 2389 N N . LEU B 1 15 ? -28.201 -10.230 -13.986 1.00 69.99 12 LEU B N 1
ATOM 2390 C CA . LEU B 1 15 ? -27.308 -9.561 -13.049 1.00 69.11 12 LEU B CA 1
ATOM 2391 C C . LEU B 1 15 ? -26.387 -8.591 -13.770 1.00 70.28 12 LEU B C 1
ATOM 2392 O O . LEU B 1 15 ? -26.190 -7.451 -13.330 1.00 69.20 12 LEU B O 1
ATOM 2397 N N . VAL B 1 16 ? -25.821 -9.040 -14.891 1.00 72.01 13 VAL B N 1
ATOM 2398 C CA . VAL B 1 16 ? -24.846 -8.263 -15.643 1.00 63.29 13 VAL B CA 1
ATOM 2399 C C . VAL B 1 16 ? -25.451 -6.954 -16.135 1.00 65.94 13 VAL B C 1
ATOM 2400 O O . VAL B 1 16 ? -24.806 -5.901 -16.075 1.00 68.14 13 VAL B O 1
ATOM 2404 N N . ASN B 1 17 ? -26.699 -6.986 -16.611 1.00 67.60 14 ASN B N 1
ATOM 2405 C CA . ASN B 1 17 ? -27.325 -5.750 -17.081 1.00 68.78 14 ASN B CA 1
ATOM 2406 C C . ASN B 1 17 ? -27.672 -4.818 -15.937 1.00 64.13 14 ASN B C 1
ATOM 2407 O O . ASN B 1 17 ? -27.723 -3.597 -16.129 1.00 64.79 14 ASN B O 1
ATOM 2412 N N . GLU B 1 18 ? -27.961 -5.373 -14.761 1.00 64.55 15 GLU B N 1
ATOM 2413 C CA . GLU B 1 18 ? -28.198 -4.529 -13.600 1.00 66.38 15 GLU B CA 1
ATOM 2414 C C . GLU B 1 18 ? -26.920 -3.809 -13.196 1.00 63.14 15 GLU B C 1
ATOM 2415 O O . GLU B 1 18 ? -26.935 -2.599 -12.937 1.00 62.73 15 GLU B O 1
ATOM 2421 N N . LYS B 1 19 ? -25.796 -4.526 -13.184 1.00 61.64 16 LYS B N 1
ATOM 2422 C CA . LYS B 1 19 ? -24.517 -3.890 -12.894 1.00 63.92 16 LYS B CA 1
ATOM 2423 C C . LYS B 1 19 ? -24.114 -2.917 -13.997 1.00 60.74 16 LYS B C 1
ATOM 2424 O O . LYS B 1 19 ? -23.577 -1.841 -13.718 1.00 63.84 16 LYS B O 1
ATOM 2430 N N . ILE B 1 20 ? -24.361 -3.269 -15.255 1.00 61.71 17 ILE B N 1
ATOM 2431 C CA . ILE B 1 20 ? -24.086 -2.330 -16.338 1.00 62.95 17 ILE B CA 1
ATOM 2432 C C . ILE B 1 20 ? -24.820 -1.018 -16.100 1.00 64.87 17 ILE B C 1
ATOM 2433 O O . ILE B 1 20 ? -24.220 0.066 -16.141 1.00 64.60 17 ILE B O 1
ATOM 2438 N N . GLU B 1 21 ? -26.128 -1.094 -15.826 1.00 64.57 18 GLU B N 1
ATOM 2439 C CA . GLU B 1 21 ? -26.880 0.129 -15.586 1.00 65.74 18 GLU B CA 1
ATOM 2440 C C . GLU B 1 21 ? -26.487 0.810 -14.291 1.00 63.05 18 GLU B C 1
ATOM 2441 O O . GLU B 1 21 ? -26.843 1.975 -14.088 1.00 61.68 18 GLU B O 1
ATOM 2447 N N . GLU B 1 22 ? -25.735 0.135 -13.438 1.00 59.30 19 GLU B N 1
ATOM 2448 C CA . GLU B 1 22 ? -25.251 0.774 -12.225 1.00 66.09 19 GLU B CA 1
ATOM 2449 C C . GLU B 1 22 ? -23.868 1.388 -12.416 1.00 63.96 19 GLU B C 1
ATOM 2450 O O . GLU B 1 22 ? -23.586 2.462 -11.878 1.00 64.36 19 GLU B O 1
ATOM 2456 N N . LEU B 1 23 ? -23.009 0.734 -13.194 1.00 59.94 20 LEU B N 1
ATOM 2457 C CA . LEU B 1 23 ? -21.657 1.204 -13.441 1.00 56.75 20 LEU B CA 1
ATOM 2458 C C . LEU B 1 23 ? -21.502 1.992 -14.738 1.00 61.60 20 LEU B C 1
ATOM 2459 O O . LEU B 1 23 ? -20.531 2.742 -14.873 1.00 62.56 20 LEU B O 1
ATOM 2464 N N . LEU B 1 24 ? -22.407 1.845 -15.703 1.00 61.76 21 LEU B N 1
ATOM 2465 C CA . LEU B 1 24 ? -22.206 2.558 -16.959 1.00 54.25 21 LEU B CA 1
ATOM 2466 C C . LEU B 1 24 ? -23.328 3.557 -17.198 1.00 56.42 21 LEU B C 1
ATOM 2467 O O . LEU B 1 24 ? -24.038 3.502 -18.210 1.00 59.45 21 LEU B O 1
ATOM 2472 N N . LYS B 1 25 ? -23.476 4.491 -16.273 1.00 56.02 22 LYS B N 1
ATOM 2473 C CA . LYS B 1 25 ? -24.538 5.4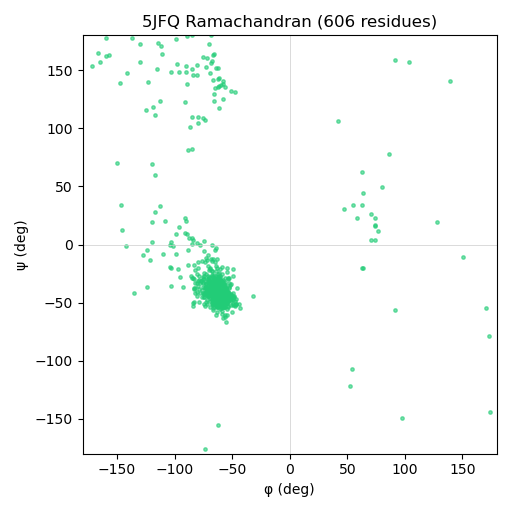68 -16.381 1.00 59.62 22 LYS B CA 1
ATOM 2474 C C . LYS B 1 25 ? -24.288 6.394 -17.569 1.00 60.48 22 LYS B C 1
ATOM 2475 O O . LYS B 1 25 ? -23.161 6.545 -18.045 1.00 59.21 22 LYS B O 1
ATOM 2481 N N . GLU B 1 26 ? -25.358 7.015 -18.054 1.00 58.50 23 GLU B N 1
ATOM 2482 C CA . GLU B 1 26 ? -25.186 8.154 -18.938 1.00 55.12 23 GLU B CA 1
ATOM 2483 C C . GLU B 1 26 ? -24.891 9.389 -18.104 1.00 57.10 23 GLU B C 1
ATOM 2484 O O . GLU B 1 26 ? -25.272 9.481 -16.935 1.00 64.38 23 GLU B O 1
ATOM 2490 N N . GLN B 1 27 ? -24.214 10.344 -18.721 1.00 56.54 24 GLN B N 1
ATOM 2491 C CA . GLN B 1 27 ? -23.552 11.422 -18.001 1.00 52.43 24 GLN B CA 1
ATOM 2492 C C . GLN B 1 27 ? -23.339 12.562 -19.002 1.00 56.35 24 GLN B C 1
ATOM 2493 O O . GLN B 1 27 ? -23.711 12.450 -20.174 1.00 53.01 24 GLN B O 1
ATOM 2499 N N . GLU B 1 28 ? -22.760 13.726 -18.511 1.00 56.02 25 GLU B N 1
ATOM 2500 C CA . GLU B 1 28 ? -22.469 14.730 -19.527 1.00 50.28 25 GLU B CA 1
ATOM 2501 C C . GLU B 1 28 ? -21.061 14.535 -20.083 1.00 50.30 25 GLU B C 1
ATOM 2502 O O . GLU B 1 28 ? -20.207 13.953 -19.419 1.00 53.85 25 GLU B O 1
ATOM 2508 N N . PRO B 1 29 ? -20.769 14.949 -21.331 1.00 55.91 26 PRO B N 1
ATOM 2509 C CA . PRO B 1 29 ? -21.665 15.465 -22.380 1.00 48.34 26 PRO B CA 1
ATOM 2510 C C . PRO B 1 29 ? -22.628 14.384 -22.856 1.00 51.76 26 PRO B C 1
ATOM 2511 O O . PRO B 1 29 ? -22.148 13.315 -23.276 1.00 52.10 26 PRO B O 1
ATOM 2515 N N . GLU B 1 30 ? -23.943 14.637 -22.786 1.00 50.41 27 GLU B N 1
ATOM 2516 C CA . GLU B 1 30 ? -24.898 13.592 -23.146 1.00 51.00 27 GLU B CA 1
ATOM 2517 C C . GLU B 1 30 ? -24.652 13.084 -24.558 1.00 52.50 27 GLU B C 1
ATOM 2518 O O . GLU B 1 30 ? -24.842 11.896 -24.833 1.00 52.90 27 GLU B O 1
ATOM 2524 N N . GLY B 1 31 ? -24.233 13.968 -25.468 1.00 50.27 28 GLY B N 1
ATOM 2525 C CA . GLY B 1 31 ? -23.872 13.510 -26.796 1.00 47.86 28 GLY B CA 1
ATOM 2526 C C . GLY B 1 31 ? -22.923 12.333 -26.750 1.00 49.50 28 GLY B C 1
ATOM 2527 O O . GLY B 1 31 ? -23.188 11.283 -27.337 1.00 49.50 28 GLY B O 1
ATOM 2528 N N . LEU B 1 32 ? -21.831 12.470 -25.990 1.00 50.50 29 LEU B N 1
ATOM 2529 C CA . LEU B 1 32 ? -20.819 11.420 -25.931 1.00 48.87 29 LEU B CA 1
ATOM 2530 C C . LEU B 1 32 ? -21.364 10.151 -25.284 1.00 48.21 29 LEU B C 1
ATOM 2531 O O . LEU B 1 32 ? -21.077 9.032 -25.738 1.00 46.22 29 LEU B O 1
ATOM 2536 N N . TYR B 1 33 ? -22.171 10.301 -24.241 1.00 45.13 30 TYR B N 1
ATOM 2537 C CA . TYR B 1 33 ? -22.625 9.127 -23.512 1.00 46.55 30 TYR B CA 1
ATOM 2538 C C . TYR B 1 33 ? -23.840 8.484 -24.165 1.00 50.96 30 TYR B C 1
ATOM 2539 O O . TYR B 1 33 ? -24.017 7.263 -24.061 1.00 51.55 30 TYR B O 1
ATOM 2548 N N . ARG B 1 34 ? -24.672 9.270 -24.854 1.00 49.61 31 ARG B N 1
ATOM 2549 C CA . ARG B 1 34 ? -25.740 8.677 -25.646 1.00 46.02 31 ARG B CA 1
ATOM 2550 C C . ARG B 1 34 ? -25.146 7.703 -26.648 1.00 53.45 31 ARG B C 1
ATOM 2551 O O . ARG B 1 34 ? -25.629 6.574 -26.799 1.00 54.85 31 ARG B O 1
ATOM 2559 N N . ALA B 1 35 ? -24.040 8.105 -27.279 1.00 49.35 32 ALA B N 1
ATOM 2560 C CA . ALA B 1 35 ? -23.315 7.228 -28.185 1.00 43.80 32 ALA B CA 1
ATOM 2561 C C . ALA B 1 35 ? -22.655 6.076 -27.438 1.00 49.45 32 ALA B C 1
ATOM 2562 O O . ALA B 1 35 ? -22.702 4.925 -27.889 1.00 52.74 32 ALA B O 1
ATOM 2564 N N . ALA B 1 36 ? -22.021 6.360 -26.295 1.00 45.78 33 ALA B N 1
ATOM 2565 C CA . ALA B 1 36 ? -21.286 5.302 -25.601 1.00 46.50 33 ALA B CA 1
ATOM 2566 C C . ALA B 1 36 ? -22.197 4.258 -24.974 1.00 46.49 33 ALA B C 1
ATOM 2567 O O . ALA B 1 36 ? -21.749 3.142 -24.703 1.00 53.37 33 ALA B O 1
ATOM 2569 N N . ARG B 1 37 ? -23.451 4.584 -24.718 1.00 46.10 34 ARG B N 1
ATOM 2570 C CA . ARG B 1 37 ? -24.365 3.619 -24.134 1.00 47.56 34 ARG B CA 1
ATOM 2571 C C . ARG B 1 37 ? -25.320 3.056 -25.155 1.00 50.39 34 ARG B C 1
ATOM 2572 O O . ARG B 1 37 ? -26.176 2.256 -24.788 1.00 53.34 34 ARG B O 1
ATOM 2580 N N . HIS B 1 38 ? -25.192 3.455 -26.423 1.00 52.92 35 HIS B N 1
ATOM 2581 C CA . HIS B 1 38 ? -26.138 3.028 -27.449 1.00 51.44 35 HIS B CA 1
ATOM 2582 C C . HIS B 1 38 ? -26.229 1.508 -27.539 1.00 54.84 35 HIS B C 1
ATOM 2583 O O . HIS B 1 38 ? -27.323 0.943 -27.448 1.00 58.55 35 HIS B O 1
ATOM 2590 N N . TYR B 1 39 ? -25.095 0.822 -27.705 1.00 52.39 36 TYR B N 1
ATOM 2591 C CA . TYR B 1 39 ? -25.158 -0.633 -27.844 1.00 53.76 36 TYR B CA 1
ATOM 2592 C C . TYR B 1 39 ? -25.524 -1.310 -26.532 1.00 58.28 36 TYR B C 1
ATOM 2593 O O . TYR B 1 39 ? -26.256 -2.307 -26.532 1.00 62.13 36 TYR B O 1
ATOM 2602 N N . LEU B 1 40 ? -24.998 -0.817 -25.407 1.00 53.28 37 LEU B N 1
ATOM 2603 C CA . LEU B 1 40 ? -25.329 -1.448 -24.134 1.00 56.45 37 LEU B CA 1
ATOM 2604 C C . LEU B 1 40 ? -26.830 -1.436 -23.909 1.00 59.40 37 LEU B C 1
ATOM 2605 O O . LEU B 1 40 ? -27.408 -2.442 -23.485 1.00 63.91 37 LEU B O 1
ATOM 2610 N N . LYS B 1 41 ? -27.482 -0.315 -24.223 1.00 57.01 38 LYS B N 1
ATOM 2611 C CA . LYS B 1 41 ? -28.936 -0.253 -24.126 1.00 57.80 38 LYS B CA 1
ATOM 2612 C C . LYS B 1 41 ? -29.606 -1.085 -25.212 1.00 60.49 38 LYS B C 1
ATOM 2613 O O . LYS B 1 41 ? -30.681 -1.648 -24.973 1.00 63.79 38 LYS B O 1
ATOM 2619 N N . ALA B 1 42 ? -28.989 -1.194 -26.398 1.00 64.31 39 ALA B N 1
ATOM 2620 C CA . ALA B 1 42 ? -29.518 -2.098 -27.419 1.00 65.42 39 ALA B CA 1
ATOM 2621 C C . ALA B 1 42 ? -29.587 -3.530 -26.904 1.00 72.25 39 ALA B C 1
ATOM 2622 O O . ALA B 1 42 ? -30.459 -4.300 -27.324 1.00 73.44 39 ALA B O 1
ATOM 2624 N N . GLY B 1 43 ? -28.683 -3.901 -25.999 1.00 70.01 40 GLY B N 1
ATOM 2625 C CA . GLY B 1 43 ? -28.821 -5.128 -25.246 1.00 66.31 40 GLY B CA 1
ATOM 2626 C C . GLY B 1 43 ? -28.266 -6.356 -25.926 1.00 64.73 40 GLY B C 1
ATOM 2627 O O . GLY B 1 43 ? -29.027 -7.161 -26.463 1.00 76.03 40 GLY B O 1
ATOM 2628 N N . GLY B 1 44 ? -26.949 -6.524 -25.899 1.00 65.50 41 GLY B N 1
ATOM 2629 C CA . GLY B 1 44 ? -26.334 -7.722 -26.431 1.00 68.46 41 GLY B CA 1
ATOM 2630 C C . GLY B 1 44 ? -26.649 -8.955 -25.595 1.00 65.57 41 GLY B C 1
ATOM 2631 O O . GLY B 1 44 ? -27.348 -8.918 -24.582 1.00 63.63 41 GLY B O 1
ATOM 2632 N N . LYS B 1 45 ? -26.109 -10.085 -26.041 1.00 68.78 42 LYS B N 1
ATOM 2633 C CA . LYS B 1 45 ? -26.356 -11.327 -25.321 1.00 63.96 42 LYS B CA 1
ATOM 2634 C C . LYS B 1 45 ? -25.536 -11.430 -24.036 1.00 67.87 42 LYS B C 1
ATOM 2635 O O . LYS B 1 45 ? -25.838 -12.281 -23.183 1.00 66.64 42 LYS B O 1
ATOM 2641 N N . ARG B 1 46 ? -24.525 -10.567 -23.869 1.00 68.03 43 ARG B N 1
ATOM 2642 C CA . ARG B 1 46 ? -23.686 -10.524 -22.665 1.00 62.80 43 ARG B CA 1
ATOM 2643 C C . ARG B 1 46 ? -22.914 -11.821 -22.462 1.00 59.85 43 ARG B C 1
ATOM 2644 O O . ARG B 1 46 ? -22.693 -12.243 -21.326 1.00 60.77 43 ARG B O 1
ATOM 2652 N N . LEU B 1 47 ? -22.502 -12.461 -23.554 1.00 58.49 44 LEU B N 1
ATOM 2653 C CA . LEU B 1 47 ? -21.933 -13.799 -23.461 1.00 55.88 44 LEU B CA 1
ATOM 2654 C C . LEU B 1 47 ? -20.706 -13.826 -22.558 1.00 61.31 44 LEU B C 1
ATOM 2655 O O . LEU B 1 47 ? -20.654 -14.578 -21.572 1.00 62.08 44 LEU B O 1
ATOM 2660 N N . ARG B 1 48 ? -19.704 -13.005 -22.888 1.00 60.82 45 ARG B N 1
ATOM 2661 C CA . ARG B 1 48 ? -18.444 -13.004 -22.142 1.00 62.14 45 ARG B CA 1
ATOM 2662 C C . ARG B 1 48 ? -18.624 -12.705 -20.653 1.00 60.74 45 ARG B C 1
ATOM 2663 O O . ARG B 1 48 ? -18.017 -13.411 -19.828 1.00 58.16 45 ARG B O 1
ATOM 2671 N N . PRO B 1 49 ? -19.409 -11.701 -20.238 1.00 57.50 46 PRO B N 1
ATOM 2672 C CA . PRO B 1 49 ? -19.707 -11.561 -18.801 1.00 60.70 46 PRO B CA 1
ATOM 2673 C C . PRO B 1 49 ? -20.196 -12.844 -18.148 1.00 64.08 46 PRO B C 1
ATOM 2674 O O . PRO B 1 49 ? -19.732 -13.201 -17.054 1.00 58.85 46 PRO B O 1
ATOM 2678 N N . VAL B 1 50 ? -21.146 -13.536 -18.790 1.00 63.60 47 VAL B N 1
ATOM 2679 C CA . VAL B 1 50 ? -21.691 -14.767 -18.225 1.00 62.79 47 VAL B CA 1
ATOM 2680 C C . VAL B 1 50 ? -20.598 -15.818 -18.121 1.00 61.79 47 VAL B C 1
ATOM 2681 O O . VAL B 1 50 ? -20.544 -16.587 -17.158 1.00 60.22 47 VAL B O 1
ATOM 2685 N N . ILE B 1 51 ? -19.695 -15.854 -19.096 1.00 59.00 48 ILE B N 1
ATOM 2686 C CA . ILE B 1 51 ? -18.579 -16.775 -18.963 1.00 60.97 48 ILE B CA 1
ATOM 2687 C C . ILE B 1 51 ? -17.732 -16.408 -17.753 1.00 63.39 48 ILE B C 1
ATOM 2688 O O . ILE B 1 51 ? -17.167 -17.287 -17.089 1.00 65.11 48 ILE B O 1
ATOM 2693 N N . THR B 1 52 ? -17.665 -15.121 -17.409 1.00 61.10 49 THR B N 1
ATOM 2694 C CA . THR B 1 52 ? -16.825 -14.721 -16.283 1.00 60.73 49 THR B CA 1
ATOM 2695 C C . THR B 1 52 ? -17.464 -15.116 -14.956 1.00 61.96 49 THR B C 1
ATOM 2696 O O . THR B 1 52 ? -16.784 -15.626 -14.056 1.00 63.91 49 THR B O 1
ATOM 2700 N N . LEU B 1 53 ? -18.775 -14.914 -14.832 1.00 63.26 50 LEU B N 1
ATOM 2701 C CA . LEU B 1 53 ? -19.477 -15.285 -13.611 1.00 60.33 50 LEU B CA 1
ATOM 2702 C C . LEU B 1 53 ? -19.489 -16.792 -13.414 1.00 67.24 50 LEU B C 1
ATOM 2703 O O . LEU B 1 53 ? -19.291 -17.277 -12.292 1.00 71.47 50 LEU B O 1
ATOM 2708 N N . LEU B 1 54 ? -19.715 -17.550 -14.494 1.00 64.34 51 LEU B N 1
ATOM 2709 C CA . LEU B 1 54 ? -19.733 -19.008 -14.396 1.00 65.49 51 LEU B CA 1
ATOM 2710 C C . LEU B 1 54 ? -18.347 -19.563 -14.115 1.00 66.86 51 LEU B C 1
ATOM 2711 O O . LEU B 1 54 ? -18.196 -20.490 -13.307 1.00 69.71 51 LEU B O 1
ATOM 2716 N N . SER B 1 55 ? -17.324 -19.021 -14.781 1.00 64.12 52 SER B N 1
ATOM 2717 C CA . SER B 1 55 ? -15.959 -19.439 -14.483 1.00 63.38 52 SER B CA 1
ATOM 2718 C C . SER B 1 55 ? -15.617 -19.175 -13.024 1.00 64.69 52 SER B C 1
ATOM 2719 O O . SER B 1 55 ? -14.969 -20.002 -12.372 1.00 66.31 52 SER B O 1
ATOM 2722 N N . ALA B 1 56 ? -16.044 -18.026 -12.497 1.00 61.29 53 ALA B N 1
ATOM 2723 C CA . ALA B 1 56 ? -15.782 -17.720 -11.098 1.00 64.83 53 ALA B CA 1
ATOM 2724 C C . ALA B 1 56 ? -16.403 -18.773 -10.197 1.00 69.44 53 ALA B C 1
ATOM 2725 O O . ALA B 1 56 ? -15.725 -19.356 -9.342 1.00 67.47 53 ALA B O 1
ATOM 2727 N N . GLU B 1 57 ? -17.693 -19.051 -10.400 1.00 70.35 54 GLU B N 1
ATOM 2728 C CA . GLU B 1 57 ? -18.371 -20.038 -9.573 1.00 70.83 54 GLU B CA 1
ATOM 2729 C C . GLU B 1 57 ? -17.797 -21.434 -9.772 1.00 71.81 54 GLU B C 1
ATOM 2730 O O . GLU B 1 57 ? -17.713 -22.210 -8.814 1.00 73.70 54 GLU B O 1
ATOM 2736 N N . ALA B 1 58 ? -17.393 -21.770 -10.999 1.00 70.15 55 ALA B N 1
ATOM 2737 C CA . ALA B 1 58 ? -16.702 -23.033 -11.222 1.00 71.40 55 ALA B CA 1
ATOM 2738 C C . ALA B 1 58 ? -15.416 -23.116 -10.416 1.00 71.08 55 ALA B C 1
ATOM 2739 O O . ALA B 1 58 ? -15.033 -24.203 -9.972 1.00 70.99 55 ALA B O 1
ATOM 2741 N N . LEU B 1 59 ? -14.726 -21.992 -10.228 1.00 67.41 56 LEU B N 1
ATOM 2742 C CA . LEU B 1 59 ? -13.575 -22.003 -9.338 1.00 65.41 56 LEU B CA 1
ATOM 2743 C C . LEU B 1 59 ? -13.983 -22.058 -7.885 1.00 69.19 56 LEU B C 1
ATOM 2744 O O . LEU B 1 59 ? -13.114 -22.037 -7.003 1.00 67.97 56 LEU B O 1
ATOM 2749 N N . GLY B 1 60 ? -15.282 -22.146 -7.628 1.00 67.23 57 GLY B N 1
ATOM 2750 C CA . GLY B 1 60 ? -15.768 -22.139 -6.271 1.00 70.70 57 GLY B CA 1
ATOM 2751 C C . GLY B 1 60 ? -15.467 -20.828 -5.593 1.00 69.60 57 GLY B C 1
ATOM 2752 O O . GLY B 1 60 ? -14.997 -20.818 -4.449 1.00 65.10 57 GLY B O 1
ATOM 2753 N N . GLU B 1 61 ? -15.699 -19.720 -6.279 1.00 65.68 58 GLU B N 1
ATOM 2754 C CA . GLU B 1 61 ? -15.519 -18.411 -5.687 1.00 58.88 58 GLU B CA 1
ATOM 2755 C C . GLU B 1 61 ? -16.860 -17.716 -5.580 1.00 59.71 58 GLU B C 1
ATOM 2756 O O . GLU B 1 61 ? -17.890 -18.218 -6.034 1.00 66.87 58 GLU B O 1
ATOM 2762 N N . ASP B 1 62 ? -16.851 -16.566 -4.927 1.00 62.63 59 ASP B N 1
ATOM 2763 C CA . ASP B 1 62 ? -18.051 -15.743 -4.887 1.00 59.68 59 ASP B CA 1
ATOM 2764 C C . ASP B 1 62 ? -18.093 -15.011 -6.211 1.00 67.91 59 ASP B C 1
ATOM 2765 O O . ASP B 1 62 ? -17.325 -14.076 -6.439 1.00 69.14 59 ASP B O 1
ATOM 2770 N N . TYR B 1 63 ? -18.970 -15.451 -7.109 1.00 69.31 60 TYR B N 1
ATOM 2771 C CA . TYR B 1 63 ? -18.921 -14.899 -8.452 1.00 67.06 60 TYR B CA 1
ATOM 2772 C C . TYR B 1 63 ? -19.353 -13.440 -8.483 1.00 66.55 60 TYR B C 1
ATOM 2773 O O . TYR B 1 63 ? -19.012 -12.729 -9.435 1.00 66.23 60 TYR B O 1
ATOM 2782 N N . ARG B 1 64 ? -20.076 -12.976 -7.463 1.00 64.81 61 ARG B N 1
ATOM 2783 C CA . ARG B 1 64 ? -20.336 -11.547 -7.351 1.00 63.34 61 ARG B CA 1
ATOM 2784 C C . ARG B 1 64 ? -19.043 -10.756 -7.253 1.00 61.97 61 ARG B C 1
ATOM 2785 O O . ARG B 1 64 ? -18.987 -9.605 -7.690 1.00 60.79 61 ARG B O 1
ATOM 2793 N N . LYS B 1 65 ? -17.999 -11.341 -6.665 1.00 62.97 62 LYS B N 1
ATOM 2794 C CA . LYS B 1 65 ? -16.721 -10.649 -6.621 1.00 60.65 62 LYS B CA 1
ATOM 2795 C C . LYS B 1 65 ? -16.114 -10.508 -8.013 1.00 62.31 62 LYS B C 1
ATOM 2796 O O . LYS B 1 65 ? -15.304 -9.598 -8.233 1.00 60.22 62 LYS B O 1
ATOM 2802 N N . ALA B 1 66 ? -16.503 -11.364 -8.963 1.00 60.93 63 ALA B N 1
ATOM 2803 C CA . ALA B 1 66 ? -16.003 -11.296 -10.331 1.00 54.01 63 ALA B CA 1
ATOM 2804 C C . ALA B 1 66 ? -16.818 -10.357 -11.216 1.00 54.02 63 ALA B C 1
ATOM 2805 O O . ALA B 1 66 ? -16.548 -10.268 -12.419 1.00 54.66 63 ALA B O 1
ATOM 2807 N N . ILE B 1 67 ? -17.789 -9.641 -10.647 1.00 52.50 64 ILE B N 1
ATOM 2808 C CA . ILE B 1 67 ? -18.730 -8.901 -11.473 1.00 52.54 64 ILE B CA 1
ATOM 2809 C C . ILE B 1 67 ? -18.038 -7.734 -12.175 1.00 56.90 64 ILE B C 1
ATOM 2810 O O . ILE B 1 67 ? -18.350 -7.424 -13.337 1.00 57.03 64 ILE B O 1
ATOM 2815 N N . HIS B 1 68 ? -17.075 -7.085 -11.505 1.00 48.74 65 HIS B N 1
ATOM 2816 C CA . HIS B 1 68 ? -16.419 -5.934 -12.114 1.00 48.93 65 HIS B CA 1
ATOM 2817 C C . HIS B 1 68 ? -15.611 -6.359 -13.346 1.00 55.31 65 HIS B C 1
ATOM 2818 O O . HIS B 1 68 ? -15.689 -5.716 -14.406 1.00 53.51 65 HIS B O 1
ATOM 2825 N N . ALA B 1 69 ? -14.870 -7.467 -13.240 1.00 49.57 66 ALA B N 1
ATOM 2826 C CA . ALA B 1 69 ? -14.224 -8.045 -14.410 1.00 48.01 66 ALA B CA 1
ATOM 2827 C C . ALA B 1 69 ? -15.235 -8.495 -15.460 1.00 52.70 66 ALA B C 1
ATOM 2828 O O . ALA B 1 69 ? -14.946 -8.451 -16.664 1.00 52.30 66 ALA B O 1
ATOM 2830 N N . ALA B 1 70 ? -16.415 -8.944 -15.044 1.00 50.59 67 ALA B N 1
ATOM 2831 C CA . ALA B 1 70 ? -17.420 -9.274 -16.043 1.00 52.57 67 ALA B CA 1
ATOM 2832 C C . ALA B 1 70 ? -17.887 -8.013 -16.761 1.00 53.25 67 ALA B C 1
ATOM 2833 O O . ALA B 1 70 ? -17.941 -7.969 -17.994 1.00 50.97 67 ALA B O 1
ATOM 2835 N N . ILE B 1 71 ? -18.212 -6.968 -16.005 1.00 54.01 68 ILE B N 1
ATOM 2836 C CA . ILE B 1 71 ? -18.616 -5.728 -16.649 1.00 52.68 68 ILE B CA 1
ATOM 2837 C C . ILE B 1 71 ? -17.462 -5.154 -17.464 1.00 55.43 68 ILE B C 1
ATOM 2838 O O . ILE B 1 71 ? -17.678 -4.596 -18.548 1.00 57.11 68 ILE B O 1
ATOM 2843 N N . ALA B 1 72 ? -16.220 -5.313 -16.994 1.00 50.62 69 ALA B N 1
ATOM 2844 C CA . ALA B 1 72 ? -15.108 -4.694 -17.708 1.00 52.38 69 ALA B CA 1
ATOM 2845 C C . ALA B 1 72 ? -14.905 -5.332 -19.069 1.00 52.06 69 ALA B C 1
ATOM 2846 O O . ALA B 1 72 ? -14.689 -4.633 -20.063 1.00 51.23 69 ALA B O 1
ATOM 2848 N N . ILE B 1 73 ? -14.967 -6.655 -19.130 1.00 52.28 70 ILE B N 1
ATOM 2849 C CA . ILE B 1 73 ? -14.781 -7.340 -20.397 1.00 51.03 70 ILE B CA 1
ATOM 2850 C C . ILE B 1 73 ? -15.929 -7.034 -21.355 1.00 52.51 70 ILE B C 1
ATOM 2851 O O . ILE B 1 73 ? -15.706 -6.820 -22.554 1.00 54.06 70 ILE B O 1
ATOM 2856 N N . GLU B 1 74 ? -17.166 -6.974 -20.852 1.00 49.97 71 GLU B N 1
ATOM 2857 C CA . GLU B 1 74 ? -18.276 -6.593 -21.723 1.00 53.27 71 GLU B CA 1
ATOM 2858 C C . GLU B 1 74 ? -18.082 -5.186 -22.255 1.00 53.97 71 GLU B C 1
ATOM 2859 O O . GLU B 1 74 ? -18.419 -4.893 -23.410 1.00 54.91 71 GLU B O 1
ATOM 2865 N N . THR B 1 75 ? -17.524 -4.308 -21.424 1.00 50.67 72 THR B N 1
ATOM 2866 C CA . THR B 1 75 ? -17.232 -2.950 -21.854 1.00 50.71 72 THR B CA 1
ATOM 2867 C C . THR B 1 75 ? -16.201 -2.943 -22.978 1.00 49.07 72 THR B C 1
ATOM 2868 O O . THR B 1 75 ? -16.371 -2.237 -23.982 1.00 49.17 72 THR B O 1
ATOM 2872 N N . VAL B 1 76 ? -15.135 -3.736 -22.835 1.00 47.66 73 VAL B N 1
ATOM 2873 C CA . VAL B 1 76 ? -14.188 -3.911 -23.933 1.00 53.26 73 VAL B CA 1
ATOM 2874 C C . VAL B 1 76 ? -14.913 -4.393 -25.181 1.00 51.14 73 VAL B C 1
ATOM 2875 O O . VAL B 1 76 ? -14.718 -3.854 -26.279 1.00 48.47 73 VAL B O 1
ATOM 2879 N N . HIS B 1 77 ? -15.763 -5.379 -25.021 1.00 51.40 74 HIS B N 1
ATOM 2880 C CA . HIS B 1 77 ? -16.458 -5.896 -26.150 1.00 51.41 74 HIS B CA 1
ATOM 2881 C C . HIS B 1 77 ? -17.239 -4.823 -26.825 1.00 52.78 74 HIS B C 1
ATOM 2882 O O . HIS B 1 77 ? -17.216 -4.734 -28.011 1.00 51.92 74 HIS B O 1
ATOM 2889 N N . ASN B 1 78 ? -17.941 -4.010 -26.071 1.00 47.25 75 ASN B N 1
ATOM 2890 C CA . ASN B 1 78 ? -18.725 -2.936 -26.670 1.00 46.70 75 ASN B CA 1
ATOM 2891 C C . ASN B 1 78 ? -17.826 -1.870 -27.284 1.00 48.64 75 ASN B C 1
ATOM 2892 O O . ASN B 1 78 ? -18.153 -1.297 -28.327 1.00 48.39 75 ASN B O 1
ATOM 2897 N N . PHE B 1 79 ? -16.700 -1.580 -26.642 1.00 48.78 76 PHE B N 1
ATOM 2898 C CA . PHE B 1 79 ? -15.706 -0.732 -27.270 1.00 45.44 76 PHE B CA 1
ATOM 2899 C C . PHE B 1 79 ? -15.370 -1.241 -28.668 1.00 49.87 76 PHE B C 1
ATOM 2900 O O . PHE B 1 79 ? -15.421 -0.478 -29.642 1.00 50.08 76 PHE B O 1
ATOM 2908 N N . THR B 1 80 ? -15.027 -2.533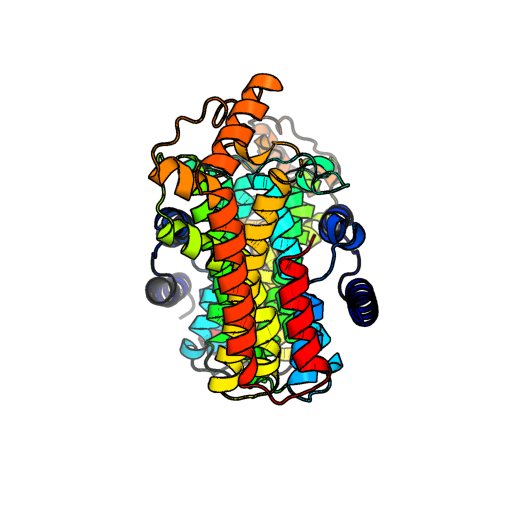 -28.793 1.00 48.74 77 THR B N 1
ATOM 2909 C CA . THR B 1 80 ? -14.605 -3.043 -30.098 1.00 49.38 77 THR B CA 1
ATOM 2910 C C . THR B 1 80 ? -15.725 -2.899 -31.121 1.00 51.57 77 THR B C 1
ATOM 2911 O O . THR B 1 80 ? -15.493 -2.415 -32.235 1.00 52.81 77 THR B O 1
ATOM 2915 N N . LEU B 1 81 ? -16.956 -3.264 -30.739 1.00 49.20 78 LEU B N 1
ATOM 2916 C CA . LEU B 1 81 ? -18.106 -3.088 -31.627 1.00 52.09 78 LEU B CA 1
ATOM 2917 C C . LEU B 1 81 ? -18.122 -1.698 -32.243 1.00 55.55 78 LEU B C 1
ATOM 2918 O O . LEU B 1 81 ? -18.219 -1.544 -33.473 1.00 52.66 78 LEU B O 1
ATOM 2923 N N . VAL B 1 82 ? -17.997 -0.675 -31.393 1.00 51.31 79 VAL B N 1
ATOM 2924 C CA . VAL B 1 82 ? -18.111 0.704 -31.850 1.00 50.90 79 VAL B CA 1
ATOM 2925 C C . VAL B 1 82 ? -17.031 1.020 -32.880 1.00 52.80 79 VAL B C 1
ATOM 2926 O O . VAL B 1 82 ? -17.321 1.511 -33.980 1.00 52.46 79 VAL B O 1
ATOM 2930 N N . HIS B 1 83 ? -15.772 0.712 -32.559 1.00 50.78 80 HIS B N 1
ATOM 2931 C CA . HIS B 1 83 ? -14.709 0.993 -33.522 1.00 52.32 80 HIS B CA 1
ATOM 2932 C C . HIS B 1 83 ? -14.778 0.078 -34.752 1.00 54.37 80 HIS B C 1
ATOM 2933 O O . HIS B 1 83 ? -14.419 0.499 -35.862 1.00 51.39 80 HIS B O 1
ATOM 2940 N N . ASP B 1 84 ? -15.237 -1.163 -34.585 1.00 52.58 81 ASP B N 1
ATOM 2941 C CA . ASP B 1 84 ? -15.359 -2.054 -35.732 1.00 56.21 81 ASP B CA 1
ATOM 2942 C C . ASP B 1 84 ? -16.367 -1.508 -36.726 1.00 57.50 81 ASP B C 1
ATOM 2943 O O . ASP B 1 84 ? -16.106 -1.467 -37.931 1.00 57.80 81 ASP B O 1
ATOM 2948 N N . ASP B 1 85 ? -17.523 -1.062 -36.224 1.00 57.84 82 ASP B N 1
ATOM 2949 C CA . ASP B 1 85 ? -18.567 -0.532 -37.093 1.00 56.81 82 ASP B CA 1
ATOM 2950 C C . ASP B 1 85 ? -18.094 0.691 -37.852 1.00 58.23 82 ASP B C 1
ATOM 2951 O O . ASP B 1 85 ? -18.541 0.931 -38.978 1.00 62.75 82 ASP B O 1
ATOM 2956 N N . ILE B 1 86 ? -17.195 1.475 -37.266 1.00 55.51 83 ILE B N 1
ATOM 2957 C CA . ILE B 1 86 ? -16.599 2.560 -38.033 1.00 57.88 83 ILE B CA 1
ATOM 2958 C C . ILE B 1 86 ? -15.843 2.003 -39.233 1.00 58.66 83 ILE B C 1
ATOM 2959 O O . ILE B 1 86 ? -15.869 2.588 -40.321 1.00 58.58 83 ILE B O 1
ATOM 2964 N N . MET B 1 87 ? -15.180 0.852 -39.058 1.00 60.20 84 MET B N 1
ATOM 2965 C CA . MET B 1 87 ? -14.300 0.299 -40.086 1.00 60.35 84 MET B CA 1
ATOM 2966 C C . MET B 1 87 ? -15.083 -0.395 -41.186 1.00 67.13 84 MET B C 1
ATOM 2967 O O . MET B 1 87 ? -14.846 -0.150 -42.371 1.00 72.62 84 MET B O 1
ATOM 2972 N N . ASP B 1 88 ? -16.013 -1.270 -40.815 1.00 66.51 85 ASP B N 1
ATOM 2973 C CA . ASP B 1 88 ? -16.838 -1.950 -41.802 1.00 72.01 85 ASP B CA 1
ATOM 2974 C C . ASP B 1 88 ? -17.904 -1.043 -42.410 1.00 70.02 85 ASP B C 1
ATOM 2975 O O . ASP B 1 88 ? -18.601 -1.474 -43.332 1.00 78.16 85 ASP B O 1
ATOM 2980 N N . GLU B 1 89 ? -18.033 0.193 -41.915 1.00 72.77 86 GLU B N 1
ATOM 2981 C CA . GLU B 1 89 ? -19.036 1.170 -42.358 1.00 71.89 86 GLU B CA 1
ATOM 2982 C C . GLU B 1 89 ? -20.431 0.567 -42.446 1.00 74.51 86 GLU B C 1
ATOM 2983 O O . GLU B 1 89 ? -21.254 0.986 -43.269 1.00 76.03 86 GLU B O 1
ATOM 2989 N N . ASP B 1 90 ? -20.699 -0.423 -41.594 1.00 72.56 87 ASP B N 1
ATOM 2990 C CA . ASP B 1 90 ? -22.039 -0.975 -41.499 1.00 73.41 87 ASP B CA 1
ATOM 2991 C C . ASP B 1 90 ? -22.993 0.120 -41.064 1.00 72.50 87 ASP B C 1
ATOM 2992 O O . ASP B 1 90 ? -22.677 0.930 -40.192 1.00 71.62 87 ASP B O 1
ATOM 2997 N N . GLU B 1 91 ? -24.151 0.173 -41.705 1.00 73.38 88 GLU B N 1
ATOM 2998 C CA . GLU B 1 91 ? -25.163 1.105 -41.249 1.00 71.44 88 GLU B CA 1
ATOM 2999 C C . GLU B 1 91 ? -25.949 0.548 -40.086 1.00 70.62 88 GLU B C 1
ATOM 3000 O O . GLU B 1 91 ? -26.536 1.323 -39.320 1.00 68.54 88 GLU B O 1
ATOM 3006 N N . MET B 1 92 ? -25.967 -0.773 -39.936 1.00 71.43 89 MET B N 1
ATOM 3007 C CA . MET B 1 92 ? -26.692 -1.401 -38.847 1.00 75.99 89 MET B CA 1
ATOM 3008 C C . MET B 1 92 ? -25.896 -2.575 -38.305 1.00 80.66 89 MET B C 1
ATOM 3009 O O . MET B 1 92 ? -25.143 -3.231 -39.037 1.00 82.15 89 MET B O 1
ATOM 3014 N N . ARG B 1 93 ? -26.050 -2.797 -36.997 1.00 74.70 90 ARG B N 1
ATOM 3015 C CA . ARG B 1 93 ? -25.520 -3.961 -36.298 1.00 77.14 90 ARG B CA 1
ATOM 3016 C C . ARG B 1 93 ? -26.687 -4.631 -35.592 1.00 81.72 90 ARG B C 1
ATOM 3017 O O . ARG B 1 93 ? -27.287 -4.041 -34.682 1.00 77.51 90 ARG B O 1
ATOM 3025 N N . ARG B 1 94 ? -26.999 -5.860 -36.008 1.00 85.97 91 ARG B N 1
ATOM 3026 C CA . ARG B 1 94 ? -28.241 -6.515 -35.613 1.00 83.07 91 ARG B CA 1
ATOM 3027 C C . ARG B 1 94 ? -29.408 -5.584 -35.916 1.00 83.57 91 ARG B C 1
ATOM 3028 O O . ARG B 1 94 ? -29.587 -5.145 -37.061 1.00 83.27 91 ARG B O 1
ATOM 3030 N N . GLY B 1 95 ? -30.177 -5.239 -34.891 1.00 82.75 92 GLY B N 1
ATOM 3031 C CA . GLY B 1 95 ? -31.412 -4.511 -35.075 1.00 82.92 92 GLY B CA 1
ATOM 3032 C C . GLY B 1 95 ? -31.356 -3.019 -34.853 1.00 82.87 92 GLY B C 1
ATOM 3033 O O . GLY B 1 95 ? -32.413 -2.378 -34.834 1.00 87.63 92 GLY B O 1
ATOM 3034 N N . VAL B 1 96 ? -30.170 -2.430 -34.694 1.00 82.85 93 VAL B N 1
ATOM 3035 C CA . VAL B 1 96 ? -30.065 -0.999 -34.453 1.00 74.30 93 VAL B CA 1
ATOM 3036 C C . VAL B 1 96 ? -29.055 -0.409 -35.421 1.00 71.16 93 VAL B C 1
ATOM 3037 O O . VAL B 1 96 ? -28.197 -1.107 -35.968 1.00 72.48 93 VAL B O 1
ATOM 3041 N N . LYS B 1 97 ? -29.194 0.893 -35.649 1.00 71.25 94 LYS B N 1
ATOM 3042 C CA . LYS B 1 97 ? -28.254 1.623 -36.483 1.00 69.65 94 LYS B CA 1
ATOM 3043 C C . LYS B 1 97 ? -26.910 1.713 -35.770 1.00 66.18 94 LYS B C 1
ATOM 3044 O O . LYS B 1 97 ? -26.844 1.746 -34.538 1.00 65.45 94 LYS B O 1
ATOM 3046 N N . THR B 1 98 ? -25.826 1.715 -36.545 1.00 61.80 95 THR B N 1
ATOM 3047 C CA . THR B 1 98 ? -24.524 1.762 -35.901 1.00 59.63 95 THR B CA 1
ATOM 3048 C C . THR B 1 98 ? -24.266 3.141 -35.310 1.00 59.29 95 THR B C 1
ATOM 3049 O O . THR B 1 98 ? -24.899 4.144 -35.670 1.00 56.54 95 THR B O 1
ATOM 3053 N N . VAL B 1 99 ? -23.313 3.164 -34.377 1.00 54.97 96 VAL B N 1
ATOM 3054 C CA . VAL B 1 99 ? -23.026 4.368 -33.613 1.00 54.65 96 VAL B CA 1
ATOM 3055 C C . VAL B 1 99 ? -22.482 5.461 -34.518 1.00 53.84 96 VAL B C 1
ATOM 3056 O O . VAL B 1 99 ? -22.863 6.632 -34.397 1.00 52.46 96 VAL B O 1
ATOM 3060 N N . HIS B 1 100 ? -21.581 5.112 -35.433 1.00 50.47 97 HIS B N 1
ATOM 3061 C CA . HIS B 1 100 ? -21.053 6.171 -36.270 1.00 49.95 97 HIS B CA 1
ATOM 3062 C C . HIS B 1 100 ? -22.120 6.735 -37.194 1.00 55.33 97 HIS B C 1
ATOM 3063 O O . HIS B 1 100 ? -22.016 7.890 -37.615 1.00 53.18 97 HIS B O 1
ATOM 3070 N N . THR B 1 101 ? -23.171 5.976 -37.482 1.00 58.86 98 THR B N 1
ATOM 3071 C CA . THR B 1 101 ? -24.185 6.527 -38.368 1.00 62.63 98 THR B CA 1
ATOM 3072 C C . THR B 1 101 ? -25.105 7.487 -37.617 1.00 59.52 98 THR B C 1
ATOM 3073 O O . THR B 1 101 ? -25.462 8.543 -38.149 1.00 64.23 98 THR B O 1
ATOM 3077 N N . LEU B 1 102 ? -25.457 7.175 -36.371 1.00 51.84 99 LEU B N 1
ATOM 3078 C CA . LEU B 1 102 ? -26.347 8.066 -35.630 1.00 56.99 99 LEU B CA 1
ATOM 3079 C C . LEU B 1 102 ? -25.641 9.317 -35.133 1.00 58.35 99 LEU B C 1
ATOM 3080 O O . LEU B 1 102 ? -26.267 10.377 -35.017 1.00 62.34 99 LEU B O 1
ATOM 3085 N N . PHE B 1 103 ? -24.365 9.215 -34.788 1.00 57.56 100 PHE B N 1
ATOM 3086 C CA . PHE B 1 103 ? -23.697 10.301 -34.093 1.00 56.82 100 PHE B CA 1
ATOM 3087 C C . PHE B 1 103 ? -22.494 10.836 -34.835 1.00 52.88 100 PHE B C 1
ATOM 3088 O O . PHE B 1 103 ? -21.992 11.906 -34.475 1.00 54.87 100 PHE B O 1
ATOM 3096 N N . GLY B 1 104 ? -22.019 10.134 -35.845 1.00 51.74 101 GLY B N 1
ATOM 3097 C CA . GLY B 1 104 ? -20.858 10.588 -36.575 1.00 49.82 101 GLY B CA 1
ATOM 3098 C C . GLY B 1 104 ? -19.614 9.801 -36.196 1.00 51.80 101 GLY B C 1
ATOM 3099 O O . GLY B 1 104 ? -19.518 9.182 -35.127 1.00 48.52 101 GLY B O 1
ATOM 3100 N N . ILE B 1 105 ? -18.656 9.813 -37.108 1.00 49.11 102 ILE B N 1
ATOM 3101 C CA . ILE B 1 105 ? -17.435 9.058 -36.883 1.00 48.56 102 ILE B CA 1
ATOM 3102 C C . ILE B 1 105 ? -16.657 9.594 -35.681 1.00 45.61 102 ILE B C 1
ATOM 3103 O O . ILE B 1 105 ? -16.344 8.803 -34.783 1.00 43.24 102 ILE B O 1
ATOM 3108 N N . PRO B 1 106 ? -16.356 10.894 -35.582 1.00 44.87 103 PRO B N 1
ATOM 3109 C CA . PRO B 1 106 ? -15.602 11.350 -34.401 1.00 44.45 103 PRO B CA 1
ATOM 3110 C C . PRO B 1 106 ? -16.269 10.999 -33.075 1.00 44.71 103 PRO B C 1
ATOM 3111 O O . PRO B 1 106 ? -15.590 10.483 -32.174 1.00 44.98 103 PRO B O 1
ATOM 3115 N N . THR B 1 107 ? -17.576 11.218 -32.924 1.00 44.16 104 THR B N 1
ATOM 3116 C CA . THR B 1 107 ? -18.213 10.840 -31.665 1.00 43.88 104 THR B CA 1
ATOM 3117 C C . THR B 1 107 ? -18.155 9.334 -31.449 1.00 42.20 104 THR B C 1
ATOM 3118 O O . THR B 1 107 ? -17.926 8.873 -30.326 1.00 43.74 104 THR B O 1
ATOM 3122 N N . ALA B 1 108 ? -18.348 8.551 -32.510 1.00 43.51 105 ALA B N 1
ATOM 3123 C CA . ALA B 1 108 ? -18.187 7.101 -32.399 1.00 44.33 105 ALA B CA 1
ATOM 3124 C C . ALA B 1 108 ? -16.800 6.735 -31.899 1.00 43.05 105 ALA B C 1
ATOM 3125 O O . ALA B 1 108 ? -16.649 5.840 -31.062 1.00 46.13 105 ALA B O 1
ATOM 3127 N N . ILE B 1 109 ? -15.768 7.398 -32.413 1.00 41.54 106 ILE B N 1
ATOM 3128 C CA . ILE B 1 109 ? -14.423 7.120 -31.932 1.00 43.38 106 ILE B CA 1
ATOM 3129 C C . ILE B 1 109 ? -14.326 7.431 -30.444 1.00 44.33 106 ILE B C 1
ATOM 3130 O O . ILE B 1 109 ? -13.914 6.583 -29.643 1.00 44.47 106 ILE B O 1
ATOM 3135 N N . LEU B 1 110 ? -14.745 8.638 -30.048 1.00 44.51 107 LEU B N 1
ATOM 3136 C CA . LEU B 1 110 ? -14.702 9.012 -28.634 1.00 43.64 107 LEU B CA 1
ATOM 3137 C C . LEU B 1 110 ? -15.566 8.099 -27.780 1.00 45.03 107 LEU B C 1
ATOM 3138 O O . LEU B 1 110 ? -15.240 7.862 -26.611 1.00 45.22 107 LEU B O 1
ATOM 3143 N N . ALA B 1 111 ? -16.676 7.594 -28.320 1.00 42.24 108 ALA B N 1
ATOM 3144 C CA . ALA B 1 111 ? -17.536 6.748 -27.502 1.00 44.10 108 ALA B CA 1
ATOM 3145 C C . ALA B 1 111 ? -16.818 5.456 -27.133 1.00 46.73 108 ALA B C 1
ATOM 3146 O O . ALA B 1 111 ? -16.769 5.080 -25.956 1.00 47.16 108 ALA B O 1
ATOM 3148 N N . GLY B 1 112 ? -16.228 4.778 -28.122 1.00 45.47 109 GLY B N 1
ATOM 3149 C CA . GLY B 1 112 ? -15.437 3.597 -27.824 1.00 42.54 109 GLY B CA 1
ATOM 3150 C C . GLY B 1 112 ? -14.216 3.911 -26.976 1.00 43.85 109 GLY B C 1
ATOM 3151 O O . GLY B 1 112 ? -13.865 3.145 -26.075 1.00 41.58 109 GLY B O 1
ATOM 3152 N N . ASP B 1 113 ? -13.551 5.044 -27.250 1.00 43.71 110 ASP B N 1
ATOM 3153 C CA . ASP B 1 113 ? -12.427 5.458 -26.410 1.00 40.02 110 ASP B CA 1
ATOM 3154 C C . ASP B 1 113 ? -12.854 5.616 -24.961 1.00 40.20 110 ASP B C 1
ATOM 3155 O O . ASP B 1 113 ? -12.060 5.360 -24.049 1.00 40.22 110 ASP B O 1
ATOM 3160 N N . THR B 1 114 ? -14.103 6.040 -24.743 1.00 40.60 111 THR B N 1
ATOM 3161 C CA . THR B 1 114 ? -14.638 6.217 -23.400 1.00 43.07 111 THR B CA 1
ATOM 3162 C C . THR B 1 114 ? -14.944 4.876 -22.752 1.00 45.46 111 THR B C 1
ATOM 3163 O O . THR B 1 114 ? -14.533 4.610 -21.616 1.00 48.29 111 THR B O 1
ATOM 3167 N N . LEU B 1 115 ? -15.685 4.024 -23.454 1.00 44.38 112 LEU B N 1
ATOM 3168 C CA . LEU B 1 115 ? -15.866 2.654 -22.994 1.00 46.77 112 LEU B CA 1
ATOM 3169 C C . LEU B 1 115 ? -14.523 2.006 -22.677 1.00 46.21 112 LEU B C 1
ATOM 3170 O O . LEU B 1 115 ? -14.371 1.326 -21.652 1.00 39.17 112 LEU B O 1
ATOM 3175 N N . TYR B 1 116 ? -13.530 2.227 -23.543 1.00 45.89 113 TYR B N 1
ATOM 3176 C CA . TYR B 1 116 ? -12.216 1.607 -23.376 1.00 44.53 113 TYR B CA 1
ATOM 3177 C C . TYR B 1 116 ? -11.607 1.971 -22.026 1.00 42.40 113 TYR B C 1
ATOM 3178 O O . TYR B 1 116 ? -11.157 1.098 -21.284 1.00 41.84 113 TYR B O 1
ATOM 3187 N N . ALA B 1 117 ? -11.568 3.265 -21.699 1.00 44.84 114 ALA B N 1
ATOM 3188 C CA . ALA B 1 117 ? -11.065 3.671 -20.392 1.00 41.24 114 ALA B CA 1
ATOM 3189 C C . ALA B 1 117 ? -11.991 3.182 -19.282 1.00 45.47 114 ALA B C 1
ATOM 3190 O O . ALA B 1 117 ? -11.525 2.702 -18.236 1.00 41.97 114 ALA B O 1
ATOM 3192 N N . GLU B 1 118 ? -13.308 3.278 -19.502 1.00 42.05 115 GLU B N 1
ATOM 3193 C CA . GLU B 1 118 ? -14.244 2.897 -18.458 1.00 42.42 115 GLU B CA 1
ATOM 3194 C C . GLU B 1 118 ? -14.032 1.452 -18.041 1.00 44.50 115 GLU B C 1
ATOM 3195 O O . GLU B 1 118 ? -14.168 1.123 -16.853 1.00 47.51 115 GLU B O 1
ATOM 3201 N N . ALA B 1 119 ? -13.616 0.600 -18.982 1.00 42.15 116 ALA B N 1
ATOM 3202 C CA . ALA B 1 119 ? -13.414 -0.812 -18.669 1.00 45.65 116 ALA B CA 1
ATOM 3203 C C . ALA B 1 119 ? -12.266 -0.998 -17.691 1.00 45.30 116 ALA B C 1
ATOM 3204 O O . ALA B 1 119 ? -12.355 -1.810 -16.764 1.00 42.91 116 ALA B O 1
ATOM 3206 N N . PHE B 1 120 ? -11.170 -0.278 -17.895 1.00 42.62 117 PHE B N 1
ATOM 3207 C CA . PHE B 1 120 ? -10.076 -0.400 -16.952 1.00 44.19 117 PHE B CA 1
ATOM 3208 C C . PHE B 1 120 ? -10.421 0.233 -15.608 1.00 48.05 117 PHE B C 1
ATOM 3209 O O . PHE B 1 120 ? -9.922 -0.218 -14.573 1.00 48.04 117 PHE B O 1
ATOM 3217 N N . GLU B 1 121 ? -11.286 1.247 -15.587 1.00 43.72 118 GLU B N 1
ATOM 3218 C CA . GLU B 1 121 ? -11.683 1.779 -14.296 1.00 43.25 118 GLU B CA 1
ATOM 3219 C C . GLU B 1 121 ? -12.586 0.796 -13.573 1.00 50.87 118 GLU B C 1
ATOM 3220 O O . GLU B 1 121 ? -12.512 0.656 -12.345 1.00 49.07 118 GLU B O 1
ATOM 3226 N N . ILE B 1 122 ? -13.434 0.087 -14.316 1.00 51.52 119 ILE B N 1
ATOM 3227 C CA . ILE B 1 122 ? -14.320 -0.867 -13.665 1.00 51.87 119 ILE B CA 1
ATOM 3228 C C . ILE B 1 122 ? -13.530 -2.080 -13.182 1.00 49.67 119 ILE B C 1
ATOM 3229 O O . ILE B 1 122 ? -13.656 -2.494 -12.026 1.00 49.31 119 ILE B O 1
ATOM 3234 N N . LEU B 1 123 ? -12.679 -2.641 -14.048 1.00 46.57 120 LEU B N 1
ATOM 3235 C CA . LEU B 1 123 ? -11.827 -3.751 -13.641 1.00 47.33 120 LEU B CA 1
ATOM 3236 C C . LEU B 1 123 ? -11.122 -3.453 -12.325 1.00 49.10 120 LEU B C 1
ATOM 3237 O O . LEU B 1 123 ? -11.095 -4.297 -11.427 1.00 50.78 120 LEU B O 1
ATOM 3242 N N . SER B 1 124 ? -10.578 -2.241 -12.186 1.00 49.42 121 SER B N 1
ATOM 3243 C CA . SER B 1 124 ? -9.782 -1.852 -11.034 1.00 43.79 121 SER B CA 1
ATOM 3244 C C . SER B 1 124 ? -10.601 -1.763 -9.759 1.00 46.45 121 SER B C 1
ATOM 3245 O O . SER B 1 124 ? -10.013 -1.683 -8.674 1.00 49.14 121 SER B O 1
ATOM 3248 N N . MET B 1 125 ? -11.927 -1.752 -9.863 1.00 46.92 122 MET B N 1
ATOM 3249 C CA . MET B 1 125 ? -12.784 -1.753 -8.687 1.00 46.95 122 MET B CA 1
ATOM 3250 C C . MET B 1 125 ? -12.913 -3.128 -8.053 1.00 49.52 122 MET B C 1
ATOM 3251 O O . MET B 1 125 ? -13.625 -3.258 -7.052 1.00 48.64 122 MET B O 1
ATOM 3256 N N . SER B 1 126 ? -12.267 -4.151 -8.611 1.00 45.65 123 SER B N 1
ATOM 3257 C CA . SER B 1 126 ? -12.550 -5.517 -8.196 1.00 49.26 123 SER B CA 1
ATOM 3258 C C . SER B 1 126 ? -12.212 -5.742 -6.725 1.00 49.00 123 SER B C 1
ATOM 3259 O O . SER B 1 126 ? -11.226 -5.215 -6.204 1.00 48.67 123 SER B O 1
ATOM 3262 N N . ASP B 1 127 ? -13.055 -6.531 -6.055 1.00 48.10 124 ASP B N 1
ATOM 3263 C CA . ASP B 1 127 ? -12.790 -7.006 -4.702 1.00 50.06 124 ASP B CA 1
ATOM 3264 C C . ASP B 1 127 ? -11.927 -8.256 -4.798 1.00 50.39 124 ASP B C 1
ATOM 3265 O O . ASP B 1 127 ? -12.405 -9.394 -4.758 1.00 54.07 124 ASP B O 1
ATOM 3270 N N . ALA B 1 128 ? -10.626 -8.034 -4.945 1.00 43.66 125 ALA B N 1
ATOM 3271 C CA . ALA B 1 128 ? -9.679 -9.129 -5.048 1.00 46.35 125 ALA B CA 1
ATOM 3272 C C . ALA B 1 128 ? -8.310 -8.613 -4.634 1.00 48.36 125 ALA B C 1
ATOM 3273 O O . ALA B 1 128 ? -8.103 -7.392 -4.566 1.00 45.62 125 ALA B O 1
ATOM 3275 N N . PRO B 1 129 ? -7.373 -9.509 -4.318 1.00 50.23 126 PRO B N 1
ATOM 3276 C CA . PRO B 1 129 ? -5.992 -9.092 -4.004 1.00 50.64 126 PRO B CA 1
ATOM 3277 C C . PRO B 1 129 ? -5.467 -8.118 -5.041 1.00 49.19 126 PRO B C 1
ATOM 3278 O O . PRO B 1 129 ? -5.556 -8.393 -6.242 1.00 52.63 126 PRO B O 1
ATOM 3282 N N . PRO B 1 130 ? -4.884 -6.989 -4.626 1.00 51.63 127 PRO B N 1
ATOM 3283 C CA . PRO B 1 130 ? -4.511 -5.954 -5.621 1.00 49.84 127 PRO B CA 1
ATOM 3284 C C . PRO B 1 130 ? -3.477 -6.442 -6.619 1.00 49.92 127 PRO B C 1
ATOM 3285 O O . PRO B 1 130 ? -3.593 -6.184 -7.823 1.00 50.92 127 PRO B O 1
ATOM 3289 N N . GLU B 1 131 ? -2.445 -7.110 -6.122 1.00 48.43 128 GLU B N 1
ATOM 3290 C CA . GLU B 1 131 ? -1.523 -7.979 -6.845 1.00 47.49 128 GLU B CA 1
ATOM 3291 C C . GLU B 1 131 ? -2.182 -8.697 -8.020 1.00 51.31 128 GLU B C 1
ATOM 3292 O O . GLU B 1 131 ? -1.603 -8.784 -9.113 1.00 48.79 128 GLU B O 1
ATOM 3298 N N . ASN B 1 132 ? -3.391 -9.226 -7.802 1.00 48.27 129 ASN B N 1
ATOM 3299 C CA . ASN B 1 132 ? -4.114 -9.930 -8.856 1.00 50.78 129 ASN B CA 1
ATOM 3300 C C . ASN B 1 132 ? -4.925 -8.994 -9.735 1.00 50.80 129 ASN B C 1
ATOM 3301 O O . ASN B 1 132 ? -5.194 -9.330 -10.893 1.00 52.14 129 ASN B O 1
ATOM 3306 N N . ILE B 1 133 ? -5.355 -7.844 -9.214 1.00 45.89 130 ILE B N 1
ATOM 3307 C CA . ILE B 1 133 ? -5.975 -6.859 -10.090 1.00 47.97 130 ILE B CA 1
ATOM 3308 C C . ILE B 1 133 ? -4.945 -6.337 -11.084 1.00 48.06 130 ILE B C 1
ATOM 3309 O O . ILE B 1 133 ? -5.237 -6.167 -12.277 1.00 45.26 130 ILE B O 1
ATOM 3314 N N . VAL B 1 134 ? -3.712 -6.109 -10.613 1.00 47.17 131 VAL B N 1
ATOM 3315 C CA . VAL B 1 134 ? -2.636 -5.672 -11.499 1.00 46.32 131 VAL B CA 1
ATOM 3316 C C . VAL B 1 134 ? -2.435 -6.677 -12.622 1.00 45.13 131 VAL B C 1
ATOM 3317 O O . VAL B 1 134 ? -2.481 -6.325 -13.804 1.00 44.40 131 VAL B O 1
ATOM 3321 N N . ARG B 1 135 ? -2.244 -7.949 -12.269 1.00 44.17 132 ARG B N 1
ATOM 3322 C CA . ARG B 1 135 ? -2.132 -8.983 -13.291 1.00 45.93 132 ARG B CA 1
ATOM 3323 C C . ARG B 1 135 ? -3.350 -9.012 -14.212 1.00 45.48 132 ARG B C 1
ATOM 3324 O O . ARG B 1 135 ? -3.207 -9.226 -15.418 1.00 47.06 132 ARG B O 1
ATOM 3332 N N . ALA B 1 136 ? -4.551 -8.793 -13.672 1.00 45.88 133 ALA B N 1
ATOM 3333 C CA . ALA B 1 136 ? -5.747 -8.788 -14.508 1.00 43.33 133 ALA B CA 1
ATOM 3334 C C . ALA B 1 136 ? -5.743 -7.605 -15.457 1.00 48.42 133 ALA B C 1
ATOM 3335 O O . ALA B 1 136 ? -6.144 -7.732 -16.620 1.00 49.23 133 ALA B O 1
ATOM 3337 N N . VAL B 1 137 ? -5.303 -6.442 -14.982 1.00 47.17 134 VAL B N 1
ATOM 3338 C CA . VAL B 1 137 ? -5.212 -5.295 -15.876 1.00 45.70 134 VAL B CA 1
ATOM 3339 C C . VAL B 1 137 ? -4.186 -5.561 -16.976 1.00 45.42 134 VAL B C 1
ATOM 3340 O O . VAL B 1 137 ? -4.433 -5.287 -18.159 1.00 46.88 134 VAL B O 1
ATOM 3344 N N . SER B 1 138 ? -3.044 -6.145 -16.609 1.00 42.93 135 SER B N 1
ATOM 3345 C CA . SER B 1 138 ? -1.991 -6.430 -17.576 1.00 44.08 135 SER B CA 1
ATOM 3346 C C . SER B 1 138 ? -2.458 -7.411 -18.649 1.00 50.01 135 SER B C 1
ATOM 3347 O O . SER B 1 138 ? -2.180 -7.226 -19.850 1.00 47.48 135 SER B O 1
ATOM 3350 N N . LYS B 1 139 ? -3.167 -8.464 -18.228 1.00 45.64 136 LYS B N 1
ATOM 3351 C CA . LYS B 1 139 ? -3.625 -9.483 -19.162 1.00 44.25 136 LYS B CA 1
ATOM 3352 C C . LYS B 1 139 ? -4.731 -8.954 -20.074 1.00 45.64 136 LYS B C 1
ATOM 3353 O O . LYS B 1 139 ? -4.711 -9.199 -21.286 1.00 46.47 136 LYS B O 1
ATOM 3359 N N . LEU B 1 140 ? -5.681 -8.203 -19.514 1.00 44.06 137 LEU B N 1
ATOM 3360 C CA . LEU B 1 140 ? -6.743 -7.612 -20.311 1.00 44.93 137 LEU B CA 1
ATOM 3361 C C . LEU B 1 140 ? -6.217 -6.562 -21.272 1.00 49.32 137 LEU B C 1
ATOM 3362 O O . LEU B 1 140 ? -6.772 -6.379 -22.358 1.00 45.28 137 LEU B O 1
ATOM 3367 N N . ALA B 1 141 ? -5.160 -5.856 -20.897 1.00 50.69 138 ALA B N 1
ATOM 3368 C CA . ALA B 1 141 ? -4.620 -4.858 -21.807 1.00 48.42 138 ALA B CA 1
ATOM 3369 C C . ALA B 1 141 ? -3.878 -5.521 -22.963 1.00 45.99 138 ALA B C 1
ATOM 3370 O O . ALA B 1 141 ? -3.921 -5.031 -24.096 1.00 48.65 138 ALA B O 1
ATOM 3372 N N . ARG B 1 142 ? -3.175 -6.623 -22.694 1.00 46.43 139 ARG B N 1
ATOM 3373 C CA . ARG B 1 142 ? -2.531 -7.373 -23.767 1.00 50.23 139 ARG B CA 1
ATOM 3374 C C . ARG B 1 142 ? -3.574 -7.977 -24.690 1.00 53.80 139 ARG B C 1
ATOM 3375 O O . ARG B 1 142 ? -3.400 -8.021 -25.917 1.00 48.03 139 ARG B O 1
ATOM 3383 N N . VAL B 1 143 ? -4.656 -8.471 -24.092 1.00 52.18 140 VAL B N 1
ATOM 3384 C CA . VAL B 1 143 ? -5.805 -8.956 -24.839 1.00 49.36 140 VAL B CA 1
ATOM 3385 C C . VAL B 1 143 ? -6.307 -7.874 -25.784 1.00 49.47 140 VAL B C 1
ATOM 3386 O O . VAL B 1 143 ? -6.536 -8.125 -26.975 1.00 54.99 140 VAL B O 1
ATOM 3390 N N . CYS B 1 144 ? -6.437 -6.644 -25.282 1.00 47.00 141 CYS B N 1
ATOM 3391 C CA . CYS B 1 144 ? -6.903 -5.544 -26.115 1.00 46.77 141 CYS B CA 1
ATOM 3392 C C . CYS B 1 144 ? -5.914 -5.239 -27.236 1.00 50.97 141 CYS B C 1
ATOM 3393 O O . CYS B 1 144 ? -6.316 -4.920 -28.358 1.00 48.72 141 CYS B O 1
ATOM 3396 N N . VAL B 1 145 ? -4.615 -5.334 -26.958 1.00 52.65 142 VAL B N 1
ATOM 3397 C CA . VAL B 1 145 ? -3.638 -5.161 -28.026 1.00 47.79 142 VAL B CA 1
ATOM 3398 C C . VAL B 1 145 ? -3.861 -6.209 -29.100 1.00 50.49 142 VAL B C 1
ATOM 3399 O O . VAL B 1 145 ? -3.792 -5.915 -30.297 1.00 52.52 142 VAL B O 1
ATOM 3403 N N . GLU B 1 146 ? -4.163 -7.443 -28.691 1.00 51.52 143 GLU B N 1
ATOM 3404 C CA . GLU B 1 146 ? -4.280 -8.526 -29.658 1.00 51.40 143 GLU B CA 1
ATOM 3405 C C . GLU B 1 146 ? -5.551 -8.403 -30.485 1.00 53.36 143 GLU B C 1
ATOM 3406 O O . GLU B 1 146 ? -5.524 -8.654 -31.691 1.00 54.61 143 GLU B O 1
ATOM 3412 N N . ILE B 1 147 ? -6.668 -8.009 -29.865 1.00 52.53 144 ILE B N 1
ATOM 3413 C CA . ILE B 1 147 ? -7.877 -7.725 -30.640 1.00 55.36 144 ILE B CA 1
ATOM 3414 C C . ILE B 1 147 ? -7.579 -6.708 -31.731 1.00 50.55 144 ILE B C 1
ATOM 3415 O O . ILE B 1 147 ? -8.020 -6.858 -32.875 1.00 59.32 144 ILE B O 1
ATOM 3420 N N . CYS B 1 148 ? -6.832 -5.657 -31.393 1.00 48.51 145 CYS B N 1
ATOM 3421 C CA . CYS B 1 148 ? -6.430 -4.674 -32.394 1.00 51.40 145 CYS B CA 1
ATOM 3422 C C . CYS B 1 148 ? -5.543 -5.317 -33.451 1.00 53.07 145 CYS B C 1
ATOM 3423 O O . CYS B 1 148 ? -5.700 -5.067 -34.652 1.00 52.92 145 CYS B O 1
ATOM 3426 N N . GLU B 1 149 ? -4.580 -6.129 -33.011 1.00 50.19 146 GLU B N 1
ATOM 3427 C CA . GLU B 1 149 ? -3.768 -6.882 -33.953 1.00 54.75 146 GLU B CA 1
ATOM 3428 C C . GLU B 1 149 ? -4.646 -7.770 -34.832 1.00 57.25 146 GLU B C 1
ATOM 3429 O O . GLU B 1 149 ? -4.425 -7.865 -36.042 1.00 56.52 146 GLU B O 1
ATOM 3435 N N . GLY B 1 150 ? -5.676 -8.384 -34.247 1.00 55.62 147 GLY B N 1
ATOM 3436 C CA . GLY B 1 150 ? -6.574 -9.218 -35.027 1.00 57.63 147 GLY B CA 1
ATOM 3437 C C . GLY B 1 150 ? -7.385 -8.424 -36.036 1.00 60.29 147 GLY B C 1
ATOM 3438 O O . GLY B 1 150 ? -7.420 -8.761 -37.225 1.00 58.38 147 GLY B O 1
ATOM 3439 N N . GLN B 1 151 ? -8.054 -7.362 -35.577 1.00 60.12 148 GLN B N 1
ATOM 3440 C CA . GLN B 1 151 ? -8.856 -6.552 -36.488 1.00 60.51 148 GLN B CA 1
ATOM 3441 C C . GLN B 1 151 ? -8.011 -6.019 -37.636 1.00 60.87 148 GLN B C 1
ATOM 3442 O O . GLN B 1 151 ? -8.468 -5.963 -38.784 1.00 64.15 148 GLN B O 1
ATOM 3448 N N . PHE B 1 152 ? -6.770 -5.637 -37.353 1.00 55.24 149 PHE B N 1
ATOM 3449 C CA . PHE B 1 152 ? -5.883 -5.231 -38.434 1.00 57.13 149 PHE B CA 1
ATOM 3450 C C . PHE B 1 152 ? -5.549 -6.407 -39.349 1.00 59.17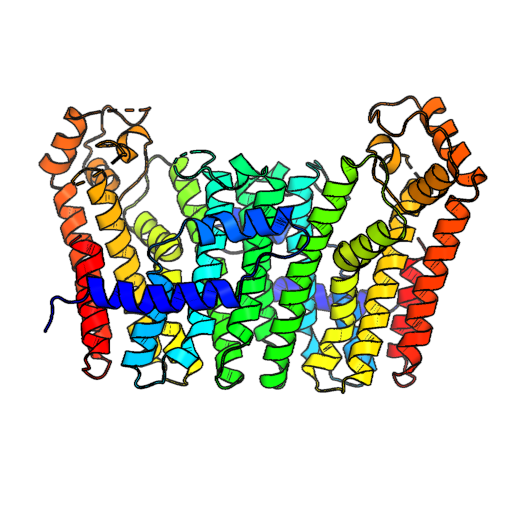 149 PHE B C 1
ATOM 3451 O O . PHE B 1 152 ? -5.401 -6.234 -40.562 1.00 56.50 149 PHE B O 1
ATOM 3459 N N . MET B 1 153 ? -5.441 -7.611 -38.791 1.00 61.78 150 MET B N 1
ATOM 3460 C CA . MET B 1 153 ? -5.206 -8.782 -39.627 1.00 63.55 150 MET B CA 1
ATOM 3461 C C . MET B 1 153 ? -6.421 -9.084 -40.500 1.00 63.55 150 MET B C 1
ATOM 3462 O O . MET B 1 153 ? -6.297 -9.238 -41.720 1.00 58.34 150 MET B O 1
ATOM 3467 N N . ASP B 1 154 ? -7.607 -9.155 -39.884 1.00 62.69 151 ASP B N 1
ATOM 3468 C CA . ASP B 1 154 ? -8.841 -9.430 -40.616 1.00 61.52 151 ASP B CA 1
ATOM 3469 C C . ASP B 1 154 ? -9.018 -8.474 -41.782 1.00 62.42 151 ASP B C 1
ATOM 3470 O O . ASP B 1 154 ? -9.365 -8.890 -42.892 1.00 65.15 151 ASP B O 1
ATOM 3475 N N . MET B 1 155 ? -8.790 -7.184 -41.546 1.00 62.47 152 MET B N 1
ATOM 3476 C CA . MET B 1 155 ? -8.988 -6.205 -42.603 1.00 59.90 152 MET B CA 1
ATOM 3477 C C . MET B 1 155 ? -7.894 -6.302 -43.648 1.00 62.77 152 MET B C 1
ATOM 3478 O O . MET B 1 155 ? -8.161 -6.145 -44.845 1.00 69.41 152 MET B O 1
ATOM 3483 N N . SER B 1 156 ? -6.657 -6.567 -43.219 1.00 59.74 153 SER B N 1
ATOM 3484 C CA . SER B 1 156 ? -5.594 -6.841 -44.182 1.00 60.12 153 SER B CA 1
ATOM 3485 C C . SER B 1 156 ? -5.942 -8.023 -45.082 1.00 62.75 153 SER B C 1
ATOM 3486 O O . SER B 1 156 ? -5.565 -8.035 -46.258 1.00 61.89 153 SER B O 1
ATOM 3489 N N . PHE B 1 157 ? -6.646 -9.025 -44.538 1.00 64.63 154 PHE B N 1
ATOM 3490 C CA . PHE B 1 157 ? -7.043 -10.195 -45.316 1.00 62.78 154 PHE B CA 1
ATOM 3491 C C . PHE B 1 157 ? -7.895 -9.799 -46.520 1.00 69.93 154 PHE B C 1
ATOM 3492 O O . PHE B 1 157 ? -7.739 -10.367 -47.609 1.00 68.55 154 PHE B O 1
ATOM 3500 N N . GLU B 1 158 ? -8.802 -8.830 -46.337 1.00 66.13 155 GLU B N 1
ATOM 3501 C CA . GLU B 1 158 ? -9.753 -8.462 -47.383 1.00 67.19 155 GLU B CA 1
ATOM 3502 C C . GLU B 1 158 ? -9.046 -8.232 -48.711 1.00 70.68 155 GLU B C 1
ATOM 3503 O O . GLU B 1 158 ? -9.451 -8.764 -49.748 1.00 70.79 155 GLU B O 1
ATOM 3509 N N . GLU B 1 159 ? -7.969 -7.462 -48.692 1.00 69.15 156 GLU B N 1
ATOM 3510 C CA . GLU B 1 159 ? -7.279 -7.127 -49.925 1.00 65.30 156 GLU B CA 1
ATOM 3511 C C . GLU B 1 159 ? -6.294 -8.212 -50.368 1.00 70.07 156 GLU B C 1
ATOM 3512 O O . GLU B 1 159 ? -5.887 -8.230 -51.535 1.00 68.34 156 GLU B O 1
ATOM 3518 N N . ARG B 1 160 ? -5.899 -9.118 -49.479 1.00 67.69 157 ARG B N 1
ATOM 3519 C CA . ARG B 1 160 ? -5.045 -10.219 -49.902 1.00 68.85 157 ARG B CA 1
ATOM 3520 C C . ARG B 1 160 ? -5.782 -11.097 -50.904 1.00 71.23 157 ARG B C 1
ATOM 3521 O O . ARG B 1 160 ? -7.013 -11.193 -50.892 1.00 74.53 157 ARG B O 1
ATOM 3529 N N . ASP B 1 161 ? -5.020 -11.742 -51.787 1.00 69.56 158 ASP B N 1
ATOM 3530 C CA . ASP B 1 161 ? -5.658 -12.643 -52.744 1.00 76.46 158 ASP B CA 1
ATOM 3531 C C . ASP B 1 161 ? -6.006 -13.972 -52.085 1.00 75.60 158 ASP B C 1
ATOM 3532 O O . ASP B 1 161 ? -7.096 -14.513 -52.304 1.00 74.09 158 ASP B O 1
ATOM 3537 N N . SER B 1 162 ? -5.106 -14.498 -51.261 1.00 73.15 159 SER B N 1
ATOM 3538 C CA . SER B 1 162 ? -5.384 -15.732 -50.549 1.00 73.90 159 SER B CA 1
ATOM 3539 C C . SER B 1 162 ? -4.691 -15.712 -49.197 1.00 72.27 159 SER B C 1
ATOM 3540 O O . SER B 1 162 ? -3.537 -15.287 -49.076 1.00 66.86 159 SER B O 1
ATOM 3543 N N . VAL B 1 163 ? -5.398 -16.193 -48.190 1.00 71.25 160 VAL B N 1
ATOM 3544 C CA . VAL B 1 163 ? -4.836 -16.376 -46.866 1.00 73.24 160 VAL B CA 1
ATOM 3545 C C . VAL B 1 163 ? -5.005 -17.840 -46.483 1.00 68.87 160 VAL B C 1
ATOM 3546 O O . VAL B 1 163 ? -6.024 -18.469 -46.799 1.00 61.61 160 VAL B O 1
ATOM 3550 N N . GLY B 1 164 ? -3.977 -18.390 -45.840 1.00 66.84 161 GLY B N 1
ATOM 3551 C CA . GLY B 1 164 ? -4.051 -19.751 -45.365 1.00 72.77 161 GLY B CA 1
ATOM 3552 C C . GLY B 1 164 ? -4.908 -19.893 -44.120 1.00 74.13 161 GLY B C 1
ATOM 3553 O O . GLY B 1 164 ? -5.184 -18.925 -43.405 1.00 76.41 161 GLY B O 1
ATOM 3554 N N . GLU B 1 165 ? -5.336 -21.135 -43.871 1.00 69.59 162 GLU B N 1
ATOM 3555 C CA . GLU B 1 165 ? -6.122 -21.433 -42.676 1.00 77.74 162 GLU B CA 1
ATOM 3556 C C . GLU B 1 165 ? -5.398 -20.974 -41.411 1.00 73.19 162 GLU B C 1
ATOM 3557 O O . GLU B 1 165 ? -6.015 -20.394 -40.510 1.00 66.83 162 GLU B O 1
ATOM 3563 N N . SER B 1 166 ? -4.084 -21.196 -41.348 1.00 74.39 163 SER B N 1
ATOM 3564 C CA . SER B 1 166 ? -3.307 -20.822 -40.172 1.00 74.91 163 SER B CA 1
ATOM 3565 C C . SER B 1 166 ? -3.424 -19.328 -39.879 1.00 74.25 163 SER B C 1
ATOM 3566 O O . SER B 1 166 ? -3.944 -18.936 -38.827 1.00 69.13 163 SER B O 1
ATOM 3569 N N . GLU B 1 167 ? -2.947 -18.480 -40.804 1.00 72.64 164 GLU B N 1
ATOM 3570 C CA . GLU B 1 167 ? -3.084 -17.034 -40.636 1.00 68.47 164 GLU B CA 1
ATOM 3571 C C . GLU B 1 167 ? -4.503 -16.670 -40.240 1.00 70.14 164 GLU B C 1
ATOM 3572 O O . GLU B 1 167 ? -4.719 -15.914 -39.283 1.00 71.69 164 GLU B O 1
ATOM 3578 N N . TYR B 1 168 ? -5.488 -17.207 -40.968 1.00 66.85 165 TYR B N 1
ATOM 3579 C CA . TYR B 1 168 ? -6.876 -16.884 -40.664 1.00 66.51 165 TYR B CA 1
ATOM 3580 C C . TYR B 1 168 ? -7.235 -17.298 -39.243 1.00 65.92 165 TYR B C 1
ATOM 3581 O O . TYR B 1 168 ? -7.957 -16.581 -38.543 1.00 61.45 165 TYR B O 1
ATOM 3590 N N . LEU B 1 169 ? -6.749 -18.460 -38.803 1.00 64.23 166 LEU B N 1
ATOM 3591 C CA . LEU B 1 169 ? -7.134 -18.951 -37.489 1.00 65.71 166 LEU B CA 1
ATOM 3592 C C . LEU B 1 169 ? -6.363 -18.251 -36.384 1.00 65.97 166 LEU B C 1
ATOM 3593 O O . LEU B 1 169 ? -6.864 -18.140 -35.258 1.00 62.25 166 LEU B O 1
ATOM 3598 N N . GLU B 1 170 ? -5.153 -17.772 -36.677 1.00 67.98 167 GLU B N 1
ATOM 3599 C CA . GLU B 1 170 ? -4.492 -16.898 -35.718 1.00 67.32 167 GLU B CA 1
ATOM 3600 C C . GLU B 1 170 ? -5.236 -15.575 -35.596 1.00 68.38 167 GLU B C 1
ATOM 3601 O O . GLU B 1 170 ? -5.320 -15.005 -34.499 1.00 67.31 167 GLU B O 1
ATOM 3607 N N . MET B 1 171 ? -5.819 -15.100 -36.700 1.00 66.21 168 MET B N 1
ATOM 3608 C CA . MET B 1 171 ? -6.604 -13.875 -36.654 1.00 63.21 168 MET B CA 1
ATOM 3609 C C . MET B 1 171 ? -7.853 -14.059 -35.812 1.00 58.98 168 MET B C 1
ATOM 3610 O O . MET B 1 171 ? -8.198 -13.186 -35.013 1.00 62.00 168 MET B O 1
ATOM 3615 N N . VAL B 1 172 ? -8.566 -15.170 -35.999 1.00 57.81 169 VAL B N 1
ATOM 3616 C CA . VAL B 1 172 ? -9.778 -15.376 -35.213 1.00 63.99 169 VAL B CA 1
ATOM 3617 C C . VAL B 1 172 ? -9.425 -15.536 -33.741 1.00 61.40 169 VAL B C 1
ATOM 3618 O O . VAL B 1 172 ? -10.161 -15.068 -32.859 1.00 60.03 169 VAL B O 1
ATOM 3622 N N . ARG B 1 173 ? -8.281 -16.158 -33.454 1.00 58.91 170 ARG B N 1
ATOM 3623 C CA . ARG B 1 173 ? -7.851 -16.322 -32.072 1.00 63.82 170 ARG B CA 1
ATOM 3624 C C . ARG B 1 173 ? -7.689 -14.967 -31.390 1.00 61.45 170 ARG B C 1
ATOM 3625 O O . ARG B 1 173 ? -8.136 -14.776 -30.250 1.00 60.20 170 ARG B O 1
ATOM 3633 N N . LYS B 1 174 ? -7.074 -14.007 -32.088 1.00 60.36 171 LYS B N 1
ATOM 3634 C CA . LYS B 1 174 ? -6.919 -12.659 -31.557 1.00 55.98 171 LYS B CA 1
ATOM 3635 C C . LYS B 1 174 ? -8.227 -11.872 -31.625 1.00 58.48 171 LYS B C 1
ATOM 3636 O O . LYS B 1 174 ? -8.612 -11.217 -30.650 1.00 59.80 171 LYS B O 1
ATOM 3642 N N . LYS B 1 175 ? -8.928 -11.928 -32.763 1.00 55.17 172 LYS B N 1
ATOM 3643 C CA . LYS B 1 175 ? -9.992 -10.957 -33.009 1.00 59.74 172 LYS B CA 1
ATOM 3644 C C . LYS B 1 175 ? -11.193 -11.205 -32.110 1.00 56.99 172 LYS B C 1
ATOM 3645 O O . LYS B 1 175 ? -11.775 -10.257 -31.567 1.00 59.05 172 LYS B O 1
ATOM 3651 N N . THR B 1 176 ? -11.582 -12.466 -31.937 1.00 51.72 173 THR B N 1
ATOM 3652 C CA . THR B 1 176 ? -12.708 -12.771 -31.072 1.00 61.64 173 THR B CA 1
ATOM 3653 C C . THR B 1 176 ? -12.410 -13.815 -29.996 1.00 61.23 173 THR B C 1
ATOM 3654 O O . THR B 1 176 ? -13.227 -13.975 -29.084 1.00 58.67 173 THR B O 1
ATOM 3658 N N . GLY B 1 177 ? -11.260 -14.486 -30.042 1.00 56.01 174 GLY B N 1
ATOM 3659 C CA . GLY B 1 177 ? -10.962 -15.570 -29.129 1.00 56.46 174 GLY B CA 1
ATOM 3660 C C . GLY B 1 177 ? -10.407 -15.149 -27.780 1.00 60.48 174 GLY B C 1
ATOM 3661 O O . GLY B 1 177 ? -10.942 -15.554 -26.735 1.00 57.42 174 GLY B O 1
ATOM 3662 N N . VAL B 1 178 ? -9.340 -14.336 -27.777 1.00 61.00 175 VAL B N 1
ATOM 3663 C CA . VAL B 1 178 ? -8.696 -13.979 -26.510 1.00 54.91 175 VAL B CA 1
ATOM 3664 C C . VAL B 1 178 ? -9.658 -13.233 -25.600 1.00 50.57 175 VAL B C 1
ATOM 3665 O O . VAL B 1 178 ? -9.652 -13.443 -24.384 1.00 58.55 175 VAL B O 1
ATOM 3669 N N . LEU B 1 179 ? -10.503 -12.360 -26.146 1.00 45.27 176 LEU B N 1
ATOM 3670 C CA . LEU B 1 179 ? -11.475 -11.735 -25.256 1.00 49.96 176 LEU B CA 1
ATOM 3671 C C . LEU B 1 179 ? -12.404 -12.778 -24.655 1.00 55.28 176 LEU B C 1
ATOM 3672 O O . LEU B 1 179 ? -12.904 -12.597 -23.541 1.00 53.87 176 LEU B O 1
ATOM 3677 N N . ILE B 1 180 ? -12.629 -13.886 -25.358 1.00 59.95 177 ILE B N 1
ATOM 3678 C CA . ILE B 1 180 ? -13.421 -14.938 -24.744 1.00 59.67 177 ILE B CA 1
ATOM 3679 C C . ILE B 1 180 ? -12.561 -15.764 -23.809 1.00 57.20 177 ILE B C 1
ATOM 3680 O O . ILE B 1 180 ? -13.042 -16.224 -22.774 1.00 59.75 177 ILE B O 1
ATOM 3685 N N . GLY B 1 181 ? -11.280 -15.942 -24.134 1.00 57.13 178 GLY B N 1
ATOM 3686 C CA . GLY B 1 181 ? -10.377 -16.621 -23.213 1.00 59.51 178 GLY B CA 1
ATOM 3687 C C . GLY B 1 181 ? -10.236 -15.910 -21.874 1.00 60.25 178 GLY B C 1
ATOM 3688 O O . GLY B 1 181 ? -10.269 -16.540 -20.810 1.00 58.37 178 GLY B O 1
ATOM 3689 N N . ILE B 1 182 ? -10.068 -14.585 -21.903 1.00 57.97 179 ILE B N 1
ATOM 3690 C CA . ILE B 1 182 ? -9.846 -13.876 -20.650 1.00 57.26 179 ILE B CA 1
ATOM 3691 C C . ILE B 1 182 ? -11.138 -13.768 -19.858 1.00 57.40 179 ILE B C 1
ATOM 3692 O O . ILE B 1 182 ? -11.098 -13.685 -18.623 1.00 55.82 179 ILE B O 1
ATOM 3697 N N . SER B 1 183 ? -12.294 -13.784 -20.536 1.00 51.04 180 SER B N 1
ATOM 3698 C CA . SER B 1 183 ? -13.574 -13.934 -19.840 1.00 56.53 180 SER B CA 1
ATOM 3699 C C . SER B 1 183 ? -13.532 -15.084 -18.838 1.00 58.71 180 SER B C 1
ATOM 3700 O O . SER B 1 183 ? -13.879 -14.920 -17.663 1.00 57.09 180 SER B O 1
ATOM 3703 N N . ALA B 1 184 ? -13.111 -16.263 -19.298 1.00 60.80 181 ALA B N 1
ATOM 3704 C CA . ALA B 1 184 ? -12.979 -17.425 -18.427 1.00 62.66 181 ALA B CA 1
ATOM 3705 C C . ALA B 1 184 ? -11.697 -17.371 -17.611 1.00 60.62 181 ALA B C 1
ATOM 3706 O O . ALA B 1 184 ? -11.673 -17.802 -16.451 1.00 56.46 181 ALA B O 1
ATOM 3708 N N . SER B 1 185 ? -10.632 -16.841 -18.204 1.00 59.45 182 SER B N 1
ATOM 3709 C CA . SER B 1 185 ? -9.354 -16.797 -17.516 1.00 56.12 182 SER B CA 1
ATOM 3710 C C . SER B 1 185 ? -9.417 -15.906 -16.290 1.00 57.30 182 SER B C 1
ATOM 3711 O O . SER B 1 185 ? -8.858 -16.251 -15.247 1.00 59.77 182 SER B O 1
ATOM 3714 N N . ILE B 1 186 ? -10.100 -14.767 -16.380 1.00 58.53 183 ILE B N 1
ATOM 3715 C CA . ILE B 1 186 ? -9.827 -13.684 -15.435 1.00 55.40 183 ILE B CA 1
ATOM 3716 C C . ILE B 1 186 ? -10.206 -14.034 -13.996 1.00 56.98 183 ILE B C 1
ATOM 3717 O O . ILE B 1 186 ? -9.506 -13.573 -13.082 1.00 55.78 183 ILE B O 1
ATOM 3722 N N . PRO B 1 187 ? -11.242 -14.843 -13.710 1.00 58.40 184 PRO B N 1
ATOM 3723 C CA . PRO B 1 187 ? -11.461 -15.207 -12.297 1.00 56.92 184 PRO B CA 1
ATOM 3724 C C . PRO B 1 187 ? -10.319 -16.032 -11.721 1.00 58.93 184 PRO B C 1
ATOM 3725 O O . PRO B 1 187 ? -10.001 -15.897 -10.529 1.00 57.17 184 PRO B O 1
ATOM 3729 N N . ALA B 1 188 ? -9.683 -16.877 -12.536 1.00 54.21 185 ALA B N 1
ATOM 3730 C CA . ALA B 1 188 ? -8.484 -17.570 -12.085 1.00 54.54 185 ALA B CA 1
ATOM 3731 C C . ALA B 1 188 ? -7.369 -16.592 -11.777 1.00 56.46 185 ALA B C 1
ATOM 3732 O O . ALA B 1 188 ? -6.553 -16.836 -10.879 1.00 62.51 185 ALA B O 1
ATOM 3734 N N . VAL B 1 189 ? -7.307 -15.488 -12.514 1.00 54.27 186 VAL B N 1
ATOM 3735 C CA . VAL B 1 189 ? -6.297 -14.486 -12.221 1.00 54.40 186 VAL B CA 1
ATOM 3736 C C . VAL B 1 189 ? -6.676 -13.711 -10.975 1.00 53.86 186 VAL B C 1
ATOM 3737 O O . VAL B 1 189 ? -5.841 -13.486 -10.092 1.00 55.25 186 VAL B O 1
ATOM 3741 N N . LEU B 1 190 ? -7.946 -13.301 -10.885 1.00 49.42 187 LEU B N 1
ATOM 3742 C CA . LEU B 1 190 ? -8.377 -12.431 -9.797 1.00 54.71 187 LEU B CA 1
ATOM 3743 C C . LEU B 1 190 ? -8.257 -13.121 -8.439 1.00 58.18 187 LEU B C 1
ATOM 3744 O O . LEU B 1 190 ? -7.913 -12.482 -7.441 1.00 55.26 187 LEU B O 1
ATOM 3749 N N . PHE B 1 191 ? -8.516 -14.426 -8.386 1.00 60.35 188 PHE B N 1
ATOM 3750 C CA . PHE B 1 191 ? -8.554 -15.185 -7.143 1.00 55.86 188 PHE B CA 1
ATOM 3751 C C . PHE B 1 191 ? -7.413 -16.186 -7.054 1.00 58.15 188 PHE B C 1
ATOM 3752 O O . PHE B 1 191 ? -7.573 -17.273 -6.504 1.00 61.30 188 PHE B O 1
ATOM 3760 N N . GLY B 1 192 ? -6.268 -15.841 -7.629 1.00 52.76 189 GLY B N 1
ATOM 3761 C CA . GLY B 1 192 ? -5.042 -16.536 -7.305 1.00 54.17 189 GLY B CA 1
ATOM 3762 C C . GLY B 1 192 ? -5.042 -18.024 -7.561 1.00 59.93 189 GLY B C 1
ATOM 3763 O O . GLY B 1 192 ? -4.243 -18.741 -6.953 1.00 58.07 189 GLY B O 1
ATOM 3764 N N . LYS B 1 193 ? -5.898 -18.519 -8.449 1.00 64.46 190 LYS B N 1
ATOM 3765 C CA . LYS B 1 193 ? -5.672 -19.887 -8.883 1.00 64.30 190 LYS B CA 1
ATOM 3766 C C . LYS B 1 193 ? -4.358 -19.945 -9.661 1.00 60.76 190 LYS B C 1
ATOM 3767 O O . LYS B 1 193 ? -3.799 -18.920 -10.057 1.00 63.26 190 LYS B O 1
ATOM 3773 N N . ASP B 1 194 ? -3.836 -21.149 -9.835 1.00 64.40 191 ASP B N 1
ATOM 3774 C CA . ASP B 1 194 ? -2.479 -21.283 -10.344 1.00 70.28 191 ASP B CA 1
ATOM 3775 C C . ASP B 1 194 ? -2.457 -21.331 -11.876 1.00 71.65 191 ASP B C 1
ATOM 3776 O O . ASP B 1 194 ? -3.490 -21.262 -12.551 1.00 68.78 191 ASP B O 1
ATOM 3781 N N . GLU B 1 195 ? -1.245 -21.444 -12.432 1.00 70.25 192 GLU B N 1
ATOM 3782 C CA . GLU B 1 195 ? -1.073 -21.316 -13.874 1.00 65.15 192 GLU B CA 1
ATOM 3783 C C . GLU B 1 195 ? -1.818 -22.413 -14.622 1.00 69.57 192 GLU B C 1
ATOM 3784 O O . GLU B 1 195 ? -2.360 -22.171 -15.708 1.00 71.21 192 GLU B O 1
ATOM 3786 N N . SER B 1 196 ? -1.868 -23.617 -14.054 1.00 71.93 193 SER B N 1
ATOM 3787 C CA . SER B 1 196 ? -2.602 -24.711 -14.684 1.00 69.73 193 SER B CA 1
ATOM 3788 C C . SER B 1 196 ? -4.069 -24.355 -14.871 1.00 66.74 193 SER B C 1
ATOM 3789 O O . SER B 1 196 ? -4.660 -24.633 -15.921 1.00 68.52 193 SER B O 1
ATOM 3792 N N . VAL B 1 197 ? -4.677 -23.757 -13.849 1.00 65.43 194 VAL B N 1
ATOM 3793 C CA . VAL B 1 197 ? -6.093 -23.426 -13.915 1.00 66.65 194 VAL B CA 1
ATOM 3794 C C . VAL B 1 197 ? -6.329 -22.271 -14.886 1.00 70.08 194 VAL B C 1
ATOM 3795 O O . VAL B 1 197 ? -7.255 -22.310 -15.708 1.00 66.98 194 VAL B O 1
ATOM 3799 N N . GLU B 1 198 ? -5.483 -21.237 -14.818 1.00 69.97 195 GLU B N 1
ATOM 3800 C CA . GLU B 1 198 ? -5.593 -20.095 -15.723 1.00 66.22 195 GLU B CA 1
ATOM 3801 C C . GLU B 1 198 ? -5.538 -20.544 -17.177 1.00 65.32 195 GLU B C 1
ATOM 3802 O O . GLU B 1 198 ? -6.482 -20.328 -17.947 1.00 60.97 195 GLU B O 1
ATOM 3808 N N . LYS B 1 199 ? -4.424 -21.170 -17.567 1.00 65.70 196 LYS B N 1
ATOM 3809 C CA . LYS B 1 199 ? -4.276 -21.649 -18.932 1.00 65.12 196 LYS B CA 1
ATOM 3810 C C . LYS B 1 199 ? -5.450 -22.527 -19.336 1.00 68.19 196 LYS B C 1
ATOM 3811 O O . LYS B 1 199 ? -5.876 -22.502 -20.497 1.00 66.23 196 LYS B O 1
ATOM 3813 N N . ALA B 1 200 ? -6.014 -23.277 -18.383 1.00 70.05 197 ALA B N 1
ATOM 3814 C CA . ALA B 1 200 ? -7.130 -24.162 -18.701 1.00 66.68 197 ALA B CA 1
ATOM 3815 C C . ALA B 1 200 ? -8.384 -23.368 -19.037 1.00 61.82 197 ALA B C 1
ATOM 3816 O O . ALA B 1 200 ? -9.048 -23.638 -20.041 1.00 65.48 197 ALA B O 1
ATOM 3818 N N . LEU B 1 201 ? -8.735 -22.387 -18.203 1.00 66.16 198 LEU B N 1
ATOM 3819 C CA . LEU B 1 201 ? -9.883 -21.548 -18.528 1.00 60.88 198 LEU B CA 1
ATOM 3820 C C . LEU B 1 201 ? -9.587 -20.681 -19.731 1.00 65.97 198 LEU B C 1
ATOM 3821 O O . LEU B 1 201 ? -10.484 -20.395 -20.531 1.00 65.05 198 LEU B O 1
ATOM 3826 N N . TRP B 1 202 ? -8.333 -20.258 -19.864 1.00 66.67 199 TRP B N 1
ATOM 3827 C CA . TRP B 1 202 ? -7.895 -19.549 -21.054 1.00 63.47 199 TRP B CA 1
ATOM 3828 C C . TRP B 1 202 ? -8.177 -20.378 -22.299 1.00 66.07 199 TRP B C 1
ATOM 3829 O O . TRP B 1 202 ? -8.983 -19.987 -23.154 1.00 67.68 199 TRP B O 1
ATOM 3840 N N . ASN B 1 203 ? -7.544 -21.552 -22.394 1.00 65.72 200 ASN B N 1
ATOM 3841 C CA . ASN B 1 203 ? -7.699 -22.391 -23.579 1.00 66.18 200 ASN B CA 1
ATOM 3842 C C . ASN B 1 203 ? -9.168 -22.665 -23.876 1.00 66.55 200 ASN B C 1
ATOM 3843 O O . ASN B 1 203 ? -9.600 -22.606 -25.034 1.00 62.49 200 ASN B O 1
ATOM 3848 N N . TYR B 1 204 ? -9.963 -22.920 -22.837 1.00 63.62 201 TYR B N 1
ATOM 3849 C CA . TYR B 1 204 ? -11.396 -23.087 -23.041 1.00 65.89 201 TYR B CA 1
ATOM 3850 C C . TYR B 1 204 ? -12.000 -21.870 -23.730 1.00 67.17 201 TYR B C 1
ATOM 3851 O O . TYR B 1 204 ? -12.758 -22.002 -24.698 1.00 70.13 201 TYR B O 1
ATOM 3860 N N . GLY B 1 205 ? -11.675 -20.671 -23.242 1.00 63.15 202 GLY B N 1
ATOM 3861 C CA . GLY B 1 205 ? -12.288 -19.474 -23.790 1.00 60.55 202 GLY B CA 1
ATOM 3862 C C . GLY B 1 205 ? -11.887 -19.219 -25.230 1.00 63.41 202 GLY B C 1
ATOM 3863 O O . GLY B 1 205 ? -12.717 -18.838 -26.053 1.00 64.00 202 GLY B O 1
ATOM 3864 N N . ILE B 1 206 ? -10.615 -19.424 -25.555 1.00 59.42 203 ILE B N 1
ATOM 3865 C CA . ILE B 1 206 ? -10.178 -19.212 -26.926 1.00 64.33 203 ILE B CA 1
ATOM 3866 C C . ILE B 1 206 ? -10.888 -20.175 -27.854 1.00 66.56 203 ILE B C 1
ATOM 3867 O O . ILE B 1 206 ? -11.490 -19.774 -28.859 1.00 65.84 203 ILE B O 1
ATOM 3872 N N . TYR B 1 207 ? -10.817 -21.464 -27.531 1.00 66.85 204 TYR B N 1
ATOM 3873 C CA . TYR B 1 207 ? -11.399 -22.471 -28.405 1.00 69.82 204 TYR B CA 1
ATOM 3874 C C . TYR B 1 207 ? -12.890 -22.249 -28.555 1.00 69.13 204 TYR B C 1
ATOM 3875 O O . TYR B 1 207 ? -13.426 -22.315 -29.669 1.00 71.04 204 TYR B O 1
ATOM 3884 N N . SER B 1 208 ? -13.567 -21.932 -27.458 1.00 60.40 205 SER B N 1
ATOM 3885 C CA . SER B 1 208 ? -14.967 -21.572 -27.583 1.00 64.76 205 SER B CA 1
ATOM 3886 C C . SER B 1 208 ? -15.136 -20.397 -28.534 1.00 68.63 205 SER B C 1
ATOM 3887 O O . SER B 1 208 ? -16.095 -20.355 -29.307 1.00 68.20 205 SER B O 1
ATOM 3890 N N . GLY B 1 209 ? -14.188 -19.460 -28.528 1.00 64.64 206 GLY B N 1
ATOM 3891 C CA . GLY B 1 209 ? -14.304 -18.311 -29.409 1.00 65.81 206 GLY B CA 1
ATOM 3892 C C . GLY B 1 209 ? -14.188 -18.693 -30.871 1.00 69.95 206 GLY B C 1
ATOM 3893 O O . GLY B 1 209 ? -15.045 -18.348 -31.690 1.00 70.16 206 GLY B O 1
ATOM 3894 N N . ILE B 1 210 ? -13.135 -19.429 -31.215 1.00 65.10 207 ILE B N 1
ATOM 3895 C CA . ILE B 1 210 ? -12.917 -19.802 -32.605 1.00 68.14 207 ILE B CA 1
ATOM 3896 C C . ILE B 1 210 ? -14.094 -20.603 -33.137 1.00 66.82 207 ILE B C 1
ATOM 3897 O O . ILE B 1 210 ? -14.695 -20.250 -34.157 1.00 71.09 207 ILE B O 1
ATOM 3902 N N . GLY B 1 211 ? -14.447 -21.683 -32.453 1.00 66.93 208 GLY B N 1
ATOM 3903 C CA . GLY B 1 211 ? -15.652 -22.406 -32.818 1.00 69.69 208 GLY B CA 1
ATOM 3904 C C . GLY B 1 211 ? -16.865 -21.502 -32.906 1.00 71.57 208 GLY B C 1
ATOM 3905 O O . GLY B 1 211 ? -17.644 -21.583 -33.859 1.00 75.45 208 GLY B O 1
ATOM 3906 N N . PHE B 1 212 ? -17.030 -20.612 -31.923 1.00 68.39 209 PHE B N 1
ATOM 3907 C CA . PHE B 1 212 ? -18.149 -19.677 -31.951 1.00 68.46 209 PHE B CA 1
ATOM 3908 C C . PHE B 1 212 ? -18.094 -18.802 -33.186 1.00 71.56 209 PHE B C 1
ATOM 3909 O O . PHE B 1 212 ? -19.136 -18.428 -33.734 1.00 73.85 209 PHE B O 1
ATOM 3917 N N . GLN B 1 213 ? -16.887 -18.482 -33.648 1.00 71.94 210 GLN B N 1
ATOM 3918 C CA . GLN B 1 213 ? -16.756 -17.666 -34.850 1.00 76.31 210 GLN B CA 1
ATOM 3919 C C . GLN B 1 213 ? -17.100 -18.466 -36.095 1.00 75.80 210 GLN B C 1
ATOM 3920 O O . GLN B 1 213 ? -17.911 -18.032 -36.923 1.00 74.02 210 GLN B O 1
ATOM 3926 N N . ILE B 1 214 ? -16.462 -19.628 -36.253 1.00 72.04 211 ILE B N 1
ATOM 3927 C CA . ILE B 1 214 ? -16.736 -20.481 -37.400 1.00 74.29 211 ILE B CA 1
ATOM 3928 C C . ILE B 1 214 ? -18.230 -20.709 -37.539 1.00 76.13 211 ILE B C 1
ATOM 3929 O O . ILE B 1 214 ? -18.788 -20.620 -38.640 1.00 80.04 211 ILE B O 1
ATOM 3934 N N . HIS B 1 215 ? -18.911 -20.964 -36.422 1.00 75.30 212 HIS B N 1
ATOM 3935 C CA . HIS B 1 215 ? -20.351 -21.157 -36.507 1.00 79.77 212 HIS B CA 1
ATOM 3936 C C . HIS B 1 215 ? -21.067 -19.874 -36.909 1.00 79.56 212 HIS B C 1
ATOM 3937 O O . HIS B 1 215 ? -22.109 -19.932 -37.568 1.00 77.95 212 HIS B O 1
ATOM 3944 N N . ASP B 1 216 ? -20.531 -18.711 -36.534 1.00 80.23 213 ASP B N 1
ATOM 3945 C CA . ASP B 1 216 ? -21.193 -17.463 -36.898 1.00 78.79 213 ASP B CA 1
ATOM 3946 C C . ASP B 1 216 ? -21.038 -17.175 -38.386 1.00 78.64 213 ASP B C 1
ATOM 3947 O O . ASP B 1 216 ? -21.864 -16.467 -38.973 1.00 74.83 213 ASP B O 1
ATOM 3952 N N . ASP B 1 217 ? -19.984 -17.709 -39.005 1.00 78.56 214 ASP B N 1
ATOM 3953 C CA . ASP B 1 217 ? -19.835 -17.607 -40.449 1.00 81.12 214 ASP B CA 1
ATOM 3954 C C . ASP B 1 217 ? -20.706 -18.626 -41.167 1.00 84.33 214 ASP B C 1
ATOM 3955 O O . ASP B 1 217 ? -21.154 -18.378 -42.295 1.00 84.10 214 ASP B O 1
ATOM 3960 N N . LEU B 1 218 ? -20.946 -19.772 -40.527 1.00 81.56 215 LEU B N 1
ATOM 3961 C CA . LEU B 1 218 ? -21.860 -20.759 -41.076 1.00 78.27 215 LEU B CA 1
ATOM 3962 C C . LEU B 1 218 ? -23.288 -20.247 -41.083 1.00 83.33 215 LEU B C 1
ATOM 3963 O O . LEU B 1 218 ? -24.035 -20.531 -42.023 1.00 91.40 215 LEU B O 1
ATOM 3968 N N . LEU B 1 219 ? -23.683 -19.480 -40.062 1.00 82.76 216 LEU B N 1
ATOM 3969 C CA . LEU B 1 219 ? -25.058 -18.990 -39.961 1.00 84.91 216 LEU B CA 1
ATOM 3970 C C . LEU B 1 219 ? -25.446 -18.055 -41.104 1.00 87.35 216 LEU B C 1
ATOM 3971 O O . LEU B 1 219 ? -26.637 -17.759 -41.259 1.00 87.72 216 LEU B O 1
ATOM 3976 N N . ASP B 1 220 ? -24.480 -17.585 -41.897 1.00 83.81 217 ASP B N 1
ATOM 3977 C CA . ASP B 1 220 ? -24.759 -16.784 -43.083 1.00 87.38 217 ASP B CA 1
ATOM 3978 C C . ASP B 1 220 ? -25.052 -17.651 -44.310 1.00 90.00 217 ASP B C 1
ATOM 3979 O O . ASP B 1 220 ? -25.801 -17.237 -45.208 1.00 83.58 217 ASP B O 1
ATOM 3984 N N . ILE B 1 221 ? -24.468 -18.849 -44.351 1.00 92.13 218 ILE B N 1
ATOM 3985 C CA . ILE B 1 221 ? -24.847 -19.887 -45.303 1.00 89.49 218 ILE B CA 1
ATOM 3986 C C . ILE B 1 221 ? -26.168 -20.545 -44.896 1.00 91.94 218 ILE B C 1
ATOM 3987 O O . ILE B 1 221 ? -26.920 -21.029 -45.752 1.00 93.33 218 ILE B O 1
ATOM 3992 N N . SER B 1 222 ? -26.473 -20.564 -43.596 1.00 91.86 219 SER B N 1
ATOM 3993 C CA . SER B 1 222 ? -27.687 -21.169 -43.036 1.00 90.29 219 SER B CA 1
ATOM 3994 C C . SER B 1 222 ? -28.953 -20.803 -43.800 1.00 90.59 219 SER B C 1
ATOM 3995 O O . SER B 1 222 ? -29.809 -21.655 -44.028 1.00 96.41 219 SER B O 1
ATOM 3998 N N . TRP B 1 231 ? -30.060 -14.218 -46.679 1.00 73.51 228 TRP B N 1
ATOM 3999 C CA . TRP B 1 231 ? -28.862 -15.015 -46.424 1.00 78.34 228 TRP B CA 1
ATOM 4000 C C . TRP B 1 231 ? -27.640 -14.316 -47.013 1.00 81.61 228 TRP B C 1
ATOM 4001 O O . TRP B 1 231 ? -27.523 -13.083 -46.960 1.00 78.35 228 TRP B O 1
ATOM 4004 N N . GLY B 1 232 ? -26.725 -15.138 -47.527 1.00 81.02 229 GLY B N 1
ATOM 4005 C CA . GLY B 1 232 ? -25.747 -14.765 -48.533 1.00 75.71 229 GLY B CA 1
ATOM 4006 C C . GLY B 1 232 ? -24.688 -13.704 -48.283 1.00 84.26 229 GLY B C 1
ATOM 4007 O O . GLY B 1 232 ? -23.670 -13.704 -48.984 1.00 85.61 229 GLY B O 1
ATOM 4008 N N . SER B 1 233 ? -24.878 -12.815 -47.300 1.00 85.14 230 SER B N 1
ATOM 4009 C CA . SER B 1 233 ? -24.135 -11.551 -47.287 1.00 84.56 230 SER B CA 1
ATOM 4010 C C . SER B 1 233 ? -22.617 -11.735 -47.194 1.00 81.90 230 SER B C 1
ATOM 4011 O O . SER B 1 233 ? -21.873 -10.954 -47.798 1.00 76.84 230 SER B O 1
ATOM 4014 N N . ASP B 1 234 ? -22.131 -12.746 -46.458 1.00 83.86 231 ASP B N 1
ATOM 4015 C CA . ASP B 1 234 ? -20.682 -12.903 -46.297 1.00 85.07 231 ASP B CA 1
ATOM 4016 C C . ASP B 1 234 ? -19.976 -13.014 -47.646 1.00 82.28 231 ASP B C 1
ATOM 4017 O O . ASP B 1 234 ? -18.876 -12.481 -47.831 1.00 79.89 231 ASP B O 1
ATOM 4022 N N . ILE B 1 235 ? -20.591 -13.693 -48.606 1.00 78.93 232 ILE B N 1
ATOM 4023 C CA . ILE B 1 235 ? -19.885 -13.914 -49.858 1.00 83.18 232 ILE B CA 1
ATOM 4024 C C . ILE B 1 235 ? -19.965 -12.679 -50.744 1.00 82.93 232 ILE B C 1
ATOM 4025 O O . ILE B 1 235 ? -18.955 -12.249 -51.311 1.00 80.85 232 ILE B O 1
ATOM 4030 N N . LEU B 1 236 ? -21.150 -12.072 -50.859 1.00 79.76 233 LEU B N 1
ATOM 4031 C CA . LEU B 1 236 ? -21.257 -10.813 -51.588 1.00 78.43 233 LEU B CA 1
ATOM 4032 C C . LEU B 1 236 ? -20.283 -9.775 -51.043 1.00 81.59 233 LEU B C 1
ATOM 4033 O O . LEU B 1 236 ? -19.644 -9.050 -51.812 1.00 88.28 233 LEU B O 1
ATOM 4038 N N . GLU B 1 237 ? -20.138 -9.708 -49.715 1.00 85.73 234 GLU B N 1
ATOM 4039 C CA . GLU B 1 237 ? -19.201 -8.789 -49.075 1.00 82.56 234 GLU B CA 1
ATOM 4040 C C . GLU B 1 237 ? -17.748 -9.214 -49.236 1.00 83.90 234 GLU B C 1
ATOM 4041 O O . GLU B 1 237 ? -16.853 -8.418 -48.935 1.00 87.75 234 GLU B O 1
ATOM 4043 N N . GLY B 1 238 ? -17.490 -10.436 -49.696 1.00 80.71 235 GLY B N 1
ATOM 4044 C CA . GLY B 1 238 ? -16.134 -10.918 -49.842 1.00 81.59 235 GLY B CA 1
ATOM 4045 C C . GLY B 1 238 ? -15.456 -11.331 -48.557 1.00 87.60 235 GLY B C 1
ATOM 4046 O O . GLY B 1 238 ? -14.234 -11.536 -48.559 1.00 86.70 235 GLY B O 1
ATOM 4047 N N . LYS B 1 239 ? -16.204 -11.449 -47.459 1.00 88.74 236 LYS B N 1
ATOM 4048 C CA . LYS B 1 239 ? -15.626 -11.852 -46.185 1.00 84.02 236 LYS B CA 1
ATOM 4049 C C . LYS B 1 239 ? -14.952 -13.206 -46.336 1.00 84.32 236 LYS B C 1
ATOM 4050 O O . LYS B 1 239 ? -15.573 -14.167 -46.799 1.00 87.42 236 LYS B O 1
ATOM 4052 N N . LYS B 1 240 ? -13.671 -13.272 -45.977 1.00 84.23 237 LYS B N 1
ATOM 4053 C CA . LYS B 1 240 ? -12.896 -14.510 -46.069 1.00 83.71 237 LYS B CA 1
ATOM 4054 C C . LYS B 1 240 ? -13.104 -15.317 -44.789 1.00 83.45 237 LYS B C 1
ATOM 4055 O O . LYS B 1 240 ? -12.508 -15.036 -43.746 1.00 80.10 237 LYS B O 1
ATOM 4061 N N . THR B 1 241 ? -13.960 -16.322 -44.881 1.00 85.39 238 THR B N 1
ATOM 4062 C CA . THR B 1 241 ? -14.321 -17.207 -43.795 1.00 80.54 238 THR B CA 1
ATOM 4063 C C . THR B 1 241 ? -13.509 -18.491 -43.923 1.00 78.42 238 THR B C 1
ATOM 4064 O O . THR B 1 241 ? -12.725 -18.668 -44.859 1.00 78.27 238 THR B O 1
ATOM 4068 N N . LEU B 1 242 ? -13.686 -19.393 -42.959 1.00 75.68 239 LEU B N 1
ATOM 4069 C CA . LEU B 1 242 ? -13.012 -20.684 -43.038 1.00 75.97 239 LEU B CA 1
ATOM 4070 C C . LEU B 1 242 ? -13.550 -21.531 -44.184 1.00 79.23 239 LEU B C 1
ATOM 4071 O O . LEU B 1 242 ? -12.808 -22.337 -44.759 1.00 76.10 239 LEU B O 1
ATOM 4076 N N . ILE B 1 243 ? -14.836 -21.371 -44.515 1.00 82.52 240 ILE B N 1
ATOM 4077 C CA . ILE B 1 243 ? -15.439 -22.110 -45.626 1.00 87.18 240 ILE B CA 1
ATOM 4078 C C . ILE B 1 243 ? -14.769 -21.730 -46.942 1.00 84.64 240 ILE B C 1
ATOM 4079 O O . ILE B 1 243 ? -14.213 -22.579 -47.648 1.00 81.04 240 ILE B O 1
ATOM 4084 N N . VAL B 1 244 ? -14.805 -20.438 -47.282 1.00 82.11 241 VAL B N 1
ATOM 4085 C CA . VAL B 1 244 ? -14.213 -19.979 -48.529 1.00 83.72 241 VAL B CA 1
ATOM 4086 C C . VAL B 1 244 ? -12.704 -20.169 -48.549 1.00 83.15 241 VAL B C 1
ATOM 4087 O O . VAL B 1 244 ? -12.097 -20.092 -49.620 1.00 88.33 241 VAL B O 1
ATOM 4091 N N . ILE B 1 245 ? -12.065 -20.415 -47.408 1.00 79.24 242 ILE B N 1
ATOM 4092 C CA . ILE B 1 245 ? -10.629 -20.664 -47.462 1.00 83.06 242 ILE B CA 1
ATOM 4093 C C . ILE B 1 245 ? -10.363 -22.117 -47.815 1.00 82.58 242 ILE B C 1
ATOM 4094 O O . ILE B 1 245 ? -9.446 -22.420 -48.589 1.00 83.32 242 ILE B O 1
ATOM 4099 N N . LYS B 1 246 ? -11.177 -23.031 -47.281 1.00 83.89 243 LYS B N 1
ATOM 4100 C CA . LYS B 1 246 ? -11.096 -24.430 -47.691 1.00 89.17 243 LYS B CA 1
ATOM 4101 C C . LYS B 1 246 ? -11.425 -24.573 -49.171 1.00 86.74 243 LYS B C 1
ATOM 4102 O O . LYS B 1 246 ? -10.632 -25.116 -49.949 1.00 83.75 243 LYS B O 1
ATOM 4104 N N . ALA B 1 247 ? -12.585 -24.053 -49.579 1.00 86.83 244 ALA B N 1
ATOM 4105 C CA . ALA B 1 247 ? -13.018 -24.172 -50.966 1.00 88.31 244 ALA B CA 1
ATOM 4106 C C . ALA B 1 247 ? -12.006 -23.558 -51.926 1.00 90.54 244 ALA B C 1
ATOM 4107 O O . ALA B 1 247 ? -11.677 -24.161 -52.952 1.00 91.70 244 ALA B O 1
ATOM 4109 N N . PHE B 1 248 ? -11.505 -22.357 -51.622 1.00 89.33 245 PHE B N 1
ATOM 4110 C CA . PHE B 1 248 ? -10.508 -21.757 -52.502 1.00 90.03 245 PHE B CA 1
ATOM 4111 C C . PHE B 1 248 ? -9.213 -22.559 -52.479 1.00 92.63 245 PHE B C 1
ATOM 4112 O O . PHE B 1 248 ? -8.537 -22.685 -53.508 1.00 97.07 245 PHE B O 1
ATOM 4120 N N . GLU B 1 249 ? -8.857 -23.124 -51.321 1.00 91.18 246 GLU B N 1
ATOM 4121 C CA . GLU B 1 249 ? -7.756 -24.081 -51.298 1.00 90.14 246 GLU B CA 1
ATOM 4122 C C . GLU B 1 249 ? -8.080 -25.300 -52.150 1.00 93.50 246 GLU B C 1
ATOM 4123 O O . GLU B 1 249 ? -7.170 -25.941 -52.688 1.00 97.97 246 GLU B O 1
ATOM 4125 N N . GLU B 1 250 ? -9.367 -25.626 -52.293 1.00 91.03 247 GLU B N 1
ATOM 4126 C CA . GLU B 1 250 ? -9.835 -26.636 -53.231 1.00 90.88 247 GLU B CA 1
ATOM 4127 C C . GLU B 1 250 ? -10.156 -26.044 -54.606 1.00 93.32 247 GLU B C 1
ATOM 4128 O O . GLU B 1 250 ? -10.924 -26.645 -55.367 1.00 90.73 247 GLU B O 1
ATOM 4130 N N . GLY B 1 251 ? -9.610 -24.867 -54.914 1.00 92.71 248 GLY B N 1
ATOM 4131 C CA . GLY B 1 251 ? -9.755 -24.246 -56.224 1.00 95.31 248 GLY B CA 1
ATOM 4132 C C . GLY B 1 251 ? -11.175 -24.047 -56.713 1.00 96.09 248 GLY B C 1
ATOM 4133 O O . GLY B 1 251 ? -11.420 -24.129 -57.925 1.00 94.97 248 GLY B O 1
ATOM 4134 N N . ILE B 1 252 ? -12.117 -23.767 -55.814 1.00 92.25 249 ILE B N 1
ATOM 4135 C CA . ILE B 1 252 ? -13.524 -23.644 -56.190 1.00 89.07 249 ILE B CA 1
ATOM 4136 C C . ILE B 1 252 ? -13.760 -22.267 -56.802 1.00 93.17 249 ILE B C 1
ATOM 4137 O O . ILE B 1 252 ? -13.730 -21.251 -56.102 1.00 90.10 249 ILE B O 1
ATOM 4142 N N . GLU B 1 253 ? -14.004 -22.237 -58.115 1.00 97.16 250 GLU B N 1
ATOM 4143 C CA . GLU B 1 253 ? -14.354 -21.001 -58.803 1.00 94.74 250 GLU B CA 1
ATOM 4144 C C . GLU B 1 253 ? -15.651 -20.434 -58.235 1.00 97.54 250 GLU B C 1
ATOM 4145 O O . GLU B 1 253 ? -16.710 -21.069 -58.313 1.00 98.20 250 GLU B O 1
ATOM 4147 N N . LEU B 1 254 ? -15.568 -19.237 -57.657 1.00 96.89 251 LEU B N 1
ATOM 4148 C CA . LEU B 1 254 ? -16.679 -18.644 -56.924 1.00 91.99 251 LEU B CA 1
ATOM 4149 C C . LEU B 1 254 ? -17.113 -17.370 -57.628 1.00 91.98 251 LEU B C 1
ATOM 4150 O O . LEU B 1 254 ? -16.398 -16.363 -57.602 1.00 91.85 251 LEU B O 1
ATOM 4155 N N . GLU B 1 255 ? -18.307 -17.412 -58.213 1.00 93.75 252 GLU B N 1
ATOM 4156 C CA . GLU B 1 255 ? -18.728 -16.407 -59.179 1.00 95.87 252 GLU B CA 1
ATOM 4157 C C . GLU B 1 255 ? -19.086 -15.068 -58.541 1.00 95.93 252 GLU B C 1
ATOM 4158 O O . GLU B 1 255 ? -18.935 -14.023 -59.180 1.00 96.86 252 GLU B O 1
ATOM 4160 N N . THR B 1 256 ? -19.559 -15.056 -57.303 1.00 96.38 253 THR B N 1
ATOM 4161 C CA . THR B 1 256 ? -20.133 -13.836 -56.752 1.00 95.20 253 THR B CA 1
ATOM 4162 C C . THR B 1 256 ? -19.383 -13.343 -55.517 1.00 92.77 253 THR B C 1
ATOM 4163 O O . THR B 1 256 ? -19.904 -12.515 -54.764 1.00 86.71 253 THR B O 1
ATOM 4167 N N . PHE B 1 257 ? -18.138 -13.791 -55.332 1.00 88.50 254 PHE B N 1
ATOM 4168 C CA . PHE B 1 257 ? -17.416 -13.472 -54.110 1.00 84.71 254 PHE B CA 1
ATOM 4169 C C . PHE B 1 257 ? -17.092 -11.988 -53.994 1.00 86.68 254 PHE B C 1
ATOM 4170 O O . PHE B 1 257 ? -17.084 -11.444 -52.886 1.00 87.79 254 PHE B O 1
ATOM 4178 N N . GLY B 1 258 ? -16.817 -11.312 -55.098 1.00 85.50 255 GLY B N 1
ATOM 4179 C CA . GLY B 1 258 ? -16.383 -9.936 -54.964 1.00 86.63 255 GLY B CA 1
ATOM 4180 C C . GLY B 1 258 ? -17.492 -8.918 -55.095 1.00 85.28 255 GLY B C 1
ATOM 4181 O O . GLY B 1 258 ? -17.433 -7.843 -54.487 1.00 79.70 255 GLY B O 1
ATOM 4182 N N . LYS B 1 259 ? -18.528 -9.281 -55.857 1.00 86.18 256 LYS B N 1
ATOM 4183 C CA . LYS B 1 259 ? -19.421 -8.293 -56.455 1.00 84.12 256 LYS B CA 1
ATOM 4184 C C . LYS B 1 259 ? -20.063 -7.388 -55.409 1.00 86.26 256 LYS B C 1
ATOM 4185 O O . LYS B 1 259 ? -19.980 -6.156 -55.506 1.00 84.61 256 LYS B O 1
ATOM 4187 N N . GLY B 1 260 ? -20.708 -7.973 -54.401 1.00 85.01 257 GLY B N 1
ATOM 4188 C CA . GLY B 1 260 ? -21.496 -7.175 -53.473 1.00 79.15 257 GLY B CA 1
ATOM 4189 C C . GLY B 1 260 ? -22.942 -7.055 -53.917 1.00 83.85 257 GLY B C 1
ATOM 4190 O O . GLY B 1 260 ? -23.859 -7.381 -53.161 1.00 83.15 257 GLY B O 1
ATOM 4191 N N . ARG B 1 261 ? -23.163 -6.568 -55.134 1.00 87.61 258 ARG B N 1
ATOM 4192 C CA . ARG B 1 261 ? -24.471 -6.652 -55.769 1.00 84.89 258 ARG B CA 1
ATOM 4193 C C . ARG B 1 261 ? -24.530 -7.965 -56.532 1.00 87.66 258 ARG B C 1
ATOM 4194 O O . ARG B 1 261 ? -23.545 -8.364 -57.157 1.00 85.74 258 ARG B O 1
ATOM 4196 N N . ALA B 1 262 ? -25.664 -8.660 -56.454 1.00 91.52 259 ALA B N 1
ATOM 4197 C CA . ALA B 1 262 ? -25.721 -9.948 -57.136 1.00 87.18 259 ALA B CA 1
ATOM 4198 C C . ALA B 1 262 ? -27.157 -10.378 -57.396 1.00 92.90 259 ALA B C 1
ATOM 4199 O O . ALA B 1 262 ? -28.113 -9.870 -56.795 1.00 96.58 259 ALA B O 1
ATOM 4201 N N . SER B 1 263 ? -27.272 -11.327 -58.326 1.00 92.47 260 SER B N 1
ATOM 4202 C CA . SER B 1 263 ? -28.504 -12.039 -58.631 1.00 92.97 260 SER B CA 1
ATOM 4203 C C . SER B 1 263 ? -28.680 -13.221 -57.684 1.00 89.44 260 SER B C 1
ATOM 4204 O O . SER B 1 263 ? -27.704 -13.810 -57.207 1.00 85.02 260 SER B O 1
ATOM 4206 N N . GLU B 1 264 ? -29.942 -13.577 -57.430 1.00 88.78 261 GLU B N 1
ATOM 4207 C CA . GLU B 1 264 ? -30.226 -14.676 -56.509 1.00 86.34 261 GLU B CA 1
ATOM 4208 C C . GLU B 1 264 ? -29.676 -15.995 -57.039 1.00 87.96 261 GLU B C 1
ATOM 4209 O O . GLU B 1 264 ? -29.017 -16.746 -56.310 1.00 89.52 261 GLU B O 1
ATOM 4211 N N . GLU B 1 265 ? -29.939 -16.296 -58.313 1.00 93.21 262 GLU B N 1
ATOM 4212 C CA . GLU B 1 265 ? -29.415 -17.525 -58.897 1.00 89.83 262 GLU B CA 1
ATOM 4213 C C . GLU B 1 265 ? -27.894 -17.546 -58.834 1.00 84.49 262 GLU B C 1
ATOM 4214 O O . GLU B 1 265 ? -27.289 -18.586 -58.547 1.00 81.54 262 GLU B O 1
ATOM 4216 N N . GLU B 1 266 ? -27.264 -16.397 -59.090 1.00 86.28 263 GLU B N 1
ATOM 4217 C CA . GLU B 1 266 ? -25.808 -16.314 -59.057 1.00 89.68 263 GLU B CA 1
ATOM 4218 C C . GLU B 1 266 ? -25.269 -16.631 -57.666 1.00 91.51 263 GLU B C 1
ATOM 4219 O O . GLU B 1 266 ? -24.294 -17.381 -57.521 1.00 90.75 263 GLU B O 1
ATOM 4225 N N . LEU B 1 267 ? -25.884 -16.051 -56.625 1.00 92.09 264 LEU B N 1
ATOM 4226 C CA . LEU B 1 267 ? -25.447 -16.325 -55.258 1.00 87.73 264 LEU B CA 1
ATOM 4227 C C . LEU B 1 267 ? -25.838 -17.727 -54.814 1.00 86.07 264 LEU B C 1
ATOM 4228 O O . LEU B 1 267 ? -25.096 -18.361 -54.058 1.00 85.49 264 LEU B O 1
ATOM 4230 N N . GLU B 1 268 ? -26.985 -18.234 -55.276 1.00 86.43 265 GLU B N 1
ATOM 4231 C CA . GLU B 1 268 ? -27.374 -19.593 -54.918 1.00 87.83 265 GLU B CA 1
ATOM 4232 C C . GLU B 1 268 ? -26.396 -20.620 -55.485 1.00 88.25 265 GLU B C 1
ATOM 4233 O O . GLU B 1 268 ? -26.059 -21.598 -54.808 1.00 86.73 265 GLU B O 1
ATOM 4236 N N . ARG B 1 269 ? -25.915 -20.414 -56.718 1.00 90.06 266 ARG B N 1
ATOM 4237 C CA . ARG B 1 269 ? -24.958 -21.360 -57.291 1.00 92.67 266 ARG B CA 1
ATOM 4238 C C . ARG B 1 269 ? -23.624 -21.299 -56.562 1.00 90.91 266 ARG B C 1
ATOM 4239 O O . ARG B 1 269 ? -22.928 -22.319 -56.451 1.00 89.26 266 ARG B O 1
ATOM 4247 N N . ASP B 1 270 ? -23.269 -20.123 -56.037 1.00 93.87 267 ASP B N 1
ATOM 4248 C CA . ASP B 1 270 ? -22.043 -19.990 -55.253 1.00 94.42 267 ASP B CA 1
ATOM 4249 C C . ASP B 1 270 ? -22.196 -20.630 -53.876 1.00 91.82 267 ASP B C 1
ATOM 4250 O O . ASP B 1 270 ? -21.277 -21.307 -53.398 1.00 90.61 267 ASP B O 1
ATOM 4255 N N . ILE B 1 271 ? -23.350 -20.430 -53.226 1.00 90.20 268 ILE B N 1
ATOM 4256 C CA . ILE B 1 271 ? -23.651 -21.156 -51.990 1.00 89.40 268 ILE B CA 1
ATOM 4257 C C . ILE B 1 271 ? -23.710 -22.652 -52.263 1.00 91.44 268 ILE B C 1
ATOM 4258 O O . ILE B 1 271 ? -23.176 -23.463 -51.490 1.00 87.29 268 ILE B O 1
ATOM 4263 N N . LYS B 1 272 ? -24.375 -23.034 -53.367 1.00 93.64 269 LYS B N 1
ATOM 4264 C CA . LYS B 1 272 ? -24.483 -24.435 -53.764 1.00 89.20 269 LYS B CA 1
ATOM 4265 C C . LYS B 1 272 ? -23.108 -25.076 -53.854 1.00 86.76 269 LYS B C 1
ATOM 4266 O O . LYS B 1 272 ? -22.847 -26.111 -53.229 1.00 86.68 269 LYS B O 1
ATOM 4268 N N . LYS B 1 273 ? -22.210 -24.458 -54.624 1.00 90.74 270 LYS B N 1
ATOM 4269 C CA . LYS B 1 273 ? -20.824 -24.901 -54.663 1.00 89.43 270 LYS B CA 1
ATOM 4270 C C . LYS B 1 273 ? -20.315 -25.192 -53.256 1.00 89.26 270 LYS B C 1
ATOM 4271 O O . LYS B 1 273 ? -19.851 -26.302 -52.968 1.00 87.09 270 LYS B O 1
ATOM 4273 N N . LEU B 1 274 ? -20.503 -24.236 -52.340 1.00 90.13 271 LEU B N 1
ATOM 4274 C CA . LEU B 1 274 ? -19.789 -24.266 -51.065 1.00 91.00 271 LEU B CA 1
ATOM 4275 C C . LEU B 1 274 ? -20.187 -25.468 -50.209 1.00 93.23 271 LEU B C 1
ATOM 4276 O O . LEU B 1 274 ? -19.325 -26.115 -49.596 1.00 90.84 271 LEU B O 1
ATOM 4281 N N . PHE B 1 275 ? -21.482 -25.783 -50.151 1.00 88.64 272 PHE B N 1
ATOM 4282 C CA . PHE B 1 275 ? -21.907 -26.992 -49.458 1.00 90.99 272 PHE B CA 1
ATOM 4283 C C . PHE B 1 275 ? -21.230 -28.226 -50.042 1.00 92.01 272 PHE B C 1
ATOM 4284 O O . PHE B 1 275 ? -20.625 -29.021 -49.311 1.00 90.26 272 PHE B O 1
ATOM 4292 N N . ASP B 1 276 ? -21.298 -28.378 -51.369 1.00 93.47 273 ASP B N 1
ATOM 4293 C CA . ASP B 1 276 ? -20.785 -29.543 -52.087 1.00 92.85 273 ASP B CA 1
ATOM 4294 C C . ASP B 1 276 ? -19.265 -29.594 -52.182 1.00 91.58 273 ASP B C 1
ATOM 4295 O O . ASP B 1 276 ? -18.727 -30.641 -52.544 1.00 88.31 273 ASP B O 1
ATOM 4300 N N . CYS B 1 277 ? -18.565 -28.494 -51.902 1.00 95.11 274 CYS B N 1
ATOM 4301 C CA . CYS B 1 277 ? -17.104 -28.494 -51.959 1.00 96.96 274 CYS B CA 1
ATOM 4302 C C . CYS B 1 277 ? -16.499 -29.561 -51.071 1.00 96.74 274 CYS B C 1
ATOM 4303 O O . CYS B 1 277 ? -15.433 -30.111 -51.382 1.00 95.54 274 CYS B O 1
ATOM 4306 N N . GLY B 1 278 ? -17.159 -29.866 -49.966 1.00 94.78 275 GLY B N 1
ATOM 4307 C CA . GLY B 1 278 ? -16.406 -30.368 -48.845 1.00 98.00 275 GLY B CA 1
ATOM 4308 C C . GLY B 1 278 ? -15.788 -29.173 -48.152 1.00 100.84 275 GLY B C 1
ATOM 4309 O O . GLY B 1 278 ? -14.585 -29.152 -47.874 1.00 100.43 275 GLY B O 1
ATOM 4310 N N . ALA B 1 279 ? -16.618 -28.158 -47.872 1.00 100.12 276 ALA B N 1
ATOM 4311 C CA . ALA B 1 279 ? -16.160 -26.962 -47.168 1.00 95.82 276 ALA B CA 1
ATOM 4312 C C . ALA B 1 279 ? -17.114 -26.514 -46.069 1.00 91.81 276 ALA B C 1
ATOM 4313 O O . ALA B 1 279 ? -16.653 -26.128 -44.994 1.00 93.77 276 ALA B O 1
ATOM 4315 N N . VAL B 1 280 ? -18.431 -26.549 -46.302 1.00 91.26 277 VAL B N 1
ATOM 4316 C CA . VAL B 1 280 ? -19.360 -26.263 -45.209 1.00 91.09 277 VAL B CA 1
ATOM 4317 C C . VAL B 1 280 ? -19.270 -27.353 -44.148 1.00 93.53 277 VAL B C 1
ATOM 4318 O O . VAL B 1 280 ? -19.346 -27.081 -42.944 1.00 93.13 277 VAL B O 1
ATOM 4322 N N . ASP B 1 281 ? -19.106 -28.603 -44.578 1.00 98.13 278 ASP B N 1
ATOM 4323 C CA . ASP B 1 281 ? -18.828 -29.683 -43.639 1.00 92.97 278 ASP B CA 1
ATOM 4324 C C . ASP B 1 281 ? -17.559 -29.395 -42.852 1.00 90.56 278 ASP B C 1
ATOM 4325 O O . ASP B 1 281 ? -17.539 -29.500 -41.619 1.00 89.92 278 ASP B O 1
ATOM 4330 N N . TYR B 1 282 ? -16.487 -29.020 -43.558 1.00 90.80 279 TYR B N 1
ATOM 4331 C CA . TYR B 1 282 ? -15.216 -28.741 -42.903 1.00 89.93 279 TYR B CA 1
ATOM 4332 C C . TYR B 1 282 ? -15.399 -27.731 -41.781 1.00 91.03 279 TYR B C 1
ATOM 4333 O O . TYR B 1 282 ? -14.854 -27.901 -40.683 1.00 89.04 279 TYR B O 1
ATOM 4342 N N . ALA B 1 283 ? -16.207 -26.697 -42.025 1.00 92.02 280 ALA B N 1
ATOM 4343 C CA . ALA B 1 283 ? -16.410 -25.653 -41.026 1.00 89.62 280 ALA B CA 1
ATOM 4344 C C . ALA B 1 283 ? -17.134 -26.188 -39.796 1.00 88.74 280 ALA B C 1
ATOM 4345 O O . ALA B 1 283 ? -16.645 -26.035 -38.672 1.00 90.98 280 ALA B O 1
ATOM 4347 N N . ARG B 1 284 ? -18.308 -26.806 -39.983 1.00 90.15 281 ARG B N 1
ATOM 4348 C CA . ARG B 1 284 ? -19.005 -27.426 -38.855 1.00 91.87 281 ARG B CA 1
ATOM 4349 C C . ARG B 1 284 ? -18.078 -28.376 -38.105 1.00 90.07 281 ARG B C 1
ATOM 4350 O O . ARG B 1 284 ? -17.998 -28.347 -36.872 1.00 85.06 281 ARG B O 1
ATOM 4358 N N . GLU B 1 285 ? -17.354 -29.217 -38.848 1.00 91.70 282 GLU B N 1
ATOM 4359 C CA . GLU B 1 285 ? -16.453 -30.179 -38.226 1.00 90.54 282 GLU B CA 1
ATOM 4360 C C . GLU B 1 285 ? -15.325 -29.469 -37.493 1.00 86.47 282 GLU B C 1
ATOM 4361 O O . GLU B 1 285 ? -15.062 -29.748 -36.319 1.00 86.22 282 GLU B O 1
ATOM 4363 N N . ARG B 1 286 ? -14.648 -28.539 -38.172 1.00 89.40 283 ARG B N 1
ATOM 4364 C CA . ARG B 1 286 ? -13.545 -27.823 -37.538 1.00 84.98 283 ARG B CA 1
ATOM 4365 C C . ARG B 1 286 ? -14.036 -26.982 -36.369 1.00 83.71 283 ARG B C 1
ATOM 4366 O O . ARG B 1 286 ? -13.364 -26.897 -35.336 1.00 85.91 283 ARG B O 1
ATOM 4372 N N . ALA B 1 287 ? -15.214 -26.361 -36.507 1.00 83.34 284 ALA B N 1
ATOM 4373 C CA . ALA B 1 287 ? -15.823 -25.673 -35.370 1.00 80.18 284 ALA B CA 1
ATOM 4374 C C . ALA B 1 287 ? -16.061 -26.633 -34.208 1.00 82.16 284 ALA B C 1
ATOM 4375 O O . ALA B 1 287 ? -15.800 -26.292 -33.047 1.00 79.92 284 ALA B O 1
ATOM 4377 N N . ARG B 1 288 ? -16.545 -27.844 -34.504 1.00 85.20 285 ARG B N 1
ATOM 4378 C CA . ARG B 1 288 ? -16.837 -28.806 -33.447 1.00 81.14 285 ARG B CA 1
ATOM 4379 C C . ARG B 1 288 ? -15.565 -29.274 -32.757 1.00 83.36 285 ARG B C 1
ATOM 4380 O O . ARG B 1 288 ? -15.549 -29.435 -31.530 1.00 84.26 285 ARG B O 1
ATOM 4382 N N . GLU B 1 289 ? -14.480 -29.489 -33.514 1.00 78.63 286 GLU B N 1
ATOM 4383 C CA . GLU B 1 289 ? -13.267 -29.941 -32.839 1.00 80.94 286 GLU B CA 1
ATOM 4384 C C . GLU B 1 289 ? -12.632 -28.846 -31.994 1.00 82.15 286 GLU B C 1
ATOM 4385 O O . GLU B 1 289 ? -11.717 -29.139 -31.219 1.00 83.94 286 GLU B O 1
ATOM 4388 N N . TYR B 1 290 ? -13.112 -27.605 -32.101 1.00 82.44 287 TYR B N 1
ATOM 4389 C CA . TYR B 1 290 ? -12.661 -26.550 -31.201 1.00 78.76 287 TYR B CA 1
ATOM 4390 C C . TYR B 1 290 ? -13.438 -26.571 -29.891 1.00 76.35 287 TYR B C 1
ATOM 4391 O O . TYR B 1 290 ? -12.841 -26.571 -28.807 1.00 71.63 287 TYR B O 1
ATOM 4400 N N . ILE B 1 291 ? -14.772 -26.596 -29.983 1.00 77.42 288 ILE B N 1
ATOM 4401 C CA . ILE B 1 291 ? -15.621 -26.675 -28.797 1.00 78.07 288 ILE B CA 1
ATOM 4402 C C . ILE B 1 291 ? -15.252 -27.880 -27.947 1.00 81.34 288 ILE B C 1
ATOM 4403 O O . ILE B 1 291 ? -15.268 -27.817 -26.711 1.00 78.38 288 ILE B O 1
ATOM 4408 N N . GLU B 1 292 ? -14.912 -28.994 -28.590 1.00 81.28 289 GLU B N 1
ATOM 4409 C CA . GLU B 1 292 ? -14.474 -30.159 -27.839 1.00 78.62 289 GLU B CA 1
ATOM 4410 C C . GLU B 1 292 ? -13.131 -29.898 -27.176 1.00 78.86 289 GLU B C 1
ATOM 4411 O O . GLU B 1 292 ? -12.942 -30.222 -25.996 1.00 80.37 289 GLU B O 1
ATOM 4417 N N . MET B 1 293 ? -12.202 -29.270 -27.902 1.00 77.31 290 MET B N 1
ATOM 4418 C CA . MET B 1 293 ? -10.939 -28.868 -27.295 1.00 79.23 290 MET B CA 1
ATOM 4419 C C . MET B 1 293 ? -11.151 -27.925 -26.113 1.00 79.42 290 MET B C 1
ATOM 4420 O O . MET B 1 293 ? -10.302 -27.858 -25.214 1.00 76.94 290 MET B O 1
ATOM 4425 N N . ALA B 1 294 ? -12.264 -27.194 -26.098 1.00 77.11 291 ALA B N 1
ATOM 4426 C CA . ALA B 1 294 ? -12.581 -26.357 -24.951 1.00 73.86 291 ALA B CA 1
ATOM 4427 C C . ALA B 1 294 ? -13.021 -27.206 -23.766 1.00 79.03 291 ALA B C 1
ATOM 4428 O O . ALA B 1 294 ? -12.519 -27.035 -22.647 1.00 77.47 291 ALA B O 1
ATOM 4430 N N . LYS B 1 295 ? -13.964 -28.130 -23.996 1.00 79.87 292 LYS B N 1
ATOM 4431 C CA . LYS B 1 295 ? -14.414 -29.027 -22.935 1.00 77.56 292 LYS B CA 1
ATOM 4432 C C . LYS B 1 295 ? -13.249 -29.835 -22.382 1.00 77.20 292 LYS B C 1
ATOM 4433 O O . LYS B 1 295 ? -12.922 -29.748 -21.195 1.00 76.89 292 LYS B O 1
ATOM 4439 N N . LYS B 1 296 ? -12.595 -30.617 -23.244 1.00 77.05 293 LYS B N 1
ATOM 4440 C CA . LYS B 1 296 ? -11.473 -31.435 -22.803 1.00 76.42 293 LYS B CA 1
ATOM 4441 C C . LYS B 1 296 ? -10.411 -30.605 -22.114 1.00 76.76 293 LYS B C 1
ATOM 4442 O O . LYS B 1 296 ? -9.601 -31.152 -21.357 1.00 80.35 293 LYS B O 1
ATOM 4444 N N . ASN B 1 297 ? -10.399 -29.297 -22.356 1.00 76.82 294 ASN B N 1
ATOM 4445 C CA . ASN B 1 297 ? -9.515 -28.425 -21.602 1.00 75.25 294 ASN B CA 1
ATOM 4446 C C . ASN B 1 297 ? -10.116 -28.096 -20.247 1.00 79.78 294 ASN B C 1
ATOM 4447 O O . ASN B 1 297 ? -9.414 -28.098 -19.227 1.00 79.78 294 ASN B O 1
ATOM 4452 N N . LEU B 1 298 ? -11.425 -27.850 -20.220 1.00 81.08 295 LEU B N 1
ATOM 4453 C CA . LEU B 1 298 ? -12.166 -27.469 -19.020 1.00 79.39 295 LEU B CA 1
ATOM 4454 C C . LEU B 1 298 ? -12.177 -28.564 -17.952 1.00 83.14 295 LEU B C 1
ATOM 4455 O O . LEU B 1 298 ? -12.684 -28.332 -16.846 1.00 85.10 295 LEU B O 1
ATOM 4460 N N . GLU B 1 299 ? -11.590 -29.726 -18.259 1.00 86.20 296 GLU B N 1
ATOM 4461 C CA . GLU B 1 299 ? -11.590 -30.872 -17.355 1.00 88.42 296 GLU B CA 1
ATOM 4462 C C . GLU B 1 299 ? -10.691 -30.652 -16.137 1.00 86.96 296 GLU B C 1
ATOM 4463 O O . GLU B 1 299 ? -10.937 -31.229 -15.068 1.00 83.16 296 GLU B O 1
ATOM 4469 N N . VAL B 1 300 ? -9.659 -29.818 -16.276 1.00 80.36 297 VAL B N 1
ATOM 4470 C CA . VAL B 1 300 ? -8.756 -29.512 -15.177 1.00 78.47 297 VAL B CA 1
ATOM 4471 C C . VAL B 1 300 ? -9.494 -28.912 -13.985 1.00 78.46 297 VAL B C 1
ATOM 4472 O O . VAL B 1 300 ? -8.998 -28.963 -12.855 1.00 80.85 297 VAL B O 1
ATOM 4476 N N . ILE B 1 301 ? -10.687 -28.391 -14.195 1.00 79.44 298 ILE B N 1
ATOM 4477 C CA . ILE B 1 301 ? -11.496 -27.829 -13.121 1.00 78.92 298 ILE B CA 1
ATOM 4478 C C . ILE B 1 301 ? -12.383 -28.920 -12.539 1.00 83.88 298 ILE B C 1
ATOM 4479 O O . ILE B 1 301 ? -12.795 -29.849 -13.240 1.00 87.26 298 ILE B O 1
ATOM 4484 N N . ASP B 1 302 ? -12.671 -28.813 -11.241 1.00 78.61 299 ASP B N 1
ATOM 4485 C CA . ASP B 1 302 ? -13.492 -29.809 -10.567 1.00 82.31 299 ASP B CA 1
ATOM 4486 C C . ASP B 1 302 ? -14.887 -29.857 -11.175 1.00 82.30 299 ASP B C 1
ATOM 4487 O O . ASP B 1 302 ? -15.395 -28.862 -11.698 1.00 81.76 299 ASP B O 1
ATOM 4492 N N . GLU B 1 303 ? -15.508 -31.035 -11.087 1.00 82.58 300 GLU B N 1
ATOM 4493 C CA . GLU B 1 303 ? -16.887 -31.202 -11.522 1.00 79.40 300 GLU B CA 1
ATOM 4494 C C . GLU B 1 303 ? -17.822 -30.400 -10.627 1.00 77.32 300 GLU B C 1
ATOM 4495 O O . GLU B 1 303 ? -17.632 -30.318 -9.411 1.00 79.35 300 GLU B O 1
ATOM 4497 N N . SER B 1 304 ? -18.838 -29.816 -11.241 1.00 78.29 301 SER B N 1
ATOM 4498 C CA . SER B 1 304 ? -19.670 -28.789 -10.633 1.00 76.70 301 SER B CA 1
ATOM 4499 C C . SER B 1 304 ? -20.857 -28.498 -11.535 1.00 80.56 301 SER B C 1
ATOM 4500 O O . SER B 1 304 ? -20.775 -28.708 -12.753 1.00 82.65 301 SER B O 1
ATOM 4503 N N . PRO B 1 305 ? -21.975 -28.023 -10.984 1.00 79.17 302 PRO B N 1
ATOM 4504 C CA . PRO B 1 305 ? -23.029 -27.486 -11.862 1.00 79.88 302 PRO B CA 1
ATOM 4505 C C . PRO B 1 305 ? -22.507 -26.390 -12.768 1.00 82.96 302 PRO B C 1
ATOM 4506 O O . PRO B 1 305 ? -22.866 -26.335 -13.952 1.00 83.23 302 PRO B O 1
ATOM 4510 N N . SER B 1 306 ? -21.626 -25.538 -12.238 1.00 84.59 303 SER B N 1
ATOM 4511 C CA . SER B 1 306 ? -21.038 -24.459 -13.024 1.00 80.42 303 SER B CA 1
ATOM 4512 C C . SER B 1 306 ? -20.146 -25.002 -14.133 1.00 82.32 303 SER B C 1
ATOM 4513 O O . SER B 1 306 ? -20.235 -24.557 -15.284 1.00 82.26 303 SER B O 1
ATOM 4516 N N . ARG B 1 307 ? -19.276 -25.967 -13.811 1.00 83.01 304 ARG B N 1
ATOM 4517 C CA . ARG B 1 307 ? -18.363 -26.493 -14.826 1.00 83.62 304 ARG B CA 1
ATOM 4518 C C . ARG B 1 307 ? -19.131 -27.070 -16.008 1.00 80.55 304 ARG B C 1
ATOM 4519 O O . ARG B 1 307 ? -18.796 -26.807 -17.170 1.00 81.35 304 ARG B O 1
ATOM 4527 N N . ASN B 1 308 ? -20.176 -27.845 -15.731 1.00 82.77 305 ASN B N 1
ATOM 4528 C CA . ASN B 1 308 ? -21.001 -28.375 -16.807 1.00 87.91 305 ASN B CA 1
ATOM 4529 C C . ASN B 1 308 ? -21.798 -27.281 -17.496 1.00 84.99 305 ASN B C 1
ATOM 4530 O O . ASN B 1 308 ? -22.223 -27.463 -18.641 1.00 88.22 305 ASN B O 1
ATOM 4535 N N . TYR B 1 309 ? -22.010 -26.149 -16.828 1.00 81.93 306 TYR B N 1
ATOM 4536 C CA . TYR B 1 309 ? -22.685 -25.039 -17.486 1.00 83.50 306 TYR B CA 1
ATOM 4537 C C . TYR B 1 309 ? -21.799 -24.420 -18.566 1.00 83.01 306 TYR B C 1
ATOM 4538 O O . TYR B 1 309 ? -22.259 -24.155 -19.685 1.00 76.24 306 TYR B O 1
ATOM 4547 N N . LEU B 1 310 ? -20.519 -24.203 -18.260 1.00 78.99 307 LEU B N 1
ATOM 4548 C CA . LEU B 1 310 ? -19.584 -23.812 -19.303 1.00 74.94 307 LEU B CA 1
ATOM 4549 C C . LEU B 1 310 ? -19.579 -24.823 -20.438 1.00 77.57 307 LEU B C 1
ATOM 4550 O O . LEU B 1 310 ? -19.437 -24.446 -21.606 1.00 77.40 307 LEU B O 1
ATOM 4555 N N . VAL B 1 311 ? -19.747 -26.108 -20.122 1.00 79.84 308 VAL B N 1
ATOM 4556 C CA . VAL B 1 311 ? -19.762 -27.128 -21.169 1.00 80.13 308 VAL B CA 1
ATOM 4557 C C . VAL B 1 311 ? -20.952 -26.915 -22.090 1.00 78.50 308 VAL B C 1
ATOM 4558 O O . VAL B 1 311 ? -20.795 -26.703 -23.298 1.00 82.41 308 VAL B O 1
ATOM 4562 N N . GLU B 1 312 ? -22.163 -26.974 -21.531 1.00 76.90 309 GLU B N 1
ATOM 4563 C CA . GLU B 1 312 ? -23.359 -26.748 -22.335 1.00 80.38 309 GLU B CA 1
ATOM 4564 C C . GLU B 1 312 ? -23.271 -25.423 -23.079 1.00 80.97 309 GLU B C 1
ATOM 4565 O O . GLU B 1 312 ? -23.809 -25.285 -24.186 1.00 84.43 309 GLU B O 1
ATOM 4571 N N . LEU B 1 313 ? -22.557 -24.455 -22.507 1.00 81.32 310 LEU B N 1
ATOM 4572 C CA . LEU B 1 313 ? -22.438 -23.138 -23.121 1.00 76.58 310 LEU B CA 1
ATOM 4573 C C . LEU B 1 313 ? -21.505 -23.174 -24.326 1.00 73.89 310 LEU B C 1
ATOM 4574 O O . LEU B 1 313 ? -21.816 -22.606 -25.382 1.00 74.20 310 LEU B O 1
ATOM 4579 N N . ALA B 1 314 ? -20.351 -23.833 -24.188 1.00 71.31 311 ALA B N 1
ATOM 4580 C CA . ALA B 1 314 ? -19.499 -24.070 -25.346 1.00 72.12 311 ALA B CA 1
ATOM 4581 C C . ALA B 1 314 ? -20.265 -24.796 -26.436 1.00 77.80 311 ALA B C 1
ATOM 4582 O O . ALA B 1 314 ? -19.977 -24.621 -27.625 1.00 77.71 311 ALA B O 1
ATOM 4584 N N . ASP B 1 315 ? -21.258 -25.599 -26.048 1.00 81.34 312 ASP B N 1
ATOM 4585 C CA . ASP B 1 315 ? -22.124 -26.237 -27.031 1.00 79.18 312 ASP B CA 1
ATOM 4586 C C . ASP B 1 315 ? -23.043 -25.229 -27.705 1.00 76.57 312 ASP B C 1
ATOM 4587 O O . ASP B 1 315 ? -23.204 -25.259 -28.930 1.00 82.23 312 ASP B O 1
ATOM 4592 N N . TYR B 1 316 ? -23.654 -24.325 -26.932 1.00 79.73 313 TYR B N 1
ATOM 4593 C CA . TYR B 1 316 ? -24.571 -23.371 -27.546 1.00 80.65 313 TYR B CA 1
ATOM 4594 C C . TYR B 1 316 ? -23.873 -22.511 -28.582 1.00 79.85 313 TYR B C 1
ATOM 4595 O O . TYR B 1 316 ? -24.515 -22.036 -29.523 1.00 86.27 313 TYR B O 1
ATOM 4603 N N . LEU B 1 317 ? -22.568 -22.299 -28.440 1.00 78.34 314 LEU B N 1
ATOM 4604 C CA . LEU B 1 317 ? -21.879 -21.502 -29.444 1.00 78.94 314 LEU B CA 1
ATOM 4605 C C . LEU B 1 317 ? -21.906 -22.168 -30.811 1.00 81.08 314 LEU B C 1
ATOM 4606 O O . LEU B 1 317 ? -21.776 -21.473 -31.822 1.00 85.15 314 LEU B O 1
ATOM 4611 N N . ILE B 1 318 ? -22.096 -23.492 -30.868 1.00 79.95 315 ILE B N 1
ATOM 4612 C CA . ILE B 1 318 ? -22.187 -24.216 -32.136 1.00 83.96 315 ILE B CA 1
ATOM 4613 C C . ILE B 1 318 ? -23.629 -24.500 -32.551 1.00 88.33 315 ILE B C 1
ATOM 4614 O O . ILE B 1 318 ? -23.864 -24.917 -33.697 1.00 91.54 315 ILE B O 1
ATOM 4619 N N . GLU B 1 319 ? -24.604 -24.226 -31.695 1.00 85.29 316 GLU B N 1
ATOM 4620 C CA . GLU B 1 319 ? -26.002 -24.490 -32.010 1.00 84.86 316 GLU B CA 1
ATOM 4621 C C . GLU B 1 319 ? -26.741 -23.156 -32.135 1.00 84.66 316 GLU B C 1
ATOM 4622 O O . GLU B 1 319 ? -26.703 -22.332 -31.217 1.00 88.62 316 GLU B O 1
ATOM 4628 N N . ARG B 1 320 ? -27.370 -22.924 -33.286 1.00 85.97 317 ARG B N 1
ATOM 4629 C CA . ARG B 1 320 ? -28.100 -21.674 -33.511 1.00 83.43 317 ARG B CA 1
ATOM 4630 C C . ARG B 1 320 ? -29.109 -21.781 -34.649 1.00 87.29 317 ARG B C 1
ATOM 4631 O O . ARG B 1 320 ? -29.951 -20.898 -34.821 1.00 88.14 317 ARG B O 1
#

GO terms:
  GO:0004161 dimethylallyltranstransferase activity (F, EXP)
  GO:0004311 geranylgeranyl diphosphate synthase activity (F, EXP)
  GO:0004337 (2E,6E)-farnesyl diphosphate synthase activity (F, EXP)

Sequence (610 aa):
HGSMISEIIKDRAKLVNEKIEELLKEQEPEGLYRAARHYLKAGGKRLRPVITLLSAEALGEDYRKAIHAAIAIETVHNFTLVHDDIMDEDGVKTVHTLFGIPTAILAGDTLYAEAFEILSMSDAPPENIVRAVSKLARVCVEICEGQFMDMSFEERDSVGESEYLEMVRKKTGVLIGISASIPAVLFGKDESVEKALWNYGIYSGIGFQIHDDLLDISGKDWGSDILEGKKTLIVIKAFEEGIELETFGKLERDIKKLFDCGAVDYARERAREYIEMAKKNLEVIDESPSRNYLVELADYLIEREIIKDRAKLVNEKIEELLKEQEPEGLYRAARHYLKAGGKRLRPVITLLSAEALGEDYRKAIHAAIAIETVHNFTLVHDDIMDEDEMRRGVKTVHTLFGIPTAILAGDTLYAEAFEILSMSDAPPENIVRAVSKLARVCVEICEGQFMDMSFEERDSVGESEYLEMVRKKTGVLIGISASIPAVLFGKDESVEKALWNYGIYSGIGFQIHDDLLDISWGSDILEGKKTLIVIKAFEEGIELETFGKGRASEEELERDIKKLFDCGAVDYARERAREYIEMAKKNLEVIDESPSRNYLVELADYLIER

Organism: Geoglobus acetivorans (NCBI:txid565033)

Nearest PDB structures (foldseek):
  5jfq-assembly1_A  TM=1.003E+00  e=8.458E-42  Geoglobus acetivorans
  1wy0-assembly1_A-2  TM=9.411E-01  e=5.293E-21  Pyrococcus horikoshii OT3
  6kd7-assembly1_A  TM=9.231E-01  e=1.642E-17  Nonlabens dokdonensis DSW-6
  3mzv-assembly1_B  TM=8.740E-01  e=1.624E-15  Rhodobacter capsulatus
  3n3d-assembly1_A  TM=8.673E-01  e=2.699E-11  Levilactobacillus brevis ATCC 367